Protein AF-0000000082300133 (afdb_homodimer)

Structure (mmCIF, N/CA/C/O backbone):
data_AF-0000000082300133-model_v1
#
loop_
_entity.id
_entity.type
_entity.pdbx_description
1 polymer 'MATE efflux family protein'
#
loop_
_atom_site.group_PDB
_atom_site.id
_atom_site.type_symbol
_atom_site.label_atom_id
_atom_site.label_alt_id
_atom_site.label_comp_id
_atom_site.label_asym_id
_atom_site.label_entity_id
_atom_site.label_seq_id
_atom_site.pdbx_PDB_ins_code
_atom_site.Cartn_x
_atom_site.Cartn_y
_atom_site.Cartn_z
_atom_site.occupancy
_atom_site.B_iso_or_equiv
_atom_site.auth_seq_id
_atom_site.auth_comp_id
_atom_site.auth_asym_id
_atom_site.auth_atom_id
_atom_site.pdbx_PDB_model_num
ATOM 1 N N . MET A 1 1 ? 59.5 -6.113 6.16 1 18.62 1 MET A N 1
ATOM 2 C CA . MET A 1 1 ? 60.656 -5.621 6.902 1 18.62 1 MET A CA 1
ATOM 3 C C . MET A 1 1 ? 60.969 -4.176 6.531 1 18.62 1 MET A C 1
ATOM 5 O O . MET A 1 1 ? 62.125 -3.729 6.668 1 18.62 1 MET A O 1
ATOM 9 N N . ALA A 1 2 ? 60 -3.428 5.875 1 20.7 2 ALA A N 1
ATOM 10 C CA . ALA A 1 2 ? 60.531 -2.197 5.277 1 20.7 2 ALA A CA 1
ATOM 11 C C . ALA A 1 2 ? 61.062 -1.252 6.348 1 20.7 2 ALA A C 1
ATOM 13 O O . ALA A 1 2 ? 60.406 -1.033 7.375 1 20.7 2 ALA A O 1
ATOM 14 N N . SER A 1 3 ? 62.219 -0.581 6.188 1 18.19 3 SER A N 1
ATOM 15 C CA . SER A 1 3 ? 63.375 0.09 6.801 1 18.19 3 SER A CA 1
ATOM 16 C C . SER A 1 3 ? 63 1.499 7.254 1 18.19 3 SER A C 1
ATOM 18 O O . SER A 1 3 ? 62.031 2.07 6.785 1 18.19 3 SER A O 1
ATOM 20 N N . SER A 1 4 ? 64.062 2.564 7.742 1 18.31 4 SER A N 1
ATOM 21 C CA . SER A 1 4 ? 64.688 3.346 8.797 1 18.31 4 SER A CA 1
ATOM 22 C C . SER A 1 4 ? 64.625 4.836 8.484 1 18.31 4 SER A C 1
ATOM 24 O O . SER A 1 4 ? 64.875 5.668 9.352 1 18.31 4 SER A O 1
ATOM 26 N N . ASN A 1 5 ? 64.562 5.438 7.215 1 17.97 5 ASN A N 1
ATOM 27 C CA . ASN A 1 5 ? 65.562 6.48 7.074 1 17.97 5 ASN A CA 1
ATOM 28 C C . ASN A 1 5 ? 65.25 7.684 7.961 1 17.97 5 ASN A C 1
ATOM 30 O O . ASN A 1 5 ? 64.125 8.078 8.102 1 17.97 5 ASN A O 1
ATOM 34 N N . ASP A 1 6 ? 66.312 8.641 8.617 1 17.08 6 ASP A N 1
ATOM 35 C CA . ASP A 1 6 ? 66.938 9.391 9.672 1 17.08 6 ASP A CA 1
ATOM 36 C C . ASP A 1 6 ? 66.812 10.898 9.461 1 17.08 6 ASP A C 1
ATOM 38 O O . ASP A 1 6 ? 66.938 11.672 10.406 1 17.08 6 ASP A O 1
ATOM 42 N N . THR A 1 7 ? 66.812 11.617 8.273 1 18.27 7 THR A N 1
ATOM 43 C CA . THR A 1 7 ? 67.812 12.688 8.25 1 18.27 7 THR A CA 1
ATOM 44 C C . THR A 1 7 ? 67.375 13.82 9.188 1 18.27 7 THR A C 1
ATOM 46 O O . THR A 1 7 ? 66.188 14.094 9.359 1 18.27 7 THR A O 1
ATOM 49 N N . SER A 1 8 ? 68.375 14.875 9.82 1 17.16 8 SER A N 1
ATOM 50 C CA . SER A 1 8 ? 69.062 15.648 10.859 1 17.16 8 SER A CA 1
ATOM 51 C C . SER A 1 8 ? 68.75 17.141 10.711 1 17.16 8 SER A C 1
ATOM 53 O O . SER A 1 8 ? 69.25 17.953 11.523 1 17.16 8 SER A O 1
ATOM 55 N N . ARG A 1 9 ? 68.438 17.875 9.562 1 17.27 9 ARG A N 1
ATOM 56 C CA . ARG A 1 9 ? 69.188 19.109 9.438 1 17.27 9 ARG A CA 1
ATOM 57 C C . ARG A 1 9 ? 68.938 20.047 10.602 1 17.27 9 ARG A C 1
ATOM 59 O O . ARG A 1 9 ? 67.812 20.172 11.062 1 17.27 9 ARG A O 1
ATOM 66 N N . THR A 1 10 ? 69.812 21.094 10.844 1 16.52 10 THR A N 1
ATOM 67 C CA . THR A 1 10 ? 70.688 21.891 11.711 1 16.52 10 THR A CA 1
ATOM 68 C C . THR A 1 10 ? 70 23.156 12.172 1 16.52 10 THR A C 1
ATOM 70 O O . THR A 1 10 ? 68.938 23.531 11.625 1 16.52 10 THR A O 1
ATOM 73 N N . SER A 1 11 ? 70.625 24.531 11.891 1 15.99 11 SER A N 1
ATOM 74 C CA . SER A 1 11 ? 71.312 25.438 12.781 1 15.99 11 SER A CA 1
ATOM 75 C C . SER A 1 11 ? 70.438 26.578 13.266 1 15.99 11 SER A C 1
ATOM 77 O O . SER A 1 11 ? 70.312 26.797 14.469 1 15.99 11 SER A O 1
ATOM 79 N N . TYR A 1 12 ? 70.75 28.047 12.797 1 17.06 12 TYR A N 1
ATOM 80 C CA . TYR A 1 12 ? 71.5 29.047 13.555 1 17.06 12 TYR A CA 1
ATOM 81 C C . TYR A 1 12 ? 70.562 30.016 14.242 1 17.06 12 TYR A C 1
ATOM 83 O O . TYR A 1 12 ? 69.375 30.172 13.812 1 17.06 12 TYR A O 1
ATOM 91 N N . PRO A 1 13 ? 71.125 31.188 14.953 1 17.77 13 PRO A N 1
ATOM 92 C CA . PRO A 1 13 ? 71.125 31.844 16.266 1 17.77 13 PRO A CA 1
ATOM 93 C C . PRO A 1 13 ? 70.25 33.125 16.25 1 17.77 13 PRO A C 1
ATOM 95 O O . PRO A 1 13 ? 69.562 33.406 17.203 1 17.77 13 PRO A O 1
ATOM 98 N N . THR A 1 14 ? 70.375 34.094 15.203 1 17.88 14 THR A N 1
ATOM 99 C CA . THR A 1 14 ? 70.938 35.375 15.609 1 17.88 14 THR A CA 1
ATOM 100 C C . THR A 1 14 ? 69.938 36.219 16.391 1 17.88 14 THR A C 1
ATOM 102 O O . THR A 1 14 ? 68.75 36.25 16.031 1 17.88 14 THR A O 1
ATOM 105 N N . LYS A 1 15 ? 70.375 37.188 17.391 1 17.55 15 LYS A N 1
ATOM 106 C CA . LYS A 1 15 ? 70.188 37.781 18.703 1 17.55 15 LYS A CA 1
ATOM 107 C C . LYS A 1 15 ? 69.438 39.125 18.594 1 17.55 15 LYS A C 1
ATOM 109 O O . LYS A 1 15 ? 68.688 39.5 19.484 1 17.55 15 LYS A O 1
ATOM 114 N N . THR A 1 16 ? 69.75 40.031 17.562 1 18.11 16 THR A N 1
ATOM 115 C CA . THR A 1 16 ? 70.25 41.312 18.062 1 18.11 16 THR A CA 1
ATOM 116 C C . THR A 1 16 ? 69.125 42.062 18.797 1 18.11 16 THR A C 1
ATOM 118 O O . THR A 1 16 ? 67.938 41.906 18.453 1 18.11 16 THR A O 1
ATOM 121 N N . ILE A 1 17 ? 69.5 43.219 19.469 1 17.09 17 ILE A N 1
ATOM 122 C CA . ILE A 1 17 ? 69.5 43.906 20.766 1 17.09 17 ILE A CA 1
ATOM 123 C C . ILE A 1 17 ? 68.375 44.969 20.781 1 17.09 17 ILE A C 1
ATOM 125 O O . ILE A 1 17 ? 67.562 44.969 21.703 1 17.09 17 ILE A O 1
ATOM 129 N N . HIS A 1 18 ? 68.625 46.188 20.109 1 17.25 18 HIS A N 1
ATOM 130 C CA . HIS A 1 18 ? 68.938 47.344 20.953 1 17.25 18 HIS A CA 1
ATOM 131 C C . HIS A 1 18 ? 67.625 47.969 21.469 1 17.25 18 HIS A C 1
ATOM 133 O O . HIS A 1 18 ? 66.562 47.719 20.906 1 17.25 18 HIS A O 1
ATOM 139 N N . GLU A 1 19 ? 67.625 49.469 21.625 1 16.22 19 GLU A N 1
ATOM 140 C CA . GLU A 1 19 ? 67.625 50.375 22.781 1 16.22 19 GLU A CA 1
ATOM 141 C C . GLU A 1 19 ? 66.188 50.969 22.969 1 16.22 19 GLU A C 1
ATOM 143 O O . GLU A 1 19 ? 65.312 50.812 22.125 1 16.22 19 GLU A O 1
ATOM 148 N N . ASP A 1 20 ? 66.125 52.438 22.797 1 17.09 20 ASP A N 1
ATOM 149 C CA . ASP A 1 20 ? 66 53.375 23.906 1 17.09 20 ASP A CA 1
ATOM 150 C C . ASP A 1 20 ? 64.562 53.719 24.203 1 17.09 20 ASP A C 1
ATOM 152 O O . ASP A 1 20 ? 63.656 53.438 23.391 1 17.09 20 ASP A O 1
ATOM 156 N N . HIS A 1 21 ? 64.375 55.188 24.562 1 18.17 21 HIS A N 1
ATOM 157 C CA . HIS A 1 21 ? 63.906 55.938 25.719 1 18.17 21 HIS A CA 1
ATOM 158 C C . HIS A 1 21 ? 62.438 56.312 25.578 1 18.17 21 HIS A C 1
ATOM 160 O O . HIS A 1 21 ? 61.906 56.406 24.453 1 18.17 21 HIS A O 1
ATOM 166 N N . LYS A 1 22 ? 61.781 56.812 26.688 1 18.61 22 LYS A N 1
ATOM 167 C CA . LYS A 1 22 ? 60.531 56.75 27.422 1 18.61 22 LYS A CA 1
ATOM 168 C C . LYS A 1 22 ? 59.594 57.875 27 1 18.61 22 LYS A C 1
ATOM 170 O O . LYS A 1 22 ? 58.375 57.719 27.031 1 18.61 22 LYS A O 1
ATOM 175 N N . THR A 1 23 ? 60.125 59.156 26.547 1 18.62 23 THR A N 1
ATOM 176 C CA . THR A 1 23 ? 59.75 60.219 27.453 1 18.62 23 THR A CA 1
ATOM 177 C C . THR A 1 23 ? 58.25 60.531 27.312 1 18.62 23 THR A C 1
ATOM 179 O O . THR A 1 23 ? 57.656 60.219 26.281 1 18.62 23 THR A O 1
ATOM 182 N N . GLU A 1 24 ? 57.781 61.594 28.141 1 17.86 24 GLU A N 1
ATOM 183 C CA . GLU A 1 24 ? 56.719 61.906 29.109 1 17.86 24 GLU A CA 1
ATOM 184 C C . GLU A 1 24 ? 55.469 62.469 28.406 1 17.86 24 GLU A C 1
ATOM 186 O O . GLU A 1 24 ? 55.531 62.844 27.234 1 17.86 24 GLU A O 1
ATOM 191 N N . SER A 1 25 ? 54.844 63.562 29.141 1 18.59 25 SER A N 1
ATOM 192 C CA . SER A 1 25 ? 53.594 63.812 29.859 1 18.59 25 SER A CA 1
ATOM 193 C C . SER A 1 25 ? 52.688 64.75 29.062 1 18.59 25 SER A C 1
ATOM 195 O O . SER A 1 25 ? 51.469 64.812 29.297 1 18.59 25 SER A O 1
ATOM 197 N N . THR A 1 26 ? 53.281 65.625 28.172 1 20.94 26 THR A N 1
ATOM 198 C CA . THR A 1 26 ? 52.812 67 28.359 1 20.94 26 THR A CA 1
ATOM 199 C C . THR A 1 26 ? 51.344 67.125 27.953 1 20.94 26 THR A C 1
ATOM 201 O O . THR A 1 26 ? 50.906 66.562 26.984 1 20.94 26 THR A O 1
ATOM 204 N N . GLY A 1 27 ? 50.594 68 28.781 1 20.97 27 GLY A N 1
ATOM 205 C CA . GLY A 1 27 ? 49.312 68.438 29.312 1 20.97 27 GLY A CA 1
ATOM 206 C C . GLY A 1 27 ? 48.469 69.125 28.297 1 20.97 27 GLY A C 1
ATOM 207 O O . GLY A 1 27 ? 48.656 70.312 28.031 1 20.97 27 GLY A O 1
ATOM 208 N N . THR A 1 28 ? 48.344 68.688 27.078 1 22.23 28 THR A N 1
ATOM 209 C CA . THR A 1 28 ? 47.719 69.438 26.031 1 22.23 28 THR A CA 1
ATOM 210 C C . THR A 1 28 ? 46.375 70 26.484 1 22.23 28 THR A C 1
ATOM 212 O O . THR A 1 28 ? 45.531 69.25 26.953 1 22.23 28 THR A O 1
ATOM 215 N N . MET A 1 29 ? 46.406 71.312 26.781 1 22.38 29 MET A N 1
ATOM 216 C CA . MET A 1 29 ? 45.469 72.312 27.25 1 22.38 29 MET A CA 1
ATOM 217 C C . MET A 1 29 ? 44.125 72.188 26.531 1 22.38 29 MET A C 1
ATOM 219 O O . MET A 1 29 ? 44.094 72.125 25.297 1 22.38 29 MET A O 1
ATOM 223 N N . THR A 1 30 ? 43 72.125 27.328 1 22.28 30 THR A N 1
ATOM 224 C CA . THR A 1 30 ? 41.594 71.812 27.391 1 22.28 30 THR A CA 1
ATOM 225 C C . THR A 1 30 ? 40.75 72.875 26.656 1 22.28 30 THR A C 1
ATOM 227 O O . THR A 1 30 ? 40.281 73.812 27.25 1 22.28 30 THR A O 1
ATOM 230 N N . THR A 1 31 ? 41.312 73.5 25.578 1 22.86 31 THR A N 1
ATOM 231 C CA . THR A 1 31 ? 40.531 74.688 25.25 1 22.86 31 THR A CA 1
ATOM 232 C C . THR A 1 31 ? 39.062 74.312 25.031 1 22.86 31 THR A C 1
ATOM 234 O O . THR A 1 31 ? 38.75 73.375 24.297 1 22.86 31 THR A O 1
ATOM 237 N N . LEU A 1 32 ? 38.156 74.75 25.969 1 23.09 32 LEU A N 1
ATOM 238 C CA . LEU A 1 32 ? 36.75 74.562 26.266 1 23.09 32 LEU A CA 1
ATOM 239 C C . LEU A 1 32 ? 35.875 75.062 25.141 1 23.09 32 LEU A C 1
ATOM 241 O O . LEU A 1 32 ? 35.906 76.25 24.797 1 23.09 32 LEU A O 1
ATOM 245 N N . PRO A 1 33 ? 35.625 74.375 24.047 1 24.39 33 PRO A N 1
ATOM 246 C CA . PRO A 1 33 ? 34.844 74.938 22.922 1 24.39 33 PRO A CA 1
ATOM 247 C C . PRO A 1 33 ? 33.5 75.5 23.359 1 24.39 33 PRO A C 1
ATOM 249 O O . PRO A 1 33 ? 32.906 75 24.328 1 24.39 33 PRO A O 1
ATOM 252 N N . SER A 1 34 ? 33.312 76.812 23.219 1 25.3 34 SER A N 1
ATOM 253 C CA . SER A 1 34 ? 32.188 77.625 23.562 1 25.3 34 SER A CA 1
ATOM 254 C C . SER A 1 34 ? 30.875 77.062 23.047 1 25.3 34 SER A C 1
ATOM 256 O O . SER A 1 34 ? 30.797 76.625 21.875 1 25.3 34 SER A O 1
ATOM 258 N N . LYS A 1 35 ? 29.969 76.688 23.969 1 27.52 35 LYS A N 1
ATOM 259 C CA . LYS A 1 35 ? 28.703 75.938 23.938 1 27.52 35 LYS A CA 1
ATOM 260 C C . LYS A 1 35 ? 27.641 76.688 23.156 1 27.52 35 LYS A C 1
ATOM 262 O O . LYS A 1 35 ? 27.125 77.688 23.625 1 27.52 35 LYS A O 1
ATOM 267 N N . ASP A 1 36 ? 27.938 77.188 21.922 1 26.12 36 ASP A N 1
ATOM 268 C CA . ASP A 1 36 ? 26.859 77.938 21.297 1 26.12 36 ASP A CA 1
ATOM 269 C C . ASP A 1 36 ? 25.516 77.25 21.422 1 26.12 36 ASP A C 1
ATOM 271 O O . ASP A 1 36 ? 25.375 76.062 21 1 26.12 36 ASP A O 1
ATOM 275 N N . ARG A 1 37 ? 24.734 77.562 22.516 1 26.27 37 ARG A N 1
ATOM 276 C CA . ARG A 1 37 ? 23.453 77 22.953 1 26.27 37 ARG A CA 1
ATOM 277 C C . ARG A 1 37 ? 22.391 77.188 21.875 1 26.27 37 ARG A C 1
ATOM 279 O O . ARG A 1 37 ? 21.859 78.312 21.688 1 26.27 37 ARG A O 1
ATOM 286 N N . HIS A 1 38 ? 22.672 76.75 20.625 1 30 38 HIS A N 1
ATOM 287 C CA . HIS A 1 38 ? 21.625 76.875 19.625 1 30 38 HIS A CA 1
ATOM 288 C C . HIS A 1 38 ? 20.297 76.375 20.141 1 30 38 HIS A C 1
ATOM 290 O O . HIS A 1 38 ? 20.25 75.375 20.844 1 30 38 HIS A O 1
ATOM 296 N N . HIS A 1 39 ? 19.359 77.312 20.406 1 28.69 39 HIS A N 1
ATOM 297 C CA . HIS A 1 39 ? 18.031 77.188 20.969 1 28.69 39 HIS A CA 1
ATOM 298 C C . HIS A 1 39 ? 17.219 76.125 20.219 1 28.69 39 HIS A C 1
ATOM 300 O O . HIS A 1 39 ? 17.062 76.188 19 1 28.69 39 HIS A O 1
ATOM 306 N N . PRO A 1 40 ? 17.188 74.875 20.719 1 33.31 40 PRO A N 1
ATOM 307 C CA . PRO A 1 40 ? 16.547 73.688 20.078 1 33.31 40 PRO A CA 1
ATOM 308 C C . PRO A 1 40 ? 15.039 73.875 19.922 1 33.31 40 PRO A C 1
ATOM 310 O O . PRO A 1 40 ? 14.336 72.938 19.562 1 33.31 40 PRO A O 1
ATOM 313 N N . ILE A 1 41 ? 14.602 75.125 20.297 1 32.81 41 ILE A N 1
ATOM 314 C CA . ILE A 1 41 ? 13.156 75 20.516 1 32.81 41 ILE A CA 1
ATOM 315 C C . ILE A 1 41 ? 12.445 74.75 19.203 1 32.81 41 ILE A C 1
ATOM 317 O O . ILE A 1 41 ? 11.383 74.125 19.188 1 32.81 41 ILE A O 1
ATOM 321 N N . GLU A 1 42 ? 12.992 75.5 18.219 1 32.09 42 GLU A N 1
ATOM 322 C CA . GLU A 1 42 ? 12.125 75.562 17.047 1 32.09 42 GLU A CA 1
ATOM 323 C C . GLU A 1 42 ? 11.93 74.125 16.453 1 32.09 42 GLU A C 1
ATOM 325 O O . GLU A 1 42 ? 10.984 73.938 15.695 1 32.09 42 GLU A O 1
ATOM 330 N N . THR A 1 43 ? 13.016 73.375 16.625 1 34.56 43 THR A N 1
ATOM 331 C CA . THR A 1 43 ? 12.914 72.125 15.891 1 34.56 43 THR A CA 1
ATOM 332 C C . THR A 1 43 ? 11.789 71.25 16.453 1 34.56 43 THR A C 1
ATOM 334 O O . THR A 1 43 ? 11.328 70.312 15.797 1 34.56 43 THR A O 1
ATOM 337 N N . GLN A 1 44 ? 11.5 71.625 17.734 1 35.22 44 GLN A N 1
ATOM 338 C CA . GLN A 1 44 ? 10.562 70.688 18.328 1 35.22 44 GLN A CA 1
ATOM 339 C C . GLN A 1 44 ? 9.164 70.812 17.734 1 35.22 44 GLN A C 1
ATOM 341 O O . GLN A 1 44 ? 8.391 69.875 17.672 1 35.22 44 GLN A O 1
ATOM 346 N N . ARG A 1 45 ? 8.891 72.188 17.453 1 33.66 45 ARG A N 1
ATOM 347 C CA . ARG A 1 45 ? 7.508 72.375 17.047 1 33.66 45 ARG A CA 1
ATOM 348 C C . ARG A 1 45 ? 7.223 71.688 15.703 1 33.66 45 ARG A C 1
ATOM 350 O O . ARG A 1 45 ? 6.082 71.312 15.414 1 33.66 45 ARG A O 1
ATOM 357 N N . LEU A 1 46 ? 8.258 71.938 14.781 1 32.88 46 LEU A N 1
ATOM 358 C CA . LEU A 1 46 ? 7.973 71.312 13.492 1 32.88 46 LEU A CA 1
ATOM 359 C C . LEU A 1 46 ? 7.723 69.812 13.641 1 32.88 46 LEU A C 1
ATOM 361 O O . LEU A 1 46 ? 6.938 69.25 12.891 1 32.88 46 LEU A O 1
ATOM 365 N N . LEU A 1 47 ? 8.445 69.25 14.625 1 34.22 47 LEU A N 1
ATOM 366 C CA . LEU A 1 47 ? 8.234 67.812 14.742 1 34.22 47 LEU A CA 1
ATOM 367 C C . LEU A 1 47 ? 6.805 67.5 15.18 1 34.22 47 LEU A C 1
ATOM 369 O O . LEU A 1 47 ? 6.238 66.5 14.797 1 34.22 47 LEU A O 1
ATOM 373 N N . ALA A 1 48 ? 6.32 68.375 15.984 1 35.09 48 ALA A N 1
ATOM 374 C CA . ALA A 1 48 ? 5.016 68.062 16.547 1 35.09 48 ALA A CA 1
ATOM 375 C C . ALA A 1 48 ? 3.922 68.125 15.484 1 35.09 48 ALA A C 1
ATOM 377 O O . ALA A 1 48 ? 2.965 67.375 15.5 1 35.09 48 ALA A O 1
ATOM 378 N N . SER A 1 49 ? 4.004 69.25 14.758 1 34.47 49 SER A N 1
ATOM 379 C CA . SER A 1 49 ? 2.871 69.438 13.852 1 34.47 49 SER A CA 1
ATOM 380 C C . SER A 1 49 ? 2.832 68.312 12.797 1 34.47 49 SER A C 1
ATOM 382 O O . SER A 1 49 ? 1.772 68.062 12.242 1 34.47 49 SER A O 1
ATOM 384 N N . ASN A 1 50 ? 4.008 68.125 12.297 1 31.45 50 ASN A N 1
ATOM 385 C CA . ASN A 1 50 ? 3.939 67.125 11.219 1 31.45 50 ASN A CA 1
ATOM 386 C C . ASN A 1 50 ? 3.389 65.812 11.719 1 31.45 50 ASN A C 1
ATOM 388 O O . ASN A 1 50 ? 3.625 64.75 11.102 1 31.45 50 ASN A O 1
ATOM 392 N N . LYS A 1 51 ? 3.191 65.812 13.008 1 33.66 51 LYS A N 1
ATOM 393 C CA . LYS A 1 51 ? 2.447 64.625 13.367 1 33.66 51 LYS A CA 1
ATOM 394 C C . LYS A 1 51 ? 1.104 64.562 12.641 1 33.66 51 LYS A C 1
ATOM 396 O O . LYS A 1 51 ? 0.098 65.062 13.156 1 33.66 51 LYS A O 1
ATOM 401 N N . ARG A 1 52 ? 1.021 65.375 11.562 1 29.05 52 ARG A N 1
ATOM 402 C CA . ARG A 1 52 ? -0.197 65.062 10.82 1 29.05 52 ARG A CA 1
ATOM 403 C C . ARG A 1 52 ? -0.561 63.594 10.945 1 29.05 52 ARG A C 1
ATOM 405 O O . ARG A 1 52 ? 0.316 62.719 10.906 1 29.05 52 ARG A O 1
ATOM 412 N N . ALA A 1 53 ? -1.718 63.375 11.508 1 30.09 53 ALA A N 1
ATOM 413 C CA . ALA A 1 53 ? -2.537 62.188 11.562 1 30.09 53 ALA A CA 1
ATOM 414 C C . ALA A 1 53 ? -2.48 61.406 10.234 1 30.09 53 ALA A C 1
ATOM 416 O O . ALA A 1 53 ? -3.053 61.844 9.234 1 30.09 53 ALA A O 1
ATOM 417 N N . ILE A 1 54 ? -1.342 61.188 9.648 1 31.73 54 ILE A N 1
ATOM 418 C CA . ILE A 1 54 ? -1.566 60.156 8.633 1 31.73 54 ILE A CA 1
ATOM 419 C C . ILE A 1 54 ? -2.682 59.219 9.086 1 31.73 54 ILE A C 1
ATOM 421 O O . ILE A 1 54 ? -2.518 58.469 10.047 1 31.73 54 ILE A O 1
ATOM 425 N N . SER A 1 55 ? -3.836 59.719 9.258 1 30.69 55 SER A N 1
ATOM 426 C CA . SER A 1 55 ? -4.934 58.781 9.195 1 30.69 55 SER A CA 1
ATOM 427 C C . SER A 1 55 ? -4.602 57.594 8.273 1 30.69 55 SER A C 1
ATOM 429 O O . SER A 1 55 ? -4.473 57.781 7.059 1 30.69 55 SER A O 1
ATOM 431 N N . VAL A 1 56 ? -3.574 56.906 8.562 1 32.25 56 VAL A N 1
ATOM 432 C CA . VAL A 1 56 ? -3.646 55.625 7.883 1 32.25 56 VAL A CA 1
ATOM 433 C C . VAL A 1 56 ? -5.105 55.25 7.629 1 32.25 56 VAL A C 1
ATOM 435 O O . VAL A 1 56 ? -5.879 55.062 8.57 1 32.25 56 VAL A O 1
ATOM 438 N N . ASP A 1 57 ? -5.824 56 6.852 1 31.91 57 ASP A N 1
ATOM 439 C CA . ASP A 1 57 ? -6.969 55.312 6.258 1 31.91 57 ASP A CA 1
ATOM 440 C C . ASP A 1 57 ? -6.797 53.812 6.324 1 31.91 57 ASP A C 1
ATOM 442 O O . ASP A 1 57 ? -5.852 53.25 5.754 1 31.91 57 ASP A O 1
ATOM 446 N N . GLU A 1 58 ? -6.918 53.281 7.504 1 34.59 58 GLU A N 1
ATOM 447 C CA . GLU A 1 58 ? -7.207 51.844 7.543 1 34.59 58 GLU A CA 1
ATOM 448 C C . GLU A 1 58 ? -7.879 51.375 6.258 1 34.59 58 GLU A C 1
ATOM 450 O O . GLU A 1 58 ? -9.102 51.5 6.109 1 34.59 58 GLU A O 1
ATOM 455 N N . SER A 1 59 ? -7.613 52.062 5.164 1 34.62 59 SER A N 1
ATOM 456 C CA . SER A 1 59 ? -8.086 51.5 3.91 1 34.62 59 SER A CA 1
ATOM 457 C C . SER A 1 59 ? -8.344 50 4.051 1 34.62 59 SER A C 1
ATOM 459 O O . SER A 1 59 ? -7.637 49.312 4.789 1 34.62 59 SER A O 1
ATOM 461 N N . ASP A 1 60 ? -9.594 49.719 3.832 1 33.59 60 ASP A N 1
ATOM 462 C CA . ASP A 1 60 ? -10.18 48.375 3.678 1 33.59 60 ASP A CA 1
ATOM 463 C C . ASP A 1 60 ? -9.172 47.406 3.068 1 33.59 60 ASP A C 1
ATOM 465 O O . ASP A 1 60 ? -9 47.375 1.849 1 33.59 60 ASP A O 1
ATOM 469 N N . GLU A 1 61 ? -7.941 47.594 3.314 1 36.41 61 GLU A N 1
ATOM 470 C CA . GLU A 1 61 ? -7.203 46.438 2.783 1 36.41 61 GLU A CA 1
ATOM 471 C C . GLU A 1 61 ? -8.109 45.219 2.645 1 36.41 61 GLU A C 1
ATOM 473 O O . GLU A 1 61 ? -8.789 44.844 3.596 1 36.41 61 GLU A O 1
ATOM 478 N N . PRO A 1 62 ? -8.633 45.125 1.493 1 35.75 62 PRO A N 1
ATOM 479 C CA . PRO A 1 62 ? -9.523 43.969 1.415 1 35.75 62 PRO A CA 1
ATOM 480 C C . PRO A 1 62 ? -9.125 42.875 2.383 1 35.75 62 PRO A C 1
ATOM 482 O O . PRO A 1 62 ? -7.938 42.562 2.527 1 35.75 62 PRO A O 1
ATOM 485 N N . ALA A 1 63 ? -9.547 42.906 3.625 1 37.53 63 ALA A N 1
ATOM 486 C CA . ALA A 1 63 ? -9.5 41.688 4.395 1 37.53 63 ALA A CA 1
ATOM 487 C C . ALA A 1 63 ? -9.07 40.5 3.521 1 37.53 63 ALA A C 1
ATOM 489 O O . ALA A 1 63 ? -9.664 40.25 2.463 1 37.53 63 ALA A O 1
ATOM 490 N N . GLU A 1 64 ? -7.906 40.344 3.164 1 37.59 64 GLU A N 1
ATOM 491 C CA . GLU A 1 64 ? -7.523 39.094 2.527 1 37.59 64 GLU A CA 1
ATOM 492 C C . GLU A 1 64 ? -8.602 38.031 2.699 1 37.59 64 GLU A C 1
ATOM 494 O O . GLU A 1 64 ? -8.812 37.5 3.803 1 37.59 64 GLU A O 1
ATOM 499 N N . SER A 1 65 ? -9.773 38.312 2.365 1 38.66 65 SER A N 1
ATOM 500 C CA . SER A 1 65 ? -10.977 37.469 2.291 1 38.66 65 SER A CA 1
ATOM 501 C C . SER A 1 65 ? -10.625 36 2.396 1 38.66 65 SER A C 1
ATOM 503 O O . SER A 1 65 ? -9.906 35.469 1.554 1 38.66 65 SER A O 1
ATOM 505 N N . LYS A 1 66 ? -10.117 35.625 3.426 1 45.25 66 LYS A N 1
ATOM 506 C CA . LYS A 1 66 ? -10.18 34.188 3.67 1 45.25 66 LYS A CA 1
ATOM 507 C C . LYS A 1 66 ? -11.203 33.5 2.756 1 45.25 66 LYS A C 1
ATOM 509 O O . LYS A 1 66 ? -12.391 33.469 3.068 1 45.25 66 LYS A O 1
ATOM 514 N N . LYS A 1 67 ? -11.203 33.844 1.596 1 47.38 67 LYS A N 1
ATOM 515 C CA . LYS A 1 67 ? -12.023 33.281 0.519 1 47.38 67 LYS A CA 1
ATOM 516 C C . LYS A 1 67 ? -12.547 31.906 0.885 1 47.38 67 LYS A C 1
ATOM 518 O O . LYS A 1 67 ? -11.773 30.984 1.166 1 47.38 67 LYS A O 1
ATOM 523 N N . GLU A 1 68 ? -13.578 31.797 1.477 1 55.09 68 GLU A N 1
ATOM 524 C CA . GLU A 1 68 ? -14.344 30.594 1.772 1 55.09 68 GLU A CA 1
ATOM 525 C C . GLU A 1 68 ? -14.102 29.516 0.722 1 55.09 68 GLU A C 1
ATOM 527 O O . GLU A 1 68 ? -14.445 29.703 -0.449 1 55.09 68 GLU A O 1
ATOM 532 N N . GLN A 1 69 ? -12.953 29.016 0.757 1 63.31 69 GLN A N 1
ATOM 533 C CA . GLN A 1 69 ? -12.719 27.906 -0.147 1 63.31 69 GLN A CA 1
ATOM 534 C C . GLN A 1 69 ? -14 27.094 -0.36 1 63.31 69 GLN A C 1
ATOM 536 O O . GLN A 1 69 ? -14.664 26.719 0.604 1 63.31 69 GLN A O 1
ATOM 541 N N . SER A 1 70 ? -14.57 27.391 -1.517 1 78 70 SER A N 1
ATOM 542 C CA . SER A 1 70 ? -15.766 26.688 -1.977 1 78 70 SER A CA 1
ATOM 543 C C . SER A 1 70 ? -15.531 25.188 -2.061 1 78 70 SER A C 1
ATOM 545 O O . SER A 1 70 ? -14.391 24.734 -2.084 1 78 70 SER A O 1
ATOM 547 N N . ILE A 1 71 ? -16.594 24.453 -1.868 1 84.69 71 ILE A N 1
ATOM 548 C CA . ILE A 1 71 ? -16.625 23 -2.045 1 84.69 71 ILE A CA 1
ATOM 549 C C . ILE A 1 71 ? -15.969 22.641 -3.379 1 84.69 71 ILE A C 1
ATOM 551 O O . ILE A 1 71 ? -15.234 21.656 -3.469 1 84.69 71 ILE A O 1
ATOM 555 N N . LYS A 1 72 ? -16.125 23.547 -4.344 1 88.19 72 LYS A N 1
ATOM 556 C CA . LYS A 1 72 ? -15.539 23.297 -5.66 1 88.19 72 LYS A CA 1
A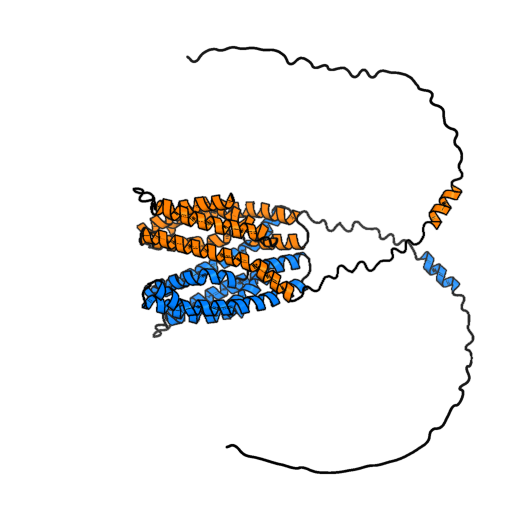TOM 557 C C . LYS A 1 72 ? -14.016 23.359 -5.613 1 88.19 72 LYS A C 1
ATOM 559 O O . LYS A 1 72 ? -13.336 22.547 -6.242 1 88.19 72 LYS A O 1
ATOM 564 N N . ASP A 1 73 ? -13.578 24.266 -4.895 1 88.75 73 ASP A N 1
ATOM 565 C CA . ASP A 1 73 ? -12.125 24.406 -4.766 1 88.75 73 ASP A CA 1
ATOM 566 C C . ASP A 1 73 ? -11.523 23.203 -4.035 1 88.75 73 ASP A C 1
ATOM 568 O O . ASP A 1 73 ? -10.453 22.734 -4.402 1 88.75 73 ASP A O 1
ATOM 572 N N . ASP A 1 74 ? -12.266 22.781 -3.088 1 89.56 74 ASP A N 1
ATOM 573 C CA . ASP A 1 74 ? -11.789 21.625 -2.326 1 89.56 74 ASP A CA 1
ATOM 574 C C . ASP A 1 74 ? -11.773 20.375 -3.186 1 89.56 74 ASP A C 1
ATOM 576 O O . ASP A 1 74 ? -10.852 19.562 -3.1 1 89.56 74 ASP A O 1
ATOM 580 N N . VAL A 1 75 ? -12.766 20.281 -3.998 1 89.25 75 VAL A N 1
ATOM 581 C CA . VAL A 1 75 ? -12.844 19.156 -4.914 1 89.25 75 VAL A CA 1
ATOM 582 C C . VAL A 1 75 ? -11.672 19.203 -5.895 1 89.25 75 VAL A C 1
ATOM 584 O O . VAL A 1 75 ? -11.039 18.188 -6.172 1 89.25 75 VAL A O 1
ATOM 587 N N . VAL A 1 76 ? -11.359 20.297 -6.387 1 87.94 76 VAL A N 1
ATOM 588 C CA . VAL A 1 76 ? -10.273 20.484 -7.344 1 87.94 76 VAL A CA 1
ATOM 589 C C . VAL A 1 76 ? -8.945 20.156 -6.684 1 87.94 76 VAL A C 1
ATOM 591 O O . VAL A 1 76 ? -8.078 19.516 -7.305 1 87.94 76 VAL A O 1
ATOM 594 N N . ASP A 1 77 ? -8.836 20.547 -5.445 1 86.31 77 ASP A N 1
ATOM 595 C CA . ASP A 1 77 ? -7.613 20.234 -4.715 1 86.31 77 ASP A CA 1
ATOM 596 C C . ASP A 1 77 ? -7.41 18.719 -4.602 1 86.31 77 ASP A C 1
ATOM 598 O O . ASP A 1 77 ? -6.312 18.219 -4.855 1 86.31 77 ASP A O 1
ATOM 602 N N . ILE A 1 78 ? -8.453 18.078 -4.301 1 87.81 78 ILE A N 1
ATOM 603 C CA . ILE A 1 78 ? -8.375 16.625 -4.133 1 87.81 78 ILE A CA 1
ATOM 604 C C . ILE A 1 78 ? -8.078 15.969 -5.473 1 87.81 78 ILE A C 1
ATOM 606 O O . ILE A 1 78 ? -7.203 15.102 -5.562 1 87.81 78 ILE A O 1
ATOM 610 N N . LEU A 1 79 ? -8.656 16.406 -6.523 1 88.38 79 LEU A N 1
ATOM 611 C CA . LEU A 1 79 ? -8.484 15.805 -7.84 1 88.38 79 LEU A CA 1
ATOM 612 C C . LEU A 1 79 ? -7.109 16.141 -8.414 1 88.38 79 LEU A C 1
ATOM 614 O O . LEU A 1 79 ? -6.484 15.297 -9.055 1 88.38 79 LEU A O 1
ATOM 618 N N . LYS A 1 80 ? -6.668 17.312 -8.227 1 87.31 80 LYS A N 1
ATOM 619 C CA . LYS A 1 80 ? -5.363 17.75 -8.727 1 87.31 80 LYS A CA 1
ATOM 620 C C . LYS A 1 80 ? -4.234 16.969 -8.047 1 87.31 80 LYS A C 1
ATOM 622 O O . LYS A 1 80 ? -3.227 16.656 -8.688 1 87.31 80 LYS A O 1
ATOM 627 N N . LEU A 1 81 ? -4.434 16.703 -6.852 1 85.19 81 LEU A N 1
ATOM 628 C CA . LEU A 1 81 ? -3.434 15.938 -6.113 1 85.19 81 LEU A CA 1
ATOM 629 C C . LEU A 1 81 ? -3.613 14.445 -6.348 1 85.19 81 LEU A C 1
ATOM 631 O O . LEU A 1 81 ? -2.633 13.695 -6.414 1 85.19 81 LEU A O 1
ATOM 635 N N . GLY A 1 82 ? -4.859 14.062 -6.566 1 86.62 82 GLY A N 1
ATOM 636 C CA . GLY A 1 82 ? -5.18 12.648 -6.715 1 86.62 82 GLY A CA 1
ATOM 637 C C . GLY A 1 82 ? -4.797 12.094 -8.07 1 86.62 82 GLY A C 1
ATOM 638 O O . GLY A 1 82 ? -4.402 10.93 -8.188 1 86.62 82 GLY A O 1
ATOM 639 N N . PHE A 1 83 ? -4.809 12.898 -9.086 1 86.81 83 PHE A N 1
ATOM 640 C CA . PHE A 1 83 ? -4.562 12.43 -10.445 1 86.81 83 PHE A CA 1
ATOM 641 C C . PHE A 1 83 ? -3.121 11.961 -10.609 1 86.81 83 PHE A C 1
ATOM 643 O O . PHE A 1 83 ? -2.873 10.859 -11.109 1 86.81 83 PHE A O 1
ATOM 650 N N . PRO A 1 84 ? -2.232 12.711 -10.164 1 83.88 84 PRO A N 1
ATOM 651 C CA . PRO A 1 84 ? -0.843 12.25 -10.219 1 83.88 84 PRO A CA 1
ATOM 652 C C . PRO A 1 84 ? -0.62 10.953 -9.438 1 83.88 84 PRO A C 1
ATOM 654 O O . PRO A 1 84 ? 0.125 10.078 -9.883 1 83.88 84 PRO A O 1
ATOM 657 N N . ILE A 1 85 ? -1.272 10.852 -8.352 1 78.06 85 ILE A N 1
ATOM 658 C CA . ILE A 1 85 ? -1.141 9.648 -7.531 1 78.06 85 ILE A CA 1
ATOM 659 C C . ILE A 1 85 ? -1.717 8.445 -8.273 1 78.06 85 ILE A C 1
ATOM 661 O O . ILE A 1 85 ? -1.149 7.355 -8.234 1 78.06 85 ILE A O 1
ATOM 665 N N . PHE A 1 86 ? -2.736 8.703 -8.93 1 83.19 86 PHE A N 1
ATOM 666 C CA . PHE A 1 86 ? -3.355 7.637 -9.711 1 83.19 86 PHE A CA 1
ATOM 667 C C . PHE A 1 86 ? -2.424 7.164 -10.82 1 83.19 86 PHE A C 1
ATOM 669 O O . PHE A 1 86 ? -2.275 5.961 -11.039 1 83.19 86 PHE A O 1
ATOM 676 N N . LEU A 1 87 ? -1.811 8.039 -11.445 1 81.44 87 LEU A N 1
ATOM 677 C CA . LEU A 1 87 ? -0.872 7.699 -12.508 1 81.44 87 LEU A CA 1
ATOM 678 C C . LEU A 1 87 ? 0.309 6.906 -11.961 1 81.44 87 LEU A C 1
ATOM 680 O O . LEU A 1 87 ? 0.786 5.965 -12.602 1 81.44 87 LEU A O 1
ATOM 684 N N . SER A 1 88 ? 0.728 7.324 -10.781 1 79.62 88 SER A N 1
ATOM 685 C CA . SER A 1 88 ? 1.804 6.59 -10.125 1 79.62 88 SER A CA 1
ATOM 686 C C . SER A 1 88 ? 1.382 5.16 -9.805 1 79.62 88 SER A C 1
ATOM 688 O O . SER A 1 88 ? 2.176 4.227 -9.938 1 79.62 88 SER A O 1
ATOM 690 N N . SER A 1 89 ? 0.152 5.055 -9.461 1 81.19 89 SER A N 1
ATOM 691 C CA . SER A 1 89 ? -0.35 3.729 -9.109 1 81.19 89 SER A CA 1
ATOM 692 C C . SER A 1 89 ? -0.444 2.83 -10.336 1 81.19 89 SER A C 1
ATOM 694 O O . SER A 1 89 ? -0.168 1.632 -10.258 1 81.19 89 SER A O 1
ATOM 696 N N . LEU A 1 90 ? -0.761 3.359 -11.391 1 81.5 90 LEU A N 1
ATOM 697 C CA . LEU A 1 90 ? -0.805 2.604 -12.641 1 81.5 90 LEU A CA 1
ATOM 698 C C . LEU A 1 90 ? 0.59 2.133 -13.039 1 81.5 90 LEU A C 1
ATOM 700 O O . LEU A 1 90 ? 0.756 1.013 -13.523 1 81.5 90 LEU A O 1
ATOM 704 N N . SER A 1 91 ? 1.492 3.078 -12.773 1 76.88 91 SER A N 1
ATOM 705 C CA . SER A 1 91 ? 2.881 2.719 -13.039 1 76.88 91 SER A CA 1
ATOM 706 C C . SER A 1 91 ? 3.32 1.537 -12.18 1 76.88 91 SER A C 1
ATOM 708 O O . SER A 1 91 ? 4.012 0.636 -12.656 1 76.88 91 SER A O 1
ATOM 710 N N . TRP A 1 92 ? 2.854 1.471 -10.93 1 78.06 92 TRP A N 1
ATOM 711 C CA . TRP A 1 92 ? 3.166 0.386 -10.008 1 78.06 92 TRP A CA 1
ATOM 712 C C . TRP A 1 92 ? 2.547 -0.925 -10.477 1 78.06 92 TRP A C 1
ATOM 714 O O . TRP A 1 92 ? 3.188 -1.978 -10.422 1 78.06 92 TRP A O 1
ATOM 724 N N . VAL A 1 93 ? 1.424 -0.839 -11.016 1 77.81 93 VAL A N 1
ATOM 725 C CA . VAL A 1 93 ? 0.752 -2.025 -11.539 1 77.81 93 VAL A CA 1
ATOM 726 C C . VAL A 1 93 ? 1.504 -2.549 -12.758 1 77.81 93 VAL A C 1
ATOM 728 O O . VAL A 1 93 ? 1.674 -3.762 -12.922 1 77.81 93 VAL A O 1
ATOM 731 N N . GLY A 1 94 ? 1.866 -1.613 -13.57 1 80.44 94 GLY A N 1
ATOM 732 C CA . GLY A 1 94 ? 2.682 -2.002 -14.711 1 80.44 94 GLY A CA 1
ATOM 733 C C . GLY A 1 94 ? 3.959 -2.717 -14.312 1 80.44 94 GLY A C 1
ATOM 734 O O . GLY A 1 94 ? 4.328 -3.723 -14.922 1 80.44 94 GLY A O 1
ATOM 735 N N . LYS A 1 95 ? 4.547 -2.17 -13.336 1 82.56 95 LYS A N 1
ATOM 736 C CA . LYS A 1 95 ? 5.773 -2.789 -12.844 1 82.56 95 LYS A CA 1
ATOM 737 C C . LYS A 1 95 ? 5.504 -4.184 -12.289 1 82.56 95 LYS A C 1
ATOM 739 O O . LYS A 1 95 ? 6.23 -5.129 -12.594 1 82.56 95 LYS A O 1
ATOM 744 N N . LYS A 1 96 ? 4.52 -4.305 -11.523 1 82.44 96 LYS A N 1
ATOM 745 C CA . LYS A 1 96 ? 4.203 -5.598 -10.922 1 82.44 96 LYS A CA 1
ATOM 746 C C . LYS A 1 96 ? 3.82 -6.617 -11.992 1 82.44 96 LYS A C 1
ATOM 748 O O . LYS A 1 96 ? 4.195 -7.789 -11.898 1 82.44 96 LYS A O 1
ATOM 753 N N . THR A 1 97 ? 3.09 -6.195 -13 1 82.44 97 THR A N 1
ATOM 754 C CA . THR A 1 97 ? 2.699 -7.074 -14.094 1 82.44 97 THR A CA 1
ATOM 755 C C . THR A 1 97 ? 3.922 -7.531 -14.883 1 82.44 97 THR A C 1
ATOM 757 O O . THR A 1 97 ? 4.047 -8.711 -15.219 1 82.44 97 THR A O 1
ATOM 760 N N . THR A 1 98 ? 4.762 -6.59 -15.148 1 85.56 98 THR A N 1
ATOM 761 C CA . THR A 1 98 ? 5.984 -6.91 -15.875 1 85.56 98 THR A CA 1
ATOM 762 C C . THR A 1 98 ? 6.852 -7.879 -15.078 1 85.56 98 THR A C 1
ATOM 764 O O . THR A 1 98 ? 7.383 -8.844 -15.633 1 85.56 98 THR A O 1
ATOM 767 N N . ASP A 1 99 ? 6.922 -7.613 -13.836 1 85.81 99 ASP A N 1
ATOM 768 C CA . ASP A 1 99 ? 7.715 -8.469 -12.953 1 85.81 99 ASP A CA 1
ATOM 769 C C . ASP A 1 99 ? 7.176 -9.898 -12.938 1 85.81 99 ASP A C 1
ATOM 771 O O . ASP A 1 99 ? 7.938 -10.852 -13.07 1 85.81 99 ASP A O 1
ATOM 775 N N . THR A 1 100 ? 5.949 -10.016 -12.867 1 82 100 THR A N 1
ATOM 776 C CA . THR A 1 100 ? 5.305 -11.328 -12.852 1 82 100 THR A CA 1
ATOM 777 C C . THR A 1 100 ? 5.477 -12.023 -14.195 1 82 100 THR A C 1
ATOM 779 O O . THR A 1 100 ? 5.738 -13.227 -14.25 1 82 100 THR A O 1
ATOM 782 N N . ALA A 1 101 ? 5.312 -11.312 -15.242 1 83.44 101 ALA A N 1
ATOM 783 C CA . ALA A 1 101 ? 5.469 -11.875 -16.578 1 83.44 101 ALA A CA 1
ATOM 784 C C . ALA A 1 101 ? 6.898 -12.359 -16.812 1 83.44 101 ALA A C 1
ATOM 786 O O . ALA A 1 101 ? 7.117 -13.438 -17.375 1 83.44 101 ALA A O 1
ATOM 787 N N . LEU A 1 102 ? 7.82 -11.578 -16.438 1 87.38 102 LEU A N 1
ATOM 788 C CA . LEU A 1 102 ? 9.227 -11.938 -16.594 1 87.38 102 LEU A CA 1
ATOM 789 C C . LEU A 1 102 ? 9.562 -13.188 -15.797 1 87.38 102 LEU A C 1
ATOM 791 O O . LEU A 1 102 ? 10.18 -14.117 -16.328 1 87.38 102 LEU A O 1
ATOM 795 N N . LEU A 1 103 ? 9.141 -13.234 -14.594 1 86.56 103 LEU A N 1
ATOM 796 C CA . LEU A 1 103 ? 9.406 -14.375 -13.727 1 86.56 103 LEU A CA 1
ATOM 797 C C . LEU A 1 103 ? 8.711 -15.625 -14.258 1 86.56 103 LEU A C 1
ATOM 799 O O . LEU A 1 103 ? 9.273 -16.719 -14.211 1 86.56 103 LEU A O 1
ATOM 803 N N . GLY A 1 104 ? 7.531 -15.43 -14.734 1 82.44 104 GLY A N 1
ATOM 804 C CA . GLY A 1 104 ? 6.816 -16.547 -15.336 1 82.44 104 GLY A CA 1
ATOM 805 C C . GLY A 1 104 ? 7.504 -17.094 -16.578 1 82.44 104 GLY A C 1
ATOM 806 O O . GLY A 1 104 ? 7.418 -18.281 -16.859 1 82.44 104 GLY A O 1
ATOM 807 N N . HIS A 1 105 ? 8.016 -16.266 -17.344 1 85.31 105 HIS A N 1
ATOM 808 C CA . HIS A 1 105 ? 8.742 -16.672 -18.531 1 85.31 105 HIS A CA 1
ATOM 809 C C . HIS A 1 105 ? 10.016 -17.422 -18.172 1 85.31 105 HIS A C 1
ATOM 811 O O . HIS A 1 105 ? 10.453 -18.312 -18.906 1 85.31 105 HIS A O 1
ATOM 817 N N . VAL A 1 106 ? 10.578 -17.047 -17.078 1 87.12 106 VAL A N 1
ATOM 818 C CA . VAL A 1 106 ? 11.789 -17.719 -16.625 1 87.12 106 VAL A CA 1
ATOM 819 C C . VAL A 1 106 ? 11.461 -19.141 -16.172 1 87.12 106 VAL A C 1
ATOM 821 O O . VAL A 1 106 ? 12.047 -20.109 -16.641 1 87.12 106 VAL A O 1
ATOM 824 N N . SER A 1 107 ? 10.555 -19.234 -15.164 1 86.88 107 SER A N 1
ATOM 825 C CA . SER A 1 107 ? 10.117 -20.547 -14.711 1 86.88 107 SER A CA 1
ATOM 826 C C . SER A 1 107 ? 8.961 -20.438 -13.727 1 86.88 107 SER A C 1
ATOM 828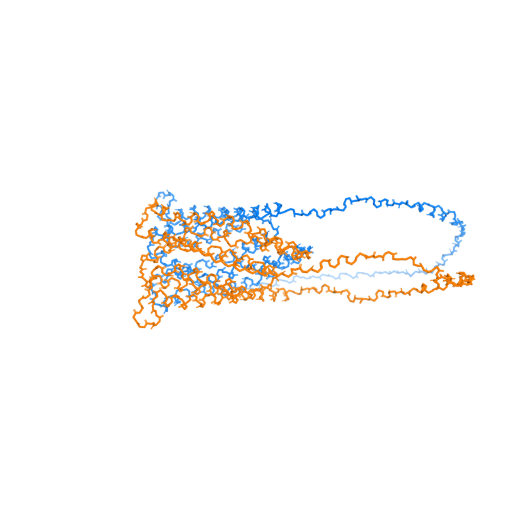 O O . SER A 1 107 ? 8.734 -19.375 -13.148 1 86.88 107 SER A O 1
ATOM 830 N N . GLN A 1 108 ? 8.234 -21.516 -13.523 1 82.69 108 GLN A N 1
ATOM 831 C CA . GLN A 1 108 ? 7.172 -21.562 -12.531 1 82.69 108 GLN A CA 1
ATOM 832 C C . GLN A 1 108 ? 7.73 -21.484 -11.117 1 82.69 108 GLN A C 1
ATOM 834 O O . GLN A 1 108 ? 7.109 -20.906 -10.227 1 82.69 108 GLN A O 1
ATOM 839 N N . GLU A 1 109 ? 8.883 -22.062 -10.953 1 86.44 109 GLU A N 1
ATOM 840 C CA . GLU A 1 109 ? 9.555 -22.031 -9.656 1 86.44 109 GLU A CA 1
ATOM 841 C C . GLU A 1 109 ? 9.938 -20.609 -9.273 1 86.44 109 GLU A C 1
ATOM 843 O O . GLU A 1 109 ? 9.844 -20.219 -8.109 1 86.44 109 GLU A O 1
ATOM 848 N N . ALA A 1 110 ? 10.266 -19.891 -10.312 1 89.12 110 ALA A N 1
ATOM 849 C CA . ALA A 1 110 ? 10.641 -18.5 -10.07 1 89.12 110 ALA A CA 1
ATOM 850 C C . ALA A 1 110 ? 9.438 -17.688 -9.602 1 89.12 110 ALA A C 1
ATOM 852 O O . ALA A 1 110 ? 9.555 -16.875 -8.68 1 89.12 110 ALA A O 1
ATOM 853 N N . LEU A 1 111 ? 8.375 -17.938 -10.195 1 82.25 111 LEU A N 1
ATOM 854 C CA . LEU A 1 111 ? 7.137 -17.25 -9.82 1 82.25 111 LEU A CA 1
ATOM 855 C C . LEU A 1 111 ? 6.707 -17.656 -8.414 1 82.25 111 LEU A C 1
ATOM 857 O O . LEU A 1 111 ? 6.285 -16.797 -7.625 1 82.25 111 LEU A O 1
ATOM 861 N N . ALA A 1 112 ? 6.777 -18.891 -8.039 1 81.69 112 ALA A N 1
ATOM 862 C CA . ALA A 1 112 ? 6.441 -19.391 -6.703 1 81.69 112 ALA A CA 1
ATOM 863 C C . ALA A 1 112 ? 7.359 -18.766 -5.652 1 81.69 112 ALA A C 1
ATOM 865 O O . ALA A 1 112 ? 6.91 -18.391 -4.566 1 81.69 112 ALA A O 1
ATOM 866 N N . ALA A 1 113 ? 8.602 -18.688 -6.039 1 88.75 113 ALA A N 1
ATOM 867 C CA . ALA A 1 113 ? 9.57 -18.078 -5.125 1 88.75 113 ALA A CA 1
ATOM 868 C C . ALA A 1 113 ? 9.227 -16.609 -4.852 1 88.75 113 ALA A C 1
ATOM 870 O O . ALA A 1 113 ? 9.312 -16.156 -3.713 1 88.75 113 ALA A O 1
ATOM 871 N N . ALA A 1 114 ? 8.852 -15.945 -5.898 1 87.25 114 ALA A N 1
ATOM 872 C CA . ALA A 1 114 ? 8.477 -14.539 -5.758 1 87.25 114 ALA A CA 1
ATOM 873 C C . ALA A 1 114 ? 7.258 -14.383 -4.859 1 87.25 114 ALA A C 1
ATOM 875 O O . ALA A 1 114 ? 7.168 -13.43 -4.086 1 87.25 114 ALA A O 1
ATOM 876 N N . ALA A 1 115 ? 6.363 -15.211 -4.961 1 80.88 115 ALA A N 1
ATOM 877 C CA . ALA A 1 115 ? 5.164 -15.164 -4.129 1 80.88 115 ALA A CA 1
ATOM 878 C C . ALA A 1 115 ? 5.512 -15.352 -2.654 1 80.88 115 ALA A C 1
ATOM 880 O O . ALA A 1 115 ? 4.973 -14.656 -1.791 1 80.88 115 ALA A O 1
ATOM 881 N N . LEU A 1 116 ? 6.387 -16.312 -2.354 1 83.56 116 LEU A N 1
ATOM 882 C CA . LEU A 1 116 ? 6.816 -16.531 -0.978 1 83.56 116 LEU A CA 1
ATOM 883 C C . LEU A 1 116 ? 7.566 -15.32 -0.438 1 83.56 116 LEU A C 1
ATOM 885 O O . LEU A 1 116 ? 7.398 -14.945 0.724 1 83.56 116 LEU A O 1
ATOM 889 N N . LEU A 1 117 ? 8.328 -14.742 -1.331 1 90.19 117 LEU A N 1
ATOM 890 C CA . LEU A 1 117 ? 9.055 -13.531 -0.96 1 90.19 117 LEU A CA 1
ATOM 891 C C . LEU A 1 117 ? 8.094 -12.398 -0.612 1 90.19 117 LEU A C 1
ATOM 893 O O . LEU A 1 117 ? 8.273 -11.719 0.4 1 90.19 117 LEU A O 1
ATOM 897 N N . ASP A 1 118 ? 7.129 -12.211 -1.438 1 86.06 118 ASP A N 1
ATOM 898 C CA . ASP A 1 118 ? 6.156 -11.141 -1.223 1 86.06 118 ASP A CA 1
ATOM 899 C C . ASP A 1 118 ? 5.449 -11.305 0.121 1 86.06 118 ASP A C 1
ATOM 901 O O . ASP A 1 118 ? 5.246 -10.328 0.842 1 86.06 118 ASP A O 1
ATOM 905 N N . LEU A 1 119 ? 5.141 -12.492 0.414 1 82 119 LEU A N 1
ATOM 906 C CA . LEU A 1 119 ? 4.449 -12.758 1.671 1 82 119 LEU A CA 1
ATOM 907 C C . LEU A 1 119 ? 5.336 -12.414 2.863 1 82 119 LEU A C 1
ATOM 909 O O . LEU A 1 119 ? 4.879 -11.781 3.82 1 82 119 LEU A O 1
ATOM 913 N N . TRP A 1 120 ? 6.559 -12.75 2.756 1 87.75 120 TRP A N 1
ATOM 914 C CA . TRP A 1 120 ? 7.488 -12.531 3.861 1 87.75 120 TRP A CA 1
ATOM 915 C C . TRP A 1 120 ? 7.844 -11.055 3.988 1 87.75 120 TRP A C 1
ATOM 917 O O . TRP A 1 120 ? 7.949 -10.531 5.098 1 87.75 120 TRP A O 1
ATOM 927 N N . THR A 1 121 ? 7.895 -10.375 2.904 1 90 121 THR A N 1
ATOM 928 C CA . THR A 1 121 ? 8.414 -9.008 2.932 1 90 121 THR A CA 1
ATOM 929 C C . THR A 1 121 ? 7.277 -8 3.07 1 90 121 THR A C 1
ATOM 931 O O . THR A 1 121 ? 7.52 -6.824 3.359 1 90 121 THR A O 1
ATOM 934 N N . MET A 1 122 ? 6.125 -8.344 3 1 87.44 122 MET A N 1
ATOM 935 C CA . MET A 1 122 ? 4.984 -7.441 2.955 1 87.44 122 MET A CA 1
ATOM 936 C C . MET A 1 122 ? 4.926 -6.574 4.211 1 87.44 122 MET A C 1
ATOM 938 O O . MET A 1 122 ? 4.727 -5.363 4.125 1 87.44 122 MET A O 1
ATOM 942 N N . ALA A 1 123 ? 5.066 -7.172 5.332 1 82.94 123 ALA A N 1
ATOM 943 C CA . ALA A 1 123 ? 4.992 -6.418 6.582 1 82.94 123 ALA A CA 1
ATOM 944 C C . ALA A 1 123 ? 6.133 -5.41 6.684 1 82.94 123 ALA A C 1
ATOM 946 O O . ALA A 1 123 ? 5.926 -4.262 7.082 1 82.94 123 ALA A O 1
ATOM 947 N N . SER A 1 124 ? 7.289 -5.875 6.309 1 88.56 124 SER A N 1
ATOM 948 C CA . SER A 1 124 ? 8.461 -5.012 6.438 1 88.56 124 SER A CA 1
ATOM 949 C C . SER A 1 124 ? 8.422 -3.867 5.434 1 88.56 124 SER A C 1
ATOM 951 O O . SER A 1 124 ? 8.953 -2.787 5.695 1 88.56 124 SER A O 1
ATOM 953 N N . GLN A 1 125 ? 7.738 -4.062 4.371 1 87.69 125 GLN A N 1
ATOM 954 C CA . GLN A 1 125 ? 7.629 -3.008 3.369 1 87.69 125 GLN A CA 1
ATOM 955 C C . GLN A 1 125 ? 6.863 -1.808 3.916 1 87.69 125 GLN A C 1
ATOM 957 O O . GLN A 1 125 ? 7.168 -0.663 3.578 1 87.69 125 GLN A O 1
ATOM 962 N N . VAL A 1 126 ? 5.949 -1.998 4.734 1 83 126 VAL A N 1
ATOM 963 C CA . VAL A 1 126 ? 5.176 -0.917 5.336 1 83 126 VAL A CA 1
ATOM 964 C C . VAL A 1 126 ? 6.082 -0.058 6.215 1 83 126 VAL A C 1
ATOM 966 O O . VAL A 1 126 ? 5.953 1.169 6.234 1 83 126 VAL A O 1
ATOM 969 N N . LEU A 1 127 ? 6.98 -0.741 6.879 1 85.12 127 LEU A N 1
ATOM 970 C CA . LEU A 1 127 ? 7.941 -0.02 7.707 1 85.12 127 LEU A CA 1
ATOM 971 C C . LEU A 1 127 ? 8.867 0.833 6.852 1 85.12 127 LEU A C 1
ATOM 973 O O . LEU A 1 127 ? 9.164 1.978 7.203 1 85.12 127 LEU A O 1
ATOM 977 N N . LEU A 1 128 ? 9.211 0.283 5.754 1 90.25 128 LEU A N 1
ATOM 978 C CA . LEU A 1 128 ? 10.156 0.972 4.883 1 90.25 128 LEU A CA 1
ATOM 979 C C . LEU A 1 128 ? 9.492 2.143 4.168 1 90.25 128 LEU A C 1
ATOM 981 O O . LEU A 1 128 ? 10.164 3.088 3.754 1 90.25 128 LEU A O 1
ATOM 985 N N . ASN A 1 129 ? 8.219 2.086 4.035 1 87.44 129 ASN A N 1
ATOM 986 C CA . ASN A 1 129 ? 7.488 3.186 3.412 1 87.44 129 ASN A CA 1
ATOM 987 C C . ASN A 1 129 ? 7.52 4.441 4.277 1 87.44 129 ASN A C 1
ATOM 989 O O . ASN A 1 129 ? 7.539 5.559 3.76 1 87.44 129 ASN A O 1
ATOM 993 N N . GLY A 1 130 ? 7.652 4.324 5.543 1 87.31 130 GLY A N 1
ATOM 994 C CA . GLY A 1 130 ? 7.836 5.457 6.441 1 87.31 130 GLY A CA 1
ATOM 995 C C . GLY A 1 130 ? 6.773 6.523 6.281 1 87.31 130 GLY A C 1
ATOM 996 O O . GLY A 1 130 ? 7.09 7.707 6.121 1 87.31 130 GLY A O 1
ATOM 997 N N . ARG A 1 131 ? 5.586 6.219 6.402 1 84.19 131 ARG A N 1
ATOM 998 C CA . ARG A 1 131 ? 4.492 7.145 6.117 1 84.19 131 ARG A CA 1
ATOM 999 C C . ARG A 1 131 ? 4.348 8.18 7.227 1 84.19 131 ARG A C 1
ATOM 1001 O O . ARG A 1 131 ? 3.723 9.227 7.031 1 84.19 131 ARG A O 1
ATOM 1008 N N . ILE A 1 132 ? 4.977 7.949 8.352 1 89.88 132 ILE A N 1
ATOM 1009 C CA . ILE A 1 132 ? 4.852 8.828 9.516 1 89.88 132 ILE A CA 1
ATOM 1010 C C . ILE A 1 132 ? 5.422 10.203 9.18 1 89.88 132 ILE A C 1
ATOM 1012 O O . ILE A 1 132 ? 4.938 11.227 9.68 1 89.88 132 ILE A O 1
ATOM 1016 N N . LEU A 1 133 ? 6.438 10.188 8.383 1 93.81 133 LEU A N 1
ATOM 1017 C CA . LEU A 1 133 ? 7.055 11.461 8.023 1 93.81 133 LEU A CA 1
ATOM 1018 C C . LEU A 1 133 ? 6.035 12.406 7.391 1 93.81 133 LEU A C 1
ATOM 1020 O O . LEU A 1 133 ? 6.004 13.594 7.703 1 93.81 133 LEU A O 1
ATOM 1024 N N . GLY A 1 134 ? 5.215 11.883 6.551 1 93.69 134 GLY A N 1
ATOM 1025 C CA . GLY A 1 134 ? 4.207 12.711 5.902 1 93.69 134 GLY A CA 1
ATOM 1026 C C . GLY A 1 134 ? 3.291 13.414 6.883 1 93.69 134 GLY A C 1
ATOM 1027 O O . GLY A 1 134 ? 2.928 14.57 6.676 1 93.69 134 GLY A O 1
ATOM 1028 N N . VAL A 1 135 ? 2.975 12.758 7.879 1 90.44 135 VAL A N 1
ATOM 1029 C CA . VAL A 1 135 ? 2.082 13.305 8.898 1 90.44 135 VAL A CA 1
ATOM 1030 C C . VAL A 1 135 ? 2.775 14.453 9.633 1 90.44 135 VAL A C 1
ATOM 1032 O O . VAL A 1 135 ? 2.213 15.539 9.766 1 90.44 135 VAL A O 1
ATOM 1035 N N . LEU A 1 136 ? 3.969 14.211 10.047 1 93.25 136 LEU A N 1
ATOM 1036 C CA . LEU A 1 136 ? 4.703 15.188 10.836 1 93.25 136 LEU A CA 1
ATOM 1037 C C . LEU A 1 136 ? 5.043 16.422 10 1 93.25 136 LEU A C 1
ATOM 1039 O O . LEU A 1 136 ? 4.887 17.547 10.461 1 93.25 136 LEU A O 1
ATOM 1043 N N . VAL A 1 137 ? 5.441 16.156 8.797 1 95.25 137 VAL A N 1
ATOM 1044 C CA . VAL A 1 137 ? 5.82 17.25 7.914 1 95.25 137 VAL A CA 1
ATOM 1045 C C . VAL A 1 137 ? 4.582 18.062 7.535 1 95.25 137 VAL A C 1
ATOM 1047 O O . VAL A 1 137 ? 4.633 19.297 7.48 1 95.25 137 VAL A O 1
ATOM 1050 N N . GLY A 1 138 ? 3.508 17.422 7.273 1 93.62 138 GLY A N 1
ATOM 1051 C CA . GLY A 1 138 ? 2.273 18.141 6.969 1 93.62 138 GLY A CA 1
ATOM 1052 C C . GLY A 1 138 ? 1.855 19.109 8.055 1 93.62 138 GLY A C 1
ATOM 1053 O O . GLY A 1 138 ? 1.48 20.25 7.77 1 93.62 138 GLY A O 1
ATOM 1054 N N . GLY A 1 139 ? 1.938 18.672 9.242 1 92.25 139 GLY A N 1
ATOM 1055 C CA . GLY A 1 139 ? 1.619 19.531 10.367 1 92.25 139 GLY A CA 1
ATOM 1056 C C . GLY A 1 139 ? 2.57 20.719 10.5 1 92.25 139 GLY A C 1
ATOM 1057 O O . GLY A 1 139 ? 2.141 21.844 10.758 1 92.25 139 GLY A O 1
ATOM 1058 N N . ALA A 1 140 ? 3.828 20.359 10.367 1 93.94 140 ALA A N 1
ATOM 1059 C CA . ALA A 1 140 ? 4.84 21.406 10.5 1 93.94 140 ALA A CA 1
ATOM 1060 C C . ALA A 1 140 ? 4.664 22.484 9.43 1 93.94 140 ALA A C 1
ATOM 1062 O O . ALA A 1 140 ? 4.719 23.672 9.727 1 93.94 140 ALA A O 1
ATOM 1063 N N . ILE A 1 141 ? 4.477 22.047 8.234 1 94.25 141 ILE A N 1
ATOM 1064 C CA . ILE A 1 141 ? 4.301 22.969 7.121 1 94.25 141 ILE A CA 1
ATOM 1065 C C . ILE A 1 141 ? 3.004 23.766 7.301 1 94.25 141 ILE A C 1
ATOM 1067 O O . ILE A 1 141 ? 2.959 24.969 7.043 1 94.25 141 ILE A O 1
ATOM 1071 N N . GLY A 1 142 ? 1.978 23.141 7.703 1 91 142 GLY A N 1
ATOM 1072 C CA . GLY A 1 142 ? 0.727 23.812 7.996 1 91 142 GLY A CA 1
ATOM 1073 C C . GLY A 1 142 ? 0.872 24.906 9.047 1 91 142 GLY A C 1
ATOM 1074 O O . GLY A 1 142 ? 0.229 25.953 8.961 1 91 142 GLY A O 1
ATOM 1075 N N . ALA A 1 143 ? 1.693 24.672 9.953 1 92.31 143 ALA A N 1
ATOM 1076 C CA . ALA A 1 143 ? 1.942 25.625 11.031 1 92.31 143 ALA A CA 1
ATOM 1077 C C . ALA A 1 143 ? 2.91 26.719 10.594 1 92.31 143 ALA A C 1
ATOM 1079 O O . ALA A 1 143 ? 3.232 27.625 11.367 1 92.31 143 ALA A O 1
ATOM 1080 N N . GLY A 1 144 ? 3.441 26.547 9.438 1 93.75 144 GLY A N 1
ATOM 1081 C CA . GLY A 1 144 ? 4.371 27.531 8.906 1 93.75 144 GLY A CA 1
ATOM 1082 C C . GLY A 1 144 ? 5.797 27.328 9.391 1 93.75 144 GLY A C 1
ATOM 1083 O O . GLY A 1 144 ? 6.625 28.234 9.289 1 93.75 144 GLY A O 1
ATOM 1084 N N . ASN A 1 145 ? 6.113 26.203 9.992 1 93.12 145 ASN A N 1
ATOM 1085 C CA . ASN A 1 145 ? 7.449 25.906 10.492 1 93.12 145 ASN A CA 1
ATOM 1086 C C . ASN A 1 145 ? 8.219 25.016 9.516 1 93.12 145 ASN A C 1
ATOM 1088 O O . ASN A 1 145 ? 8.383 23.828 9.742 1 93.12 145 ASN A O 1
ATOM 1092 N N . ASN A 1 146 ? 8.844 25.547 8.586 1 93.81 146 ASN A N 1
ATOM 1093 C CA . ASN A 1 146 ? 9.539 24.812 7.535 1 93.81 146 ASN A CA 1
ATOM 1094 C C . ASN A 1 146 ? 10.828 24.172 8.055 1 93.81 146 ASN A C 1
ATOM 1096 O O . ASN A 1 146 ? 11.242 23.125 7.566 1 93.81 146 ASN A O 1
ATOM 1100 N N . MET A 1 147 ? 11.43 24.812 9.008 1 93.69 147 MET A N 1
ATOM 1101 C CA . MET A 1 147 ? 12.664 24.266 9.57 1 93.69 147 MET A CA 1
ATOM 1102 C C . MET A 1 147 ? 12.398 22.938 10.266 1 93.69 147 MET A C 1
ATOM 1104 O O . MET A 1 147 ? 13.172 21.984 10.117 1 93.69 147 MET A O 1
ATOM 1108 N N . LEU A 1 148 ? 11.297 22.938 10.977 1 92.94 148 LEU A N 1
ATOM 1109 C CA . LEU A 1 148 ? 10.93 21.703 11.664 1 92.94 148 LEU A CA 1
ATOM 1110 C C . LEU A 1 148 ? 10.648 20.594 10.664 1 92.94 148 LEU A C 1
ATOM 1112 O O . LEU A 1 148 ? 10.961 19.422 10.922 1 92.94 148 LEU A O 1
ATOM 1116 N N . ALA A 1 149 ? 10.07 20.906 9.562 1 95 149 ALA A N 1
ATOM 1117 C CA . ALA A 1 149 ? 9.828 19.922 8.508 1 95 149 ALA A CA 1
ATOM 1118 C C . ALA A 1 149 ? 11.133 19.297 8.031 1 95 149 ALA A C 1
ATOM 1120 O O . ALA A 1 149 ? 11.211 18.078 7.828 1 95 149 ALA A O 1
ATOM 1121 N N . GLY A 1 150 ? 12.141 20.109 7.832 1 95.25 150 GLY A N 1
ATOM 1122 C CA . GLY A 1 150 ? 13.445 19.594 7.441 1 95.25 150 GLY A CA 1
ATOM 1123 C C . GLY A 1 150 ? 14.078 18.703 8.492 1 95.25 150 GLY A C 1
ATOM 1124 O O . GLY A 1 150 ? 14.711 17.703 8.164 1 95.25 150 GLY A O 1
ATOM 1125 N N . ILE A 1 151 ? 13.906 19.078 9.766 1 95.06 151 ILE A N 1
ATOM 1126 C CA . ILE A 1 151 ? 14.445 18.297 10.875 1 95.06 151 ILE A CA 1
ATOM 1127 C C . ILE A 1 151 ? 13.766 16.922 10.914 1 95.06 151 ILE A C 1
ATOM 1129 O O . ILE A 1 151 ? 14.43 15.906 11.07 1 95.06 151 ILE A O 1
ATOM 1133 N N . TYR A 1 152 ? 12.445 16.922 10.703 1 94.88 152 TYR A N 1
ATOM 1134 C CA . TYR A 1 152 ? 11.719 15.648 10.672 1 94.88 152 TYR A CA 1
ATOM 1135 C C . TYR A 1 152 ? 12.25 14.742 9.57 1 94.88 152 TYR A C 1
ATOM 1137 O O . TYR A 1 152 ? 12.344 13.523 9.75 1 94.88 152 TYR A O 1
ATOM 1145 N N . LEU A 1 153 ? 12.562 15.352 8.453 1 96.56 153 LEU A N 1
ATOM 1146 C CA . LEU A 1 153 ? 13.102 14.555 7.352 1 96.56 153 LEU A CA 1
ATOM 1147 C C . LEU A 1 153 ? 14.422 13.898 7.75 1 96.56 153 LEU A C 1
ATOM 1149 O O . LEU A 1 153 ? 14.609 12.703 7.543 1 96.56 153 LEU A O 1
ATOM 1153 N N . GLN A 1 154 ? 15.266 14.633 8.344 1 96.56 154 GLN A N 1
ATOM 1154 C CA . GLN A 1 154 ? 16.578 14.117 8.734 1 96.56 154 GLN A CA 1
ATOM 1155 C C . GLN A 1 154 ? 16.438 13.047 9.812 1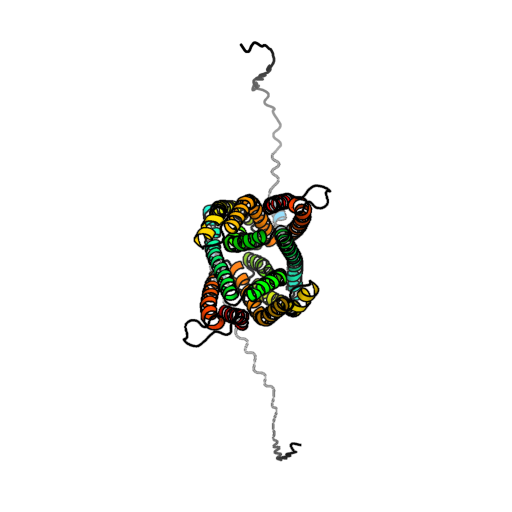 96.56 154 GLN A C 1
ATOM 1157 O O . GLN A 1 154 ? 17.109 12.008 9.742 1 96.56 154 GLN A O 1
ATOM 1162 N N . VAL A 1 155 ? 15.656 13.32 10.781 1 95.31 155 VAL A N 1
ATOM 1163 C CA . VAL A 1 155 ? 15.461 12.367 11.867 1 95.31 155 VAL A CA 1
ATOM 1164 C C . VAL A 1 155 ? 14.812 11.094 11.32 1 95.31 155 VAL A C 1
ATOM 1166 O O . VAL A 1 155 ? 15.172 9.984 11.734 1 95.31 155 VAL A O 1
ATOM 1169 N N . SER A 1 156 ? 13.836 11.273 10.445 1 95.88 156 SER A N 1
ATOM 1170 C CA . SER A 1 156 ? 13.188 10.117 9.836 1 95.88 156 SER A CA 1
ATOM 1171 C C . SER A 1 156 ? 14.203 9.242 9.102 1 95.88 156 SER A C 1
ATOM 1173 O O . SER A 1 156 ? 14.133 8.016 9.164 1 95.88 156 SER A O 1
ATOM 1175 N N . TYR A 1 157 ? 15.125 9.883 8.398 1 96.75 157 TYR A N 1
ATOM 1176 C CA . TYR A 1 157 ? 16.156 9.117 7.715 1 96.75 157 TYR A CA 1
ATOM 1177 C C . TYR A 1 157 ? 16.984 8.305 8.711 1 96.75 157 TYR A C 1
ATOM 1179 O O . TYR A 1 157 ? 17.234 7.117 8.484 1 96.75 157 TYR A O 1
ATOM 1187 N N . VAL A 1 158 ? 17.344 8.875 9.789 1 96.12 158 VAL A N 1
ATOM 1188 C CA . VAL A 1 158 ? 18.156 8.195 10.789 1 96.12 158 VAL A CA 1
ATOM 1189 C C . VAL A 1 158 ? 17.391 7.016 11.375 1 96.12 158 VAL A C 1
ATOM 1191 O O . VAL A 1 158 ? 17.906 5.902 11.461 1 96.12 158 VAL A O 1
ATOM 1194 N N . VAL A 1 159 ? 16.188 7.238 11.734 1 94.69 159 VAL A N 1
ATOM 1195 C CA . VAL A 1 159 ? 15.352 6.211 12.352 1 94.69 159 VAL A CA 1
ATOM 1196 C C . VAL A 1 159 ? 15.102 5.086 11.344 1 94.69 159 VAL A C 1
ATOM 1198 O O . VAL A 1 159 ? 15.258 3.908 11.672 1 94.69 159 VAL A O 1
ATOM 1201 N N . LEU A 1 160 ? 14.781 5.449 10.117 1 95.94 160 LEU A N 1
ATOM 1202 C CA . LEU A 1 160 ? 14.398 4.441 9.133 1 95.94 160 LEU A CA 1
ATOM 1203 C C . LEU A 1 160 ? 15.625 3.678 8.641 1 95.94 160 LEU A C 1
ATOM 1205 O O . LEU A 1 160 ? 15.531 2.49 8.312 1 95.94 160 LEU A O 1
ATOM 1209 N N . PHE A 1 161 ? 16.734 4.309 8.586 1 96.5 161 PHE A N 1
ATOM 1210 C CA . PHE A 1 161 ? 17.938 3.58 8.227 1 96.5 161 PHE A CA 1
ATOM 1211 C C . PHE A 1 161 ? 18.328 2.594 9.328 1 96.5 161 PHE A C 1
ATOM 1213 O O . PHE A 1 161 ? 18.828 1.506 9.039 1 96.5 161 PHE A O 1
ATOM 1220 N N . ALA A 1 162 ? 18.109 2.932 10.547 1 95.31 162 ALA A N 1
ATOM 1221 C CA . ALA A 1 162 ? 18.328 1.987 11.641 1 95.31 162 ALA A CA 1
ATOM 1222 C C . ALA A 1 162 ? 17.359 0.81 11.547 1 95.31 162 ALA A C 1
ATOM 1224 O O . ALA A 1 162 ? 17.766 -0.347 11.68 1 95.31 162 ALA A O 1
ATOM 1225 N N . VAL A 1 163 ? 16.141 1.088 11.289 1 92.88 163 VAL A N 1
ATOM 1226 C CA . VAL A 1 163 ? 15.125 0.056 11.148 1 92.88 163 VAL A CA 1
ATOM 1227 C C . VAL A 1 163 ? 15.438 -0.818 9.938 1 92.88 163 VAL A C 1
ATOM 1229 O O . VAL A 1 163 ? 15.188 -2.027 9.953 1 92.88 163 VAL A O 1
ATOM 1232 N N . SER A 1 164 ? 15.953 -0.186 8.906 1 96.12 164 SER A N 1
ATOM 1233 C CA . SER A 1 164 ? 16.266 -0.908 7.676 1 96.12 164 SER A CA 1
ATOM 1234 C C . SER A 1 164 ? 17.312 -1.99 7.922 1 96.12 164 SER A C 1
ATOM 1236 O O . SER A 1 164 ? 17.312 -3.027 7.254 1 96.12 164 SER A O 1
ATOM 1238 N N . ILE A 1 165 ? 18.172 -1.822 8.844 1 96.06 165 ILE A N 1
ATOM 1239 C CA . ILE A 1 165 ? 19.156 -2.84 9.195 1 96.06 165 ILE A CA 1
ATOM 1240 C C . ILE A 1 165 ? 18.438 -4.094 9.703 1 96.06 165 ILE A C 1
ATOM 1242 O O . ILE A 1 165 ? 18.781 -5.211 9.312 1 96.06 165 ILE A O 1
ATOM 1246 N N . VAL A 1 166 ? 17.484 -3.893 10.484 1 94.44 166 VAL A N 1
ATOM 1247 C CA . VAL A 1 166 ? 16.703 -5.008 11 1 94.44 166 VAL A CA 1
ATOM 1248 C C . VAL A 1 166 ? 15.977 -5.703 9.852 1 94.44 166 VAL A C 1
ATOM 1250 O O . VAL A 1 166 ? 15.898 -6.934 9.805 1 94.44 166 VAL A O 1
ATOM 1253 N N . VAL A 1 167 ? 15.469 -4.918 8.953 1 94.94 167 VAL A N 1
ATOM 1254 C CA . VAL A 1 167 ? 14.734 -5.453 7.816 1 94.94 167 VAL A CA 1
ATOM 1255 C C . VAL A 1 167 ? 15.672 -6.262 6.926 1 94.94 167 VAL A C 1
ATOM 1257 O O . VAL A 1 167 ? 15.305 -7.328 6.43 1 94.94 167 VAL A O 1
ATOM 1260 N N . VAL A 1 168 ? 16.891 -5.789 6.742 1 96.75 168 VAL A N 1
ATOM 1261 C CA . VAL A 1 168 ? 17.875 -6.504 5.938 1 96.75 168 VAL A CA 1
ATOM 1262 C C . VAL A 1 168 ? 18.172 -7.863 6.566 1 96.75 168 VAL A C 1
ATOM 1264 O O . VAL A 1 168 ? 18.25 -8.875 5.863 1 96.75 168 VAL A O 1
ATOM 1267 N N . VAL A 1 169 ? 18.297 -7.887 7.824 1 96 169 VAL A N 1
ATOM 1268 C CA . VAL A 1 169 ? 18.547 -9.141 8.531 1 96 169 VAL A CA 1
ATOM 1269 C C . VAL A 1 169 ? 17.344 -10.062 8.398 1 96 169 VAL A C 1
ATOM 1271 O O . VAL A 1 169 ? 17.5 -11.266 8.156 1 96 169 VAL A O 1
ATOM 1274 N N . ALA A 1 170 ? 16.188 -9.516 8.555 1 94.75 170 ALA A N 1
ATOM 1275 C CA . ALA A 1 170 ? 14.977 -10.312 8.422 1 94.75 170 ALA A CA 1
ATOM 1276 C C . ALA A 1 170 ? 14.859 -10.906 7.016 1 94.75 170 ALA A C 1
ATOM 1278 O O . ALA A 1 170 ? 14.469 -12.062 6.852 1 94.75 170 ALA A O 1
ATOM 1279 N N . TRP A 1 171 ? 15.172 -10.094 6.031 1 96.19 171 TRP A N 1
ATOM 1280 C CA . TRP A 1 171 ? 15.078 -10.555 4.648 1 96.19 171 TRP A CA 1
ATOM 1281 C C . TRP A 1 171 ? 16.109 -11.641 4.363 1 96.19 171 TRP A C 1
ATOM 1283 O O . TRP A 1 171 ? 15.875 -12.523 3.537 1 96.19 171 TRP A O 1
ATOM 1293 N N . SER A 1 172 ? 17.281 -11.609 5.066 1 95.31 172 SER A N 1
ATOM 1294 C CA . SER A 1 172 ? 18.312 -12.617 4.879 1 95.31 172 SER A CA 1
ATOM 1295 C C . SER A 1 172 ? 17.875 -13.969 5.434 1 95.31 172 SER A C 1
ATOM 1297 O O . SER A 1 172 ? 18.453 -15 5.094 1 95.31 172 SER A O 1
ATOM 1299 N N . LEU A 1 173 ? 16.828 -13.969 6.203 1 96.12 173 LEU A N 1
ATOM 1300 C CA . LEU A 1 173 ? 16.359 -15.203 6.816 1 96.12 173 LEU A CA 1
ATOM 1301 C C . LEU A 1 173 ? 15.195 -15.797 6.023 1 96.12 173 LEU A C 1
ATOM 1303 O O . LEU A 1 173 ? 14.562 -16.75 6.469 1 96.12 173 LEU A O 1
ATOM 1307 N N . THR A 1 174 ? 14.914 -15.312 4.918 1 95.38 174 THR A N 1
ATOM 1308 C CA . THR A 1 174 ? 13.766 -15.734 4.121 1 95.38 174 THR A CA 1
ATOM 1309 C C . THR A 1 174 ? 13.836 -17.219 3.812 1 95.38 174 THR A C 1
ATOM 1311 O O . THR A 1 174 ? 12.859 -17.953 4.004 1 95.38 174 THR A O 1
ATOM 1314 N N . GLU A 1 175 ? 15.008 -17.672 3.35 1 96.12 175 GLU A N 1
ATOM 1315 C CA . GLU A 1 175 ? 15.172 -19.078 3.006 1 96.12 175 GLU A CA 1
ATOM 1316 C C . GLU A 1 175 ? 14.93 -19.969 4.219 1 96.12 175 GLU A C 1
ATOM 1318 O O . GLU A 1 175 ? 14.188 -20.953 4.133 1 96.12 175 GLU A O 1
ATOM 1323 N N . GLN A 1 176 ? 15.523 -19.656 5.355 1 96.06 176 GLN A N 1
ATOM 1324 C CA . GLN A 1 176 ? 15.422 -20.453 6.57 1 96.06 176 GLN A CA 1
ATOM 1325 C C . GLN A 1 176 ? 13.984 -20.516 7.07 1 96.06 176 GLN A C 1
ATOM 1327 O O . GLN A 1 176 ? 13.531 -21.562 7.543 1 96.06 176 GLN A O 1
ATOM 1332 N N . VAL A 1 177 ? 13.281 -19.453 6.977 1 94.25 177 VAL A N 1
ATOM 1333 C CA . VAL A 1 177 ? 11.914 -19.391 7.473 1 94.25 177 VAL A CA 1
ATOM 1334 C C . VAL A 1 177 ? 11.016 -20.297 6.637 1 94.25 177 VAL A C 1
ATOM 1336 O O . VAL A 1 177 ? 10.234 -21.078 7.18 1 94.25 177 VAL A O 1
ATOM 1339 N N . TRP A 1 178 ? 11.141 -20.25 5.344 1 93.44 178 TRP A N 1
ATOM 1340 C CA . TRP A 1 178 ? 10.258 -21.031 4.48 1 93.44 178 TRP A CA 1
ATOM 1341 C C . TRP A 1 178 ? 10.648 -22.5 4.492 1 93.44 178 TRP A C 1
ATOM 1343 O O . TRP A 1 178 ? 9.781 -23.375 4.371 1 93.44 178 TRP A O 1
ATOM 1353 N N . LEU A 1 179 ? 11.961 -22.797 4.68 1 94.62 179 LEU A N 1
ATOM 1354 C CA . LEU A 1 179 ? 12.359 -24.188 4.875 1 94.62 179 LEU A CA 1
ATOM 1355 C C . LEU A 1 179 ? 11.734 -24.766 6.141 1 94.62 179 LEU A C 1
ATOM 1357 O O . LEU A 1 179 ? 11.273 -25.906 6.148 1 94.62 179 LEU A O 1
ATOM 1361 N N . TRP A 1 180 ? 11.734 -23.953 7.156 1 93.44 180 TRP A N 1
ATOM 1362 C CA . TRP A 1 180 ? 11.156 -24.375 8.422 1 93.44 180 TRP A CA 1
ATOM 1363 C C . TRP A 1 180 ? 9.648 -24.578 8.289 1 93.44 180 TRP A C 1
ATOM 1365 O O . TRP A 1 180 ? 9.078 -25.453 8.953 1 93.44 180 TRP A O 1
ATOM 1375 N N . TYR A 1 181 ? 8.969 -23.781 7.461 1 88.38 181 TYR A N 1
ATOM 1376 C CA . TYR A 1 181 ? 7.535 -23.906 7.238 1 88.38 181 TYR A CA 1
ATOM 1377 C C . TYR A 1 181 ? 7.223 -25.094 6.344 1 88.38 181 TYR A C 1
ATOM 1379 O O . TYR A 1 181 ? 6.055 -25.453 6.16 1 88.38 181 TYR A O 1
ATOM 1387 N N . GLY A 1 182 ? 8.297 -25.734 5.711 1 89.25 182 GLY A N 1
ATOM 1388 C CA . GLY A 1 182 ? 8.109 -26.953 4.945 1 89.25 182 GLY A CA 1
ATOM 1389 C C . GLY A 1 182 ? 7.941 -26.703 3.457 1 89.25 182 GLY A C 1
ATOM 1390 O O . GLY A 1 182 ? 7.41 -27.562 2.734 1 89.25 182 GLY A O 1
ATOM 1391 N N . SER A 1 183 ? 8.391 -25.609 3.018 1 87 183 SER A N 1
ATOM 1392 C CA . SER A 1 183 ? 8.32 -25.312 1.591 1 87 183 SER A CA 1
ATOM 1393 C C . SER A 1 183 ? 9.414 -26.047 0.818 1 87 183 SER A C 1
ATOM 1395 O O . SER A 1 183 ? 10.367 -26.547 1.411 1 87 183 SER A O 1
ATOM 1397 N N . ASP A 1 184 ? 9.164 -26.172 -0.462 1 92.62 184 ASP A N 1
ATOM 1398 C CA . ASP A 1 184 ? 10.148 -26.812 -1.326 1 92.62 184 ASP A CA 1
ATOM 1399 C C . ASP A 1 184 ? 11.516 -26.156 -1.182 1 92.62 184 ASP A C 1
ATOM 1401 O O . ASP A 1 184 ? 11.625 -24.938 -1.142 1 92.62 184 ASP A O 1
ATOM 1405 N N . ALA A 1 185 ? 12.531 -26.953 -1.151 1 94.81 185 ALA A N 1
ATOM 1406 C CA . ALA A 1 185 ? 13.891 -26.469 -0.886 1 94.81 185 ALA A CA 1
ATOM 1407 C C . ALA A 1 185 ? 14.375 -25.562 -2.01 1 94.81 185 ALA A C 1
ATOM 1409 O O . ALA A 1 185 ? 15 -24.531 -1.752 1 94.81 185 ALA A O 1
ATOM 1410 N N . GLU A 1 186 ? 14.109 -25.984 -3.23 1 95.19 186 GLU A N 1
ATOM 1411 C CA . GLU A 1 186 ? 14.555 -25.172 -4.371 1 95.19 186 GLU A CA 1
ATOM 1412 C C . GLU A 1 186 ? 13.852 -23.828 -4.402 1 95.19 186 GLU A C 1
ATOM 1414 O O . GLU A 1 186 ? 14.5 -22.797 -4.598 1 95.19 186 GLU A O 1
ATOM 1419 N N . ILE A 1 187 ? 12.609 -23.812 -4.16 1 92.69 187 ILE A N 1
ATOM 1420 C CA . ILE A 1 187 ? 11.812 -22.578 -4.164 1 92.69 187 ILE A CA 1
ATOM 1421 C C . ILE A 1 187 ? 12.242 -21.688 -3.004 1 92.69 187 ILE A C 1
ATOM 1423 O O . ILE A 1 187 ? 12.367 -20.469 -3.166 1 92.69 187 ILE A O 1
ATOM 1427 N N . SER A 1 188 ? 12.477 -22.344 -1.917 1 95.81 188 SER A N 1
ATOM 1428 C CA . SER A 1 188 ? 12.93 -21.594 -0.753 1 95.81 188 SER A CA 1
ATOM 1429 C C . SER A 1 188 ? 14.297 -20.953 -1.004 1 95.81 188 SER A C 1
ATOM 1431 O O . SER A 1 188 ? 14.547 -19.812 -0.591 1 95.81 188 SER A O 1
ATOM 1433 N N . HIS A 1 189 ? 15.148 -21.672 -1.63 1 96.06 189 HIS A N 1
ATOM 1434 C CA . HIS A 1 189 ? 16.469 -21.156 -1.96 1 96.06 189 HIS A CA 1
ATOM 1435 C C . HIS A 1 189 ? 16.375 -19.969 -2.922 1 96.06 189 HIS A C 1
ATOM 1437 O O . HIS A 1 189 ? 17.062 -18.969 -2.748 1 96.06 189 HIS A O 1
ATOM 1443 N N . MET A 1 190 ? 15.547 -20.094 -3.879 1 95.62 190 MET A N 1
ATOM 1444 C CA . MET A 1 190 ? 15.344 -19.016 -4.84 1 95.62 190 MET A CA 1
ATOM 1445 C C . MET A 1 190 ? 14.781 -17.781 -4.156 1 95.62 190 MET A C 1
ATOM 1447 O O . MET A 1 190 ? 15.234 -16.656 -4.414 1 95.62 190 MET A O 1
ATOM 1451 N N . ALA A 1 191 ? 13.805 -17.953 -3.301 1 95.19 191 ALA A N 1
ATOM 1452 C CA . ALA A 1 191 ? 13.227 -16.844 -2.555 1 95.19 191 ALA A CA 1
ATOM 1453 C C . ALA A 1 191 ? 14.273 -16.156 -1.684 1 95.19 191 ALA A C 1
ATOM 1455 O O . ALA A 1 191 ? 14.305 -14.93 -1.59 1 95.19 191 ALA A O 1
ATOM 1456 N N . GLY A 1 192 ? 15.055 -17 -1.086 1 96.88 192 GLY A N 1
ATOM 1457 C CA . GLY A 1 192 ? 16.125 -16.453 -0.255 1 96.88 192 GLY A CA 1
ATOM 1458 C C . GLY A 1 192 ? 17.125 -15.633 -1.035 1 96.88 192 GLY A C 1
ATOM 1459 O O . GLY A 1 192 ? 17.531 -14.555 -0.597 1 96.88 192 GLY A O 1
ATOM 1460 N N . PHE A 1 193 ? 17.547 -16.172 -2.137 1 96.31 193 PHE A N 1
ATOM 1461 C CA . PHE A 1 193 ? 18.484 -15.43 -2.988 1 96.31 193 PHE A CA 1
ATOM 1462 C C . PHE A 1 193 ? 17.875 -14.102 -3.416 1 96.31 193 PHE A C 1
ATOM 1464 O O . PHE A 1 193 ? 18.531 -13.062 -3.371 1 96.31 193 PHE A O 1
ATOM 1471 N N . TYR A 1 194 ? 16.672 -14.164 -3.818 1 96.12 194 TYR A N 1
ATOM 1472 C CA . TYR A 1 194 ? 15.969 -12.961 -4.25 1 96.12 194 TYR A CA 1
ATOM 1473 C C . TYR A 1 194 ? 15.93 -11.922 -3.137 1 96.12 194 TYR A C 1
ATOM 1475 O O . TYR A 1 194 ? 16.203 -10.75 -3.367 1 96.12 194 TYR A O 1
ATOM 1483 N N . ALA A 1 195 ? 15.594 -12.367 -2.014 1 96.56 195 ALA A N 1
ATOM 1484 C CA . ALA A 1 195 ? 15.484 -11.469 -0.867 1 96.56 195 ALA A CA 1
ATOM 1485 C C . ALA A 1 195 ? 16.828 -10.805 -0.563 1 96.56 195 ALA A C 1
ATOM 1487 O O . ALA A 1 195 ? 16.891 -9.594 -0.317 1 96.56 195 ALA A O 1
ATOM 1488 N N . LYS A 1 196 ? 17.859 -11.555 -0.555 1 96.81 196 LYS A N 1
ATOM 1489 C CA . LYS A 1 196 ? 19.188 -11.039 -0.248 1 96.81 196 LYS A CA 1
ATOM 1490 C C . LYS A 1 196 ? 19.641 -10.023 -1.297 1 96.81 196 LYS A C 1
ATOM 1492 O O . LYS A 1 196 ? 20.172 -8.961 -0.956 1 96.81 196 LYS A O 1
ATOM 1497 N N . ALA A 1 197 ? 19.438 -10.375 -2.545 1 96.5 197 ALA A N 1
ATOM 1498 C CA . ALA A 1 197 ? 19.812 -9.461 -3.623 1 96.5 197 ALA A CA 1
ATOM 1499 C C . ALA A 1 197 ? 18.969 -8.18 -3.568 1 96.5 197 ALA A C 1
ATOM 1501 O O . ALA A 1 197 ? 19.484 -7.082 -3.754 1 96.5 197 ALA A O 1
ATOM 1502 N N . LEU A 1 198 ? 17.75 -8.336 -3.236 1 95.88 198 LEU A N 1
ATOM 1503 C CA . LEU A 1 198 ? 16.828 -7.203 -3.18 1 95.88 198 LEU A CA 1
ATOM 1504 C C . LEU A 1 198 ? 17.156 -6.301 -1.99 1 95.88 198 LEU A C 1
ATOM 1506 O O . LEU A 1 198 ? 16.844 -5.109 -2.008 1 95.88 198 LEU A O 1
ATOM 1510 N N . SER A 1 199 ? 17.703 -6.883 -0.984 1 96.88 199 SER A N 1
ATOM 1511 C CA . SER A 1 199 ? 18.016 -6.129 0.227 1 96.88 199 SER A CA 1
ATOM 1512 C C . SER A 1 199 ? 18.969 -4.973 -0.065 1 96.88 199 SER A C 1
ATOM 1514 O O . SER A 1 199 ? 18.953 -3.959 0.636 1 96.88 199 SER A O 1
ATOM 1516 N N . ILE A 1 200 ? 19.734 -5.043 -1.132 1 96.81 200 ILE A N 1
ATOM 1517 C CA . ILE A 1 200 ? 20.656 -3.984 -1.541 1 96.81 200 ILE A CA 1
ATOM 1518 C C . ILE A 1 200 ? 19.859 -2.746 -1.953 1 96.81 200 ILE A C 1
ATOM 1520 O O . ILE A 1 200 ? 20.375 -1.625 -1.893 1 96.81 200 ILE A O 1
ATOM 1524 N N . ALA A 1 201 ? 18.609 -2.93 -2.285 1 96.44 201 ALA A N 1
ATOM 1525 C CA . ALA A 1 201 ? 17.766 -1.83 -2.744 1 96.44 201 ALA A CA 1
ATOM 1526 C C . ALA A 1 201 ? 17.172 -1.072 -1.565 1 96.44 201 ALA A C 1
ATOM 1528 O O . ALA A 1 201 ? 16.641 0.032 -1.731 1 96.44 201 ALA A O 1
ATOM 1529 N N . ILE A 1 202 ? 17.219 -1.582 -0.389 1 96.88 202 ILE A N 1
ATOM 1530 C CA . ILE A 1 202 ? 16.484 -1.082 0.765 1 96.88 202 ILE A CA 1
ATOM 1531 C C . ILE A 1 202 ? 16.906 0.358 1.059 1 96.88 202 ILE A C 1
ATOM 1533 O O . ILE A 1 202 ? 16.047 1.235 1.214 1 96.88 202 ILE A O 1
ATOM 1537 N N . PRO A 1 203 ? 18.25 0.669 1.072 1 96.69 203 PRO A N 1
ATOM 1538 C CA . PRO A 1 203 ? 18.594 2.07 1.31 1 96.69 203 PRO A CA 1
ATOM 1539 C C . PRO A 1 203 ? 18.031 3.01 0.247 1 96.69 203 PRO A C 1
ATOM 1541 O O . PRO A 1 203 ? 17.625 4.129 0.564 1 96.69 203 PRO A O 1
ATOM 1544 N N . GLY A 1 204 ? 18.047 2.59 -0.96 1 96 204 GLY A N 1
ATOM 1545 C CA . GLY A 1 204 ? 17.453 3.383 -2.023 1 96 204 GLY A CA 1
ATOM 1546 C C . GLY A 1 204 ? 15.945 3.543 -1.883 1 96 204 GLY A C 1
ATOM 1547 O O . GLY A 1 204 ? 15.406 4.633 -2.094 1 96 204 GLY A O 1
ATOM 1548 N N . ILE A 1 205 ? 15.312 2.516 -1.485 1 94.88 205 ILE A N 1
ATOM 1549 C CA . ILE A 1 205 ? 13.867 2.529 -1.294 1 94.88 205 ILE A CA 1
ATOM 1550 C C . ILE A 1 205 ? 13.5 3.502 -0.174 1 94.88 205 ILE A C 1
ATOM 1552 O O . ILE A 1 205 ? 12.609 4.336 -0.334 1 94.88 205 ILE A O 1
ATOM 1556 N N . VAL A 1 206 ? 14.195 3.385 0.887 1 96.31 206 VAL A N 1
ATOM 1557 C CA . VAL A 1 206 ? 13.938 4.254 2.031 1 96.31 206 VAL A CA 1
ATOM 1558 C C . VAL A 1 206 ? 14.164 5.711 1.635 1 96.31 206 VAL A C 1
ATOM 1560 O O . VAL A 1 206 ? 13.336 6.574 1.925 1 96.31 206 VAL A O 1
ATOM 1563 N N . SER A 1 207 ? 15.258 5.918 0.973 1 96.81 207 SER A N 1
ATOM 1564 C CA . SER A 1 207 ? 15.586 7.281 0.561 1 96.81 207 SER A CA 1
ATOM 1565 C C . SER A 1 207 ? 14.523 7.84 -0.381 1 96.81 207 SER A C 1
ATOM 1567 O O . SER A 1 207 ? 14.07 8.977 -0.211 1 96.81 207 SER A O 1
ATOM 1569 N N . PHE A 1 208 ? 14.133 7.121 -1.254 1 94.38 208 PHE A N 1
ATOM 1570 C CA . PHE A 1 208 ? 13.141 7.559 -2.225 1 94.38 208 PHE A CA 1
ATOM 1571 C C . PHE A 1 208 ? 11.797 7.809 -1.546 1 94.38 208 PHE A C 1
ATOM 1573 O O . PHE A 1 208 ? 11.156 8.836 -1.777 1 94.38 208 PHE A O 1
ATOM 1580 N N . ASN A 1 209 ? 11.406 6.938 -0.733 1 93.75 209 ASN A N 1
ATOM 1581 C CA . ASN A 1 209 ? 10.109 7.047 -0.08 1 93.75 209 ASN A CA 1
ATOM 1582 C C . ASN A 1 209 ? 10.039 8.266 0.837 1 93.75 209 ASN A C 1
ATOM 1584 O O . ASN A 1 209 ? 9.016 8.945 0.895 1 93.75 209 ASN A O 1
ATOM 1588 N N . GLN A 1 210 ? 11.086 8.461 1.557 1 96.06 210 GLN A N 1
ATOM 1589 C CA . GLN A 1 210 ? 11.086 9.609 2.465 1 96.06 210 GLN A CA 1
ATOM 1590 C C . GLN A 1 210 ? 11.039 10.922 1.695 1 96.06 210 GLN A C 1
ATOM 1592 O O . GLN A 1 210 ? 10.352 11.859 2.098 1 96.06 210 GLN A O 1
ATOM 1597 N N . LEU A 1 211 ? 11.773 10.953 0.608 1 95.38 211 LEU A N 1
ATOM 1598 C CA . LEU A 1 211 ? 11.719 12.156 -0.219 1 95.38 211 LEU A CA 1
ATOM 1599 C C . LEU A 1 211 ? 10.32 12.344 -0.813 1 95.38 211 LEU A C 1
ATOM 1601 O O . LEU A 1 211 ? 9.797 13.453 -0.844 1 95.38 211 LEU A O 1
ATOM 1605 N N . ALA A 1 212 ? 9.773 11.273 -1.22 1 92.25 212 ALA A N 1
ATOM 1606 C CA . ALA A 1 212 ? 8.43 11.32 -1.783 1 92.25 212 ALA A CA 1
ATOM 1607 C C . ALA A 1 212 ? 7.418 11.812 -0.751 1 92.25 212 ALA A C 1
ATOM 1609 O O . ALA A 1 212 ? 6.574 12.656 -1.056 1 92.25 212 ALA A O 1
ATOM 1610 N N . GLN A 1 213 ? 7.551 11.32 0.435 1 92.81 213 GLN A N 1
ATOM 1611 C CA . GLN A 1 213 ? 6.656 11.734 1.51 1 92.81 213 GLN A CA 1
ATOM 1612 C C . GLN A 1 213 ? 6.848 13.211 1.844 1 92.81 213 GLN A C 1
ATOM 1614 O O . GLN A 1 213 ? 5.879 13.922 2.119 1 92.81 213 GLN A O 1
ATOM 1619 N N . PHE A 1 214 ? 8.094 13.641 1.835 1 95.62 214 PHE A N 1
ATOM 1620 C CA . PHE A 1 214 ? 8.43 15.023 2.141 1 95.62 214 PHE A CA 1
ATOM 1621 C C . PHE A 1 214 ? 7.805 15.969 1.121 1 95.62 214 PHE A C 1
ATOM 1623 O O . PHE A 1 214 ? 7.188 16.969 1.491 1 95.62 214 PHE A O 1
ATOM 1630 N N . PHE A 1 215 ? 7.852 15.609 -0.099 1 93.69 215 PHE A N 1
ATOM 1631 C CA . PHE A 1 215 ? 7.281 16.438 -1.152 1 93.69 215 PHE A CA 1
ATOM 1632 C C . PHE A 1 215 ? 5.762 16.344 -1.148 1 93.69 215 PHE A C 1
ATOM 1634 O O . PHE A 1 215 ? 5.074 17.359 -1.282 1 93.69 215 PHE A O 1
ATOM 1641 N N . SER A 1 216 ? 5.281 15.18 -0.948 1 90.5 216 SER A N 1
ATOM 1642 C CA . SER A 1 216 ? 3.838 14.969 -0.961 1 90.5 216 SER A CA 1
ATOM 1643 C C . SER A 1 216 ? 3.152 15.75 0.156 1 90.5 216 SER A C 1
ATOM 1645 O O . SER A 1 216 ? 2.074 16.312 -0.044 1 90.5 216 SER A O 1
ATOM 1647 N N . ALA A 1 217 ? 3.775 15.766 1.288 1 92.06 217 ALA A N 1
ATOM 1648 C CA . ALA A 1 217 ? 3.215 16.484 2.434 1 92.06 217 ALA A CA 1
ATOM 1649 C C . ALA A 1 217 ? 3.102 17.969 2.145 1 92.06 217 ALA A C 1
ATOM 1651 O O . ALA A 1 217 ? 2.344 18.688 2.811 1 92.06 217 ALA A O 1
ATOM 1652 N N . GLN A 1 218 ? 3.857 18.375 1.159 1 92.06 218 GLN A N 1
ATOM 1653 C CA . GLN A 1 218 ? 3.836 19.781 0.753 1 92.06 218 GLN A CA 1
ATOM 1654 C C . GLN A 1 218 ? 3 19.969 -0.509 1 92.06 218 GLN A C 1
ATOM 1656 O O . GLN A 1 218 ? 3.094 21.016 -1.169 1 92.06 218 GLN A O 1
ATOM 1661 N N . LYS A 1 219 ? 2.27 18.969 -0.864 1 90.19 219 LYS A N 1
ATOM 1662 C CA . LYS A 1 219 ? 1.356 18.969 -2.004 1 90.19 219 LYS A CA 1
ATOM 1663 C C . LYS A 1 219 ? 2.121 19.047 -3.32 1 90.19 219 LYS A C 1
ATOM 1665 O O . LYS A 1 219 ? 1.637 19.625 -4.297 1 90.19 219 LYS A O 1
ATOM 1670 N N . ILE A 1 220 ? 3.342 18.672 -3.305 1 91.5 220 ILE A N 1
ATOM 1671 C CA . ILE A 1 220 ? 4.16 18.562 -4.508 1 91.5 220 ILE A CA 1
ATOM 1672 C C . ILE A 1 220 ? 4.301 17.094 -4.91 1 91.5 220 ILE A C 1
ATOM 1674 O O . ILE A 1 220 ? 5.168 16.391 -4.391 1 91.5 220 ILE A O 1
ATOM 1678 N N . MET A 1 221 ? 3.508 16.688 -5.879 1 88.38 221 MET A N 1
ATOM 1679 C CA . MET A 1 221 ? 3.449 15.258 -6.199 1 88.38 221 MET A CA 1
ATOM 1680 C C . MET A 1 221 ? 4.246 14.953 -7.461 1 88.38 221 MET A C 1
ATOM 1682 O O . MET A 1 221 ? 4.57 13.797 -7.73 1 88.38 221 MET A O 1
ATOM 1686 N N . HIS A 1 222 ? 4.672 15.883 -8.242 1 88.5 222 HIS A N 1
ATOM 1687 C CA . HIS A 1 222 ? 5.215 15.656 -9.578 1 88.5 222 HIS A CA 1
ATOM 1688 C C . HIS A 1 222 ? 6.551 14.93 -9.516 1 88.5 222 HIS A C 1
ATOM 1690 O O . HIS A 1 222 ? 6.824 14.047 -10.336 1 88.5 222 HIS A O 1
ATOM 1696 N N . PRO A 1 223 ? 7.336 15.25 -8.531 1 88.81 223 PRO A N 1
ATOM 1697 C CA . PRO A 1 223 ? 8.602 14.523 -8.516 1 88.81 223 PRO A CA 1
ATOM 1698 C C . PRO A 1 223 ? 8.422 13.023 -8.336 1 88.81 223 PRO A C 1
ATOM 1700 O O . PRO A 1 223 ? 9.078 12.227 -9.016 1 88.81 223 PRO A O 1
ATOM 1703 N N . GLU A 1 224 ? 7.582 12.609 -7.406 1 87.56 224 GLU A N 1
ATOM 1704 C CA . GLU A 1 224 ? 7.344 11.188 -7.18 1 87.56 224 GLU A CA 1
ATOM 1705 C C . GLU A 1 224 ? 6.715 10.531 -8.398 1 87.56 224 GLU A C 1
ATOM 1707 O O . GLU A 1 224 ? 7.137 9.453 -8.812 1 87.56 224 GLU A O 1
ATOM 1712 N N . VAL A 1 225 ? 5.777 11.211 -8.992 1 87.75 225 VAL A N 1
ATOM 1713 C CA . VAL A 1 225 ? 5.031 10.648 -10.109 1 87.75 225 VAL A CA 1
ATOM 1714 C C . VAL A 1 225 ? 5.949 10.492 -11.32 1 87.75 225 VAL A C 1
ATOM 1716 O O . VAL A 1 225 ? 5.996 9.43 -11.938 1 87.75 225 VAL A O 1
ATOM 1719 N N . ASN A 1 226 ? 6.668 11.469 -11.656 1 89.75 226 ASN A N 1
ATOM 1720 C CA . ASN A 1 226 ? 7.566 11.438 -12.805 1 89.75 226 ASN A CA 1
ATOM 1721 C C . ASN A 1 226 ? 8.695 10.43 -12.609 1 89.75 226 ASN A C 1
ATOM 1723 O O . ASN A 1 226 ? 9.031 9.688 -13.531 1 89.75 226 ASN A O 1
ATOM 1727 N N . THR A 1 227 ? 9.234 10.438 -11.414 1 90.38 227 THR A N 1
ATOM 1728 C CA . THR A 1 227 ? 10.336 9.523 -11.141 1 90.38 227 THR A CA 1
ATOM 1729 C C . THR A 1 227 ? 9.859 8.078 -11.141 1 90.38 227 THR A C 1
ATOM 1731 O O . THR A 1 227 ? 10.57 7.18 -11.594 1 90.38 227 THR A O 1
ATOM 1734 N N . SER A 1 228 ? 8.703 7.863 -10.57 1 88.12 228 SER A N 1
ATOM 1735 C CA . SER A 1 228 ? 8.164 6.508 -10.555 1 88.12 228 SER A CA 1
ATOM 1736 C C . SER A 1 228 ? 7.84 6.023 -11.961 1 88.12 228 SER A C 1
ATOM 1738 O O . SER A 1 228 ? 8.109 4.875 -12.305 1 88.12 228 SER A O 1
ATOM 1740 N N . ALA A 1 229 ? 7.195 6.859 -12.75 1 87 229 ALA A N 1
ATOM 1741 C CA . ALA A 1 229 ? 6.898 6.5 -14.133 1 87 229 ALA A CA 1
ATOM 1742 C C . ALA A 1 229 ? 8.18 6.18 -14.906 1 87 229 ALA A C 1
ATOM 1744 O O . ALA A 1 229 ? 8.234 5.188 -15.633 1 87 229 ALA A O 1
ATOM 1745 N N . PHE A 1 230 ? 9.094 6.977 -14.75 1 90.25 230 PHE A N 1
ATOM 1746 C CA . PHE A 1 230 ? 10.391 6.77 -15.391 1 90.25 230 PHE A CA 1
ATOM 1747 C C . PHE A 1 230 ? 11.039 5.484 -14.906 1 90.25 230 PHE A C 1
ATOM 1749 O O . PHE A 1 230 ? 11.594 4.723 -15.695 1 90.25 230 PHE A O 1
ATOM 1756 N N . GLY A 1 231 ? 11.039 5.316 -13.617 1 89.81 231 GLY A N 1
ATOM 1757 C CA . GLY A 1 231 ? 11.602 4.098 -13.055 1 89.81 231 GLY A CA 1
ATOM 1758 C C . GLY A 1 231 ? 10.953 2.836 -13.586 1 89.81 231 GLY A C 1
ATOM 1759 O O . GLY A 1 231 ? 11.641 1.863 -13.898 1 89.81 231 GLY A O 1
ATOM 1760 N N . HIS A 1 232 ? 9.688 2.848 -13.734 1 87.56 232 HIS A N 1
ATOM 1761 C CA . HIS A 1 232 ? 8.984 1.675 -14.242 1 87.56 232 HIS A CA 1
ATOM 1762 C C . HIS A 1 232 ? 9.312 1.442 -15.719 1 87.56 232 HIS A C 1
ATOM 1764 O O . HIS A 1 232 ? 9.375 0.297 -16.172 1 87.56 232 HIS A O 1
ATOM 1770 N N . PHE A 1 233 ? 9.398 2.473 -16.438 1 90.31 233 PHE A N 1
ATOM 1771 C CA . PHE A 1 233 ? 9.82 2.359 -17.828 1 90.31 233 PHE A CA 1
ATOM 1772 C C . PHE A 1 233 ? 11.203 1.727 -17.922 1 90.31 233 PHE A C 1
ATOM 1774 O O . PHE A 1 233 ? 11.43 0.829 -18.734 1 90.31 233 PHE A O 1
ATOM 1781 N N . VAL A 1 234 ? 12.078 2.182 -17.109 1 92.75 234 VAL A N 1
ATOM 1782 C CA . VAL A 1 234 ? 13.438 1.638 -17.094 1 92.75 234 VAL A CA 1
ATOM 1783 C C . VAL A 1 234 ? 13.391 0.169 -16.672 1 92.75 234 VAL A C 1
ATOM 1785 O O . VAL A 1 234 ? 14.141 -0.654 -17.203 1 92.75 234 VAL A O 1
ATOM 1788 N N . TYR A 1 235 ? 12.555 -0.118 -15.727 1 92.94 235 TYR A N 1
ATOM 1789 C CA . TYR A 1 235 ? 12.406 -1.503 -15.297 1 92.94 235 TYR A CA 1
ATOM 1790 C C . TYR A 1 235 ? 12.008 -2.4 -16.469 1 92.94 235 TYR A C 1
ATOM 1792 O O . TYR A 1 235 ? 12.547 -3.502 -16.609 1 92.94 235 TYR A O 1
ATOM 1800 N N . LEU A 1 236 ? 11.062 -1.943 -17.203 1 90.75 236 LEU A N 1
ATOM 1801 C CA . LEU A 1 236 ? 10.594 -2.715 -18.344 1 90.75 236 LEU A CA 1
ATOM 1802 C C . LEU A 1 236 ? 11.727 -2.963 -19.344 1 90.75 236 LEU A C 1
ATOM 1804 O O . LEU A 1 236 ? 11.922 -4.09 -19.797 1 90.75 236 LEU A O 1
ATOM 1808 N N . VAL A 1 237 ? 12.453 -1.989 -19.625 1 92.81 237 VAL A N 1
ATOM 1809 C CA . VAL A 1 237 ? 13.547 -2.082 -20.594 1 92.81 237 VAL A CA 1
ATOM 1810 C C . VAL A 1 237 ? 14.641 -2.992 -20.047 1 92.81 237 VAL A C 1
ATOM 1812 O O . VAL A 1 237 ? 15.086 -3.918 -20.719 1 92.81 237 VAL A O 1
ATOM 1815 N N . PHE A 1 238 ? 15.055 -2.787 -18.781 1 93.94 238 PHE A N 1
ATOM 1816 C CA . PHE A 1 238 ? 16.109 -3.588 -18.156 1 93.94 238 PHE A CA 1
ATOM 1817 C C . PHE A 1 238 ? 15.664 -5.039 -18.016 1 93.94 238 PHE A C 1
ATOM 1819 O O . PHE A 1 238 ? 16.469 -5.957 -18.188 1 93.94 238 PHE A O 1
ATOM 1826 N N . GLY A 1 239 ? 14.422 -5.207 -17.703 1 92.75 239 GLY A N 1
ATOM 1827 C CA . GLY A 1 239 ? 13.906 -6.559 -17.578 1 92.75 239 GLY A CA 1
ATOM 1828 C C . GLY A 1 239 ? 13.953 -7.328 -18.891 1 92.75 239 GLY A C 1
ATOM 1829 O O . GLY A 1 239 ? 14.383 -8.484 -18.922 1 92.75 239 GLY A O 1
ATOM 1830 N N . LEU A 1 240 ? 13.5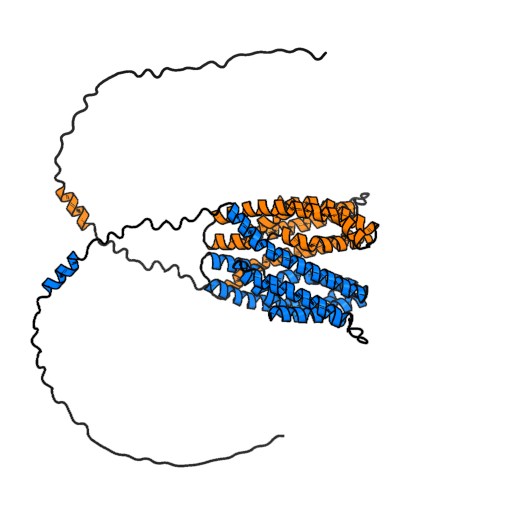31 -6.719 -19.953 1 91 240 LEU A N 1
ATOM 1831 C CA . LEU A 1 240 ? 13.523 -7.367 -21.25 1 91 240 LEU A CA 1
ATOM 1832 C C . LEU A 1 240 ? 14.945 -7.66 -21.719 1 91 240 LEU A C 1
ATOM 1834 O O . LEU A 1 240 ? 15.203 -8.719 -22.297 1 91 240 LEU A O 1
ATOM 1838 N N . VAL A 1 241 ? 15.82 -6.773 -21.375 1 92.38 241 VAL A N 1
ATOM 1839 C CA . VAL A 1 241 ? 17.188 -6.914 -21.875 1 92.38 241 VAL A CA 1
ATOM 1840 C C . VAL A 1 241 ? 17.969 -7.863 -20.984 1 92.38 241 VAL A C 1
ATOM 1842 O O . VAL A 1 241 ? 18.562 -8.828 -21.469 1 92.38 241 VAL A O 1
ATOM 1845 N N . PHE A 1 242 ? 17.922 -7.68 -19.672 1 92.81 242 PHE A N 1
ATOM 1846 C CA . PHE A 1 242 ? 18.828 -8.406 -18.781 1 92.81 242 PHE A CA 1
ATOM 1847 C C . PHE A 1 242 ? 18.203 -9.727 -18.344 1 92.81 242 PHE A C 1
ATOM 1849 O O . PHE A 1 242 ? 18.906 -10.695 -18.062 1 92.81 242 PHE A O 1
ATOM 1856 N N . VAL A 1 243 ? 16.938 -9.789 -18.297 1 90.62 243 VAL A N 1
ATOM 1857 C CA . VAL A 1 243 ? 16.312 -11.016 -17.844 1 90.62 243 VAL A CA 1
ATOM 1858 C C . VAL A 1 243 ? 16.016 -11.9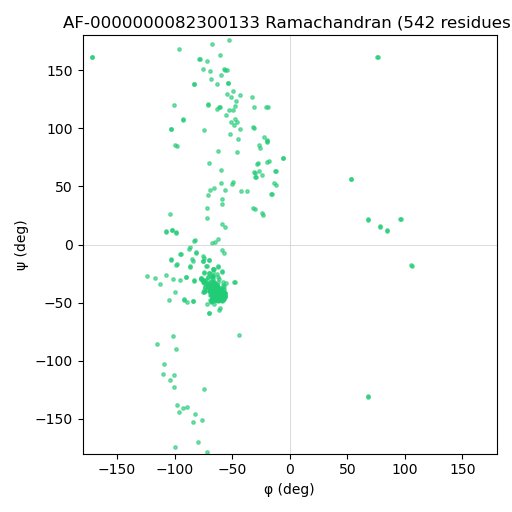3 -19.031 1 90.62 243 VAL A C 1
ATOM 1860 O O . VAL A 1 243 ? 16.328 -13.117 -19 1 90.62 243 VAL A O 1
ATOM 1863 N N . LEU A 1 244 ? 15.453 -11.43 -20.094 1 89.75 244 LEU A N 1
ATOM 1864 C CA . LEU A 1 244 ? 15.039 -12.25 -21.234 1 89.75 244 LEU A CA 1
ATOM 1865 C C . LEU A 1 244 ? 16.078 -12.203 -22.344 1 89.75 244 LEU A C 1
ATOM 1867 O O . LEU A 1 244 ? 16.078 -13.047 -23.25 1 89.75 244 LEU A O 1
ATOM 1871 N N . GLY A 1 245 ? 16.922 -11.266 -22.312 1 86.31 245 GLY A N 1
ATOM 1872 C CA . GLY A 1 245 ? 17.953 -11.141 -23.328 1 86.31 245 GLY A CA 1
ATOM 1873 C C . GLY A 1 245 ? 17.438 -10.539 -24.625 1 86.31 245 GLY A C 1
ATOM 1874 O O . GLY A 1 245 ? 18.078 -10.664 -25.672 1 86.31 245 GLY A O 1
ATOM 1875 N N . TRP A 1 246 ? 16.328 -9.969 -24.531 1 79.44 246 TRP A N 1
ATOM 1876 C CA . TRP A 1 246 ? 15.766 -9.359 -25.734 1 79.44 246 TRP A CA 1
ATOM 1877 C C . TRP A 1 246 ? 16.359 -7.969 -25.953 1 79.44 246 TRP A C 1
ATOM 1879 O O . TRP A 1 246 ? 16.547 -7.203 -25.016 1 79.44 246 TRP A O 1
ATOM 1889 N N . PRO A 1 247 ? 16.703 -7.523 -27.047 1 72.5 247 PRO A N 1
ATOM 1890 C CA . PRO A 1 247 ? 16.578 -8.109 -28.391 1 72.5 247 PRO A CA 1
ATOM 1891 C C . PRO A 1 247 ? 17.922 -8.578 -28.953 1 72.5 247 PRO A C 1
ATOM 1893 O O . PRO A 1 247 ? 18.031 -8.852 -30.156 1 72.5 247 PRO A O 1
ATOM 1896 N N . PHE A 1 248 ? 18.859 -8.609 -28.156 1 73.19 248 PHE A N 1
ATOM 1897 C CA . PHE A 1 248 ? 20.203 -8.891 -28.656 1 73.19 248 PHE A CA 1
ATOM 1898 C C . PHE A 1 248 ? 20.328 -10.352 -29.078 1 73.19 248 PHE A C 1
ATOM 1900 O O . PHE A 1 248 ? 20.062 -11.25 -28.266 1 73.19 248 PHE A O 1
ATOM 1907 N N . PRO A 1 249 ? 20.672 -10.508 -30.406 1 77.94 249 PRO A N 1
ATOM 1908 C CA . PRO A 1 249 ? 20.891 -11.883 -30.875 1 77.94 249 PRO A CA 1
ATOM 1909 C C . PRO A 1 249 ? 22.031 -12.578 -30.156 1 77.94 249 PRO A C 1
ATOM 1911 O O . PRO A 1 249 ? 23.094 -11.977 -29.922 1 77.94 249 PRO A O 1
ATOM 1914 N N . GLY A 1 250 ? 21.734 -13.703 -29.438 1 77.12 250 GLY A N 1
ATOM 1915 C CA . GLY A 1 250 ? 22.75 -14.492 -28.781 1 77.12 250 GLY A CA 1
ATOM 1916 C C . GLY A 1 250 ? 22.766 -14.32 -27.281 1 77.12 250 GLY A C 1
ATOM 1917 O O . GLY A 1 250 ? 23.438 -15.07 -26.562 1 77.12 250 GLY A O 1
ATOM 1918 N N . PHE A 1 251 ? 22.188 -13.305 -26.797 1 79.06 251 PHE A N 1
ATOM 1919 C CA . PHE A 1 251 ? 22.156 -13.062 -25.359 1 79.06 251 PHE A CA 1
ATOM 1920 C C . PHE A 1 251 ? 20.906 -13.656 -24.734 1 79.06 251 PHE A C 1
ATOM 1922 O O . PHE A 1 251 ? 19.781 -13.242 -25.062 1 79.06 251 PHE A O 1
ATOM 1929 N N . GLU A 1 252 ? 21.016 -14.727 -23.984 1 80.81 252 GLU A N 1
ATOM 1930 C CA . GLU A 1 252 ? 19.875 -15.438 -23.406 1 80.81 252 GLU A CA 1
ATOM 1931 C C . GLU A 1 252 ? 19.422 -14.766 -22.109 1 80.81 252 GLU A C 1
ATOM 1933 O O . GLU A 1 252 ? 18.375 -15.117 -21.562 1 80.81 252 GLU A O 1
ATOM 1938 N N . GLY A 1 253 ? 20.078 -13.641 -21.766 1 82.62 253 GLY A N 1
ATOM 1939 C CA . GLY A 1 253 ? 19.703 -13.008 -20.516 1 82.62 253 GLY A CA 1
ATOM 1940 C C . GLY A 1 253 ? 20.25 -13.719 -19.297 1 82.62 253 GLY A C 1
ATOM 1941 O O . GLY A 1 253 ? 20.75 -14.836 -19.406 1 82.62 253 GLY A O 1
ATOM 1942 N N . TYR A 1 254 ? 20.312 -13.133 -18.203 1 91 254 TYR A N 1
ATOM 1943 C CA . TYR A 1 254 ? 20.828 -13.703 -16.969 1 91 254 TYR A CA 1
ATOM 1944 C C . TYR A 1 254 ? 19.734 -14.453 -16.203 1 91 254 TYR A C 1
ATOM 1946 O O . TYR A 1 254 ? 20 -15.102 -15.195 1 91 254 TYR A O 1
ATOM 1954 N N . GLY A 1 255 ? 18.484 -14.406 -16.734 1 90.81 255 GLY A N 1
ATOM 1955 C CA . GLY A 1 255 ? 17.375 -15.18 -16.203 1 90.81 255 GLY A CA 1
ATOM 1956 C C . GLY A 1 255 ? 16.938 -14.711 -14.836 1 90.81 255 GLY A C 1
ATOM 1957 O O . GLY A 1 255 ? 16.812 -13.508 -14.586 1 90.81 255 GLY A O 1
ATOM 1958 N N . PHE A 1 256 ? 16.797 -15.656 -13.891 1 92 256 PHE A N 1
ATOM 1959 C CA . PHE A 1 256 ? 16.219 -15.398 -12.57 1 92 256 PHE A CA 1
ATOM 1960 C C . PHE A 1 256 ? 17.156 -14.523 -11.742 1 92 256 PHE A C 1
ATOM 1962 O O . PHE A 1 256 ? 16.703 -13.648 -11.008 1 92 256 PHE A O 1
ATOM 1969 N N . THR A 1 257 ? 18.406 -14.648 -11.938 1 92 257 THR A N 1
ATOM 1970 C CA . THR A 1 257 ? 19.375 -13.953 -11.094 1 92 257 THR A CA 1
ATOM 1971 C C . THR A 1 257 ? 19.391 -12.453 -11.398 1 92 257 THR A C 1
ATOM 1973 O O . THR A 1 257 ? 19.797 -11.648 -10.562 1 92 257 THR A O 1
ATOM 1976 N N . ALA A 1 258 ? 18.875 -12.07 -12.547 1 93.12 258 ALA A N 1
ATOM 1977 C CA . ALA A 1 258 ? 18.875 -10.664 -12.945 1 93.12 258 ALA A CA 1
ATOM 1978 C C . ALA A 1 258 ? 17.656 -9.938 -12.406 1 93.12 258 ALA A C 1
ATOM 1980 O O . ALA A 1 258 ? 17.641 -8.711 -12.32 1 93.12 258 ALA A O 1
ATOM 1981 N N . CYS A 1 259 ? 16.672 -10.641 -12.047 1 91.19 259 CYS A N 1
ATOM 1982 C CA . CYS A 1 259 ? 15.398 -10.031 -11.68 1 91.19 259 CYS A CA 1
ATOM 1983 C C . CYS A 1 259 ? 15.562 -9.102 -10.484 1 91.19 259 CYS A C 1
ATOM 1985 O O . CYS A 1 259 ? 15.25 -7.91 -10.57 1 91.19 259 CYS A O 1
ATOM 1987 N N . PRO A 1 260 ? 16.109 -9.594 -9.367 1 93.06 260 PRO A N 1
ATOM 1988 C CA . PRO A 1 260 ? 16.266 -8.68 -8.234 1 93.06 260 PRO A CA 1
ATOM 1989 C C . PRO A 1 260 ? 17.281 -7.578 -8.5 1 93.06 260 PRO A C 1
ATOM 1991 O O . PRO A 1 260 ? 17.141 -6.461 -7.992 1 93.06 260 PRO A O 1
ATOM 1994 N N . LEU A 1 261 ? 18.219 -7.812 -9.328 1 94.94 261 LEU A N 1
ATOM 1995 C CA . LEU A 1 261 ? 19.25 -6.82 -9.609 1 94.94 261 LEU A CA 1
ATOM 1996 C C . LEU A 1 261 ? 18.688 -5.688 -10.469 1 94.94 261 LEU A C 1
ATOM 1998 O O . LEU A 1 261 ? 19.109 -4.539 -10.328 1 94.94 261 LEU A O 1
ATOM 2002 N N . VAL A 1 262 ? 17.828 -6.082 -11.344 1 94.75 262 VAL A N 1
ATOM 2003 C CA . VAL A 1 262 ? 17.156 -5.059 -12.141 1 94.75 262 VAL A CA 1
ATOM 2004 C C . VAL A 1 262 ? 16.359 -4.125 -11.227 1 94.75 262 VAL A C 1
ATOM 2006 O O . VAL A 1 262 ? 16.406 -2.904 -11.398 1 94.75 262 VAL A O 1
ATOM 2009 N N . THR A 1 263 ? 15.719 -4.688 -10.266 1 92.62 263 THR A N 1
ATOM 2010 C CA . THR A 1 263 ? 14.969 -3.885 -9.305 1 92.62 263 THR A CA 1
ATOM 2011 C C . THR A 1 263 ? 15.906 -2.963 -8.531 1 92.62 263 THR A C 1
ATOM 2013 O O . THR A 1 263 ? 15.586 -1.795 -8.297 1 92.62 263 THR A O 1
ATOM 2016 N N . VAL A 1 264 ? 17.016 -3.48 -8.133 1 95.94 264 VAL A N 1
ATOM 2017 C CA . VAL A 1 264 ? 18 -2.693 -7.402 1 95.94 264 VAL A CA 1
ATOM 2018 C C . VAL A 1 264 ? 18.469 -1.518 -8.258 1 95.94 264 VAL A C 1
ATOM 2020 O O . VAL A 1 264 ? 18.469 -0.371 -7.805 1 95.94 264 VAL A O 1
ATOM 2023 N N . ASP A 1 265 ? 18.781 -1.793 -9.445 1 96.25 265 ASP A N 1
ATOM 2024 C CA . ASP A 1 265 ? 19.266 -0.759 -10.352 1 96.25 265 ASP A CA 1
ATOM 2025 C C . ASP A 1 265 ? 18.203 0.318 -10.578 1 96.25 265 ASP A C 1
ATOM 2027 O O . ASP A 1 265 ? 18.5 1.513 -10.508 1 96.25 265 ASP A O 1
ATOM 2031 N N . VAL A 1 266 ? 17.062 -0.107 -10.805 1 93.94 266 VAL A N 1
ATOM 2032 C CA . VAL A 1 266 ? 15.977 0.821 -11.086 1 93.94 266 VAL A CA 1
ATOM 2033 C C . VAL A 1 266 ? 15.727 1.711 -9.867 1 93.94 266 VAL A C 1
ATOM 2035 O O . VAL A 1 266 ? 15.469 2.908 -10.008 1 93.94 266 VAL A O 1
ATOM 2038 N N . THR A 1 267 ? 15.836 1.147 -8.703 1 94.44 267 THR A N 1
ATOM 2039 C CA . THR A 1 267 ? 15.617 1.9 -7.473 1 94.44 267 THR A CA 1
ATOM 2040 C C . THR A 1 267 ? 16.625 3.031 -7.344 1 94.44 267 THR A C 1
ATOM 2042 O O . THR A 1 267 ? 16.266 4.168 -7.035 1 94.44 267 THR A O 1
ATOM 2045 N N . TYR A 1 268 ? 17.828 2.758 -7.613 1 95.81 268 TYR A N 1
ATOM 2046 C CA . TYR A 1 268 ? 18.859 3.779 -7.484 1 95.81 268 TYR A CA 1
ATOM 2047 C C . TYR A 1 268 ? 18.812 4.758 -8.656 1 95.81 268 TYR A C 1
ATOM 2049 O O . TYR A 1 268 ? 19.141 5.934 -8.5 1 95.81 268 TYR A O 1
ATOM 2057 N N . PHE A 1 269 ? 18.344 4.285 -9.828 1 94 269 PHE A N 1
ATOM 2058 C CA . PHE A 1 269 ? 18.109 5.195 -10.938 1 94 269 PHE A CA 1
ATOM 2059 C C . PHE A 1 269 ? 17 6.195 -10.594 1 94 269 PHE A C 1
ATOM 2061 O O . PHE A 1 269 ? 17.109 7.379 -10.938 1 94 269 PHE A O 1
ATOM 2068 N N . GLN A 1 270 ? 15.992 5.684 -9.961 1 90.88 270 GLN A N 1
ATOM 2069 C CA . GLN A 1 270 ? 14.891 6.547 -9.539 1 90.88 270 GLN A CA 1
ATOM 2070 C C . GLN A 1 270 ? 15.367 7.59 -8.531 1 90.88 270 GLN A C 1
ATOM 2072 O O . GLN A 1 270 ? 14.969 8.758 -8.602 1 90.88 270 GLN A O 1
ATOM 2077 N N . LEU A 1 271 ? 16.203 7.184 -7.609 1 91.94 271 LEU A N 1
ATOM 2078 C CA . LEU A 1 271 ? 16.75 8.094 -6.609 1 91.94 271 LEU A CA 1
ATOM 2079 C C . LEU A 1 271 ? 17.625 9.156 -7.262 1 91.94 271 LEU A C 1
ATOM 2081 O O . LEU A 1 271 ? 17.594 10.328 -6.875 1 91.94 271 LEU A O 1
ATOM 2085 N N . GLY A 1 272 ? 18.328 8.727 -8.25 1 90.19 272 GLY A N 1
ATOM 2086 C CA . GLY A 1 272 ? 19.188 9.656 -8.961 1 90.19 272 GLY A CA 1
ATOM 2087 C C . GLY A 1 272 ? 18.438 10.664 -9.805 1 90.19 272 GLY A C 1
ATOM 2088 O O . GLY A 1 272 ? 18.844 11.82 -9.906 1 90.19 272 GLY A O 1
ATOM 2089 N N . PHE A 1 273 ? 17.375 10.227 -10.32 1 84.75 273 PHE A N 1
ATOM 2090 C CA . PHE A 1 273 ? 16.578 11.086 -11.188 1 84.75 273 PHE A CA 1
ATOM 2091 C C . PHE A 1 273 ? 15.875 12.172 -10.367 1 84.75 273 PHE A C 1
ATOM 2093 O O . PHE A 1 273 ? 15.773 13.32 -10.812 1 84.75 273 PHE A O 1
ATOM 2100 N N . MET B 1 1 ? -65.375 -6.875 -1.131 1 18.52 1 MET B N 1
ATOM 2101 C CA . MET B 1 1 ? -66.375 -6.398 -0.141 1 18.52 1 MET B CA 1
ATOM 2102 C C . MET B 1 1 ? -65.688 -5.391 0.804 1 18.52 1 MET B C 1
ATOM 2104 O O . MET B 1 1 ? -66.312 -5.016 1.818 1 18.52 1 MET B O 1
ATOM 2108 N N . ALA B 1 2 ? -64.312 -5.344 1.009 1 17.98 2 ALA B N 1
ATOM 2109 C CA . ALA B 1 2 ? -64.125 -4.949 2.402 1 17.98 2 ALA B CA 1
ATOM 2110 C C . ALA B 1 2 ? -64.875 -3.652 2.709 1 17.98 2 ALA B C 1
ATOM 2112 O O . ALA B 1 2 ? -64.875 -2.742 1.879 1 17.98 2 ALA B O 1
ATOM 2113 N N . SER B 1 3 ? -65.312 -3.49 3.971 1 17.73 3 SER B N 1
ATOM 2114 C CA . SER B 1 3 ? -66.188 -3.047 5.055 1 17.73 3 SER B CA 1
ATOM 2115 C C . SER B 1 3 ? -66 -1.56 5.336 1 17.73 3 SER B C 1
ATOM 2117 O O . SER B 1 3 ? -65 -0.966 4.941 1 17.73 3 SER B O 1
ATOM 2119 N N . SER B 1 4 ? -66.25 -1.215 6.594 1 17.23 4 SER B N 1
ATOM 2120 C CA . SER B 1 4 ? -67.062 -0.465 7.543 1 17.23 4 SER B CA 1
ATOM 2121 C C . SER B 1 4 ? -66.375 0.846 7.938 1 17.23 4 SER B C 1
ATOM 2123 O O . SER B 1 4 ? -67 1.907 7.898 1 17.23 4 SER B O 1
ATOM 2125 N N . ASN B 1 5 ? -65.5 0.813 9.055 1 17.34 5 ASN B N 1
ATOM 2126 C CA . ASN B 1 5 ? -66 1.298 10.336 1 17.34 5 ASN B CA 1
ATOM 2127 C C . ASN B 1 5 ? -65.875 2.809 10.461 1 17.34 5 ASN B C 1
ATOM 2129 O O . ASN B 1 5 ? -65.062 3.418 9.75 1 17.34 5 ASN B O 1
ATOM 2133 N N . ASP B 1 6 ? -65.75 3.32 11.719 1 16.7 6 ASP B N 1
ATOM 2134 C CA . ASP B 1 6 ? -66.438 4.055 12.789 1 16.7 6 ASP B CA 1
ATOM 2135 C C . ASP B 1 6 ? -65.875 5.461 12.93 1 16.7 6 ASP B C 1
ATOM 2137 O O . ASP B 1 6 ? -66.562 6.445 12.906 1 16.7 6 ASP B O 1
ATOM 2141 N N . THR B 1 7 ? -65 5.719 13.992 1 18.41 7 THR B N 1
ATOM 2142 C CA . THR B 1 7 ? -65.438 6.391 15.211 1 18.41 7 THR B CA 1
ATOM 2143 C C . THR B 1 7 ? -65.125 7.891 15.125 1 18.41 7 THR B C 1
ATOM 2145 O O . THR B 1 7 ? -64.375 8.344 14.281 1 18.41 7 THR B O 1
ATOM 2148 N N . SER B 1 8 ? -64.75 8.547 16.188 1 17.23 8 SER B N 1
ATOM 2149 C CA . SER B 1 8 ? -65.25 9.414 17.234 1 17.23 8 SER B CA 1
ATOM 2150 C C . SER B 1 8 ? -64.75 10.836 17.109 1 17.23 8 SER B C 1
ATOM 2152 O O . SER B 1 8 ? -65.5 11.797 17.078 1 17.23 8 SER B O 1
ATOM 2154 N N . ARG B 1 9 ? -63.844 11.352 18.062 1 18.91 9 ARG B N 1
ATOM 2155 C CA . ARG B 1 9 ? -64.188 12.258 19.141 1 18.91 9 ARG B CA 1
ATOM 2156 C C . ARG B 1 9 ? -63.875 13.703 18.781 1 18.91 9 ARG B C 1
ATOM 2158 O O . ARG B 1 9 ? -63.094 13.961 17.875 1 18.91 9 ARG B O 1
ATOM 2165 N N . THR B 1 10 ? -63.344 14.43 19.672 1 17.14 10 THR B N 1
ATOM 2166 C CA . THR B 1 10 ? -63.75 15.43 20.656 1 17.14 10 THR B CA 1
ATOM 2167 C C . THR B 1 10 ? -63.125 16.781 20.328 1 17.14 10 THR B C 1
ATOM 2169 O O . THR B 1 10 ? -63.844 17.797 20.25 1 17.14 10 THR B O 1
ATOM 2172 N N . SER B 1 11 ? -61.812 17.125 20.766 1 16.09 11 SER B N 1
ATOM 2173 C CA . SER B 1 11 ? -61.719 18.078 21.859 1 16.09 11 SER B CA 1
ATOM 2174 C C . SER B 1 11 ? -61.375 19.469 21.359 1 16.09 11 SER B C 1
ATOM 2176 O O . SER B 1 11 ? -61.656 20.469 22.031 1 16.09 11 SER B O 1
ATOM 2178 N N . TYR B 1 12 ? -60.531 19.688 20.078 1 19.11 12 TYR B N 1
ATOM 2179 C CA . TYR B 1 12 ? -59.469 20.562 20.562 1 19.11 12 TYR B CA 1
ATOM 2180 C C . TYR B 1 12 ? -60 21.984 20.766 1 19.11 12 TYR B C 1
ATOM 2182 O O . TYR B 1 12 ? -60.562 22.594 19.859 1 19.11 12 TYR B O 1
ATOM 2190 N N . PRO B 1 13 ? -60.312 22.25 22.031 1 20.14 13 PRO B N 1
ATOM 2191 C CA . PRO B 1 13 ? -60.969 23.359 22.703 1 20.14 13 PRO B CA 1
ATOM 2192 C C . PRO B 1 13 ? -60.5 24.719 22.219 1 20.14 13 PRO B C 1
ATOM 2194 O O . PRO B 1 13 ? -61.281 25.578 21.844 1 20.14 13 PRO B O 1
ATOM 2197 N N . THR B 1 14 ? -59.375 25.094 22.688 1 19.52 14 THR B N 1
ATOM 2198 C CA . THR B 1 14 ? -59.344 26.109 23.734 1 19.52 14 THR B CA 1
ATOM 2199 C C . THR B 1 14 ? -58.906 27.453 23.141 1 19.52 14 THR B C 1
ATOM 2201 O O . THR B 1 14 ? -57.719 27.672 22.875 1 19.52 14 THR B O 1
ATOM 2204 N N . LYS B 1 15 ? -59.094 27.828 21.734 1 21.39 15 LYS B N 1
ATOM 2205 C CA . LYS B 1 15 ? -58.25 28.922 21.281 1 21.39 15 LYS B CA 1
ATOM 2206 C C . LYS B 1 15 ? -58.5 30.188 22.094 1 21.39 15 LYS B C 1
ATOM 2208 O O . LYS B 1 15 ? -59.562 30.812 21.984 1 21.39 15 LYS B O 1
ATOM 2213 N N . THR B 1 16 ? -58.156 30 23.391 1 20.31 16 THR B N 1
ATOM 2214 C CA . THR B 1 16 ? -58.344 31.047 24.391 1 20.31 16 THR B CA 1
ATOM 2215 C C . THR B 1 16 ? -57.781 32.375 23.906 1 20.31 16 THR B C 1
ATOM 2217 O O . THR B 1 16 ? -56.562 32.531 23.828 1 20.31 16 THR B O 1
ATOM 2220 N N . ILE B 1 17 ? -58.188 32.875 22.688 1 21.69 17 ILE B N 1
ATOM 2221 C CA . ILE B 1 17 ? -57.531 34.031 22.094 1 21.69 17 ILE B CA 1
ATOM 2222 C C . ILE B 1 17 ? -57.562 35.219 23.062 1 21.69 17 ILE B C 1
ATOM 2224 O O . ILE B 1 17 ? -58.594 35.812 23.297 1 21.69 17 ILE B O 1
ATOM 2228 N N . HIS B 1 18 ? -57.156 34.75 24.359 1 20.67 18 HIS B N 1
ATOM 2229 C CA . HIS B 1 18 ? -57.281 35.75 25.406 1 20.67 18 HIS B CA 1
ATOM 2230 C C . HIS B 1 18 ? -56.719 37.094 24.953 1 20.67 18 HIS B C 1
ATOM 2232 O O . HIS B 1 18 ? -55.562 37.188 24.562 1 20.67 18 HIS B O 1
ATOM 2238 N N . GLU B 1 19 ? -57.531 37.812 24.172 1 20.55 19 GLU B N 1
ATOM 2239 C CA . GLU B 1 19 ? -57.344 39.156 23.641 1 20.55 19 GLU B CA 1
ATOM 2240 C C . GLU B 1 19 ? -56.781 40.094 24.688 1 20.55 19 GLU B C 1
ATOM 2242 O O . GLU B 1 19 ? -57.281 40.156 25.812 1 20.55 19 GLU B O 1
ATOM 2247 N N . ASP B 1 20 ? -55.562 40.281 24.609 1 21.47 20 ASP B N 1
ATOM 2248 C CA . ASP B 1 20 ? -54.5 40.969 25.328 1 21.47 20 ASP B CA 1
ATOM 2249 C C . ASP B 1 20 ? -54.875 42.406 25.609 1 21.47 20 ASP B C 1
ATOM 2251 O O . ASP B 1 20 ? -54.906 43.25 24.703 1 21.47 20 ASP B O 1
ATOM 2255 N N . HIS B 1 21 ? -56.188 42.469 26.266 1 20 21 HIS B N 1
ATOM 2256 C CA . HIS B 1 21 ? -56.688 43.812 26.438 1 20 21 HIS B CA 1
ATOM 2257 C C . HIS B 1 21 ? -55.594 44.719 27 1 20 21 HIS B C 1
ATOM 2259 O O . HIS B 1 21 ? -54.906 44.375 27.938 1 20 21 HIS B O 1
ATOM 2265 N N . LYS B 1 22 ? -55.312 45.688 26.391 1 22.94 22 LYS B N 1
ATOM 2266 C CA . LYS B 1 22 ? -54.312 46.75 26.266 1 22.94 22 LYS B CA 1
ATOM 2267 C C . LYS B 1 22 ? -54.406 47.719 27.438 1 22.94 22 LYS B C 1
ATOM 2269 O O . LYS B 1 22 ? -53.719 48.75 27.453 1 22.94 22 LYS B O 1
ATOM 2274 N N . THR B 1 23 ? -55.062 47.094 28.641 1 19.58 23 THR B N 1
ATOM 2275 C CA . THR B 1 23 ? -55.625 48.219 29.375 1 19.58 23 THR B CA 1
ATOM 2276 C C . THR B 1 23 ? -54.562 49.281 29.625 1 19.58 23 THR B C 1
ATOM 2278 O O . THR B 1 23 ? -53.375 49 29.609 1 19.58 23 THR B O 1
ATOM 2281 N N . GLU B 1 24 ? -55.062 50.375 30.234 1 19.25 24 GLU B N 1
ATOM 2282 C CA . GLU B 1 24 ? -55.031 51.812 30.203 1 19.25 24 GLU B CA 1
ATOM 2283 C C . GLU B 1 24 ? -53.906 52.375 31.078 1 19.25 24 GLU B C 1
ATOM 2285 O O . GLU B 1 24 ? -53.219 53.312 30.672 1 19.25 24 GLU B O 1
ATOM 2290 N N . SER B 1 25 ? -53.875 51.844 32.375 1 19.25 25 SER B N 1
ATOM 2291 C CA . SER B 1 25 ? -54.094 52.875 33.344 1 19.25 25 SER B CA 1
ATOM 2292 C C . SER B 1 25 ? -52.875 53.781 33.531 1 19.25 25 SER B C 1
ATOM 2294 O O . SER B 1 25 ? -52 53.781 32.656 1 19.25 25 SER B O 1
ATOM 2296 N N . THR B 1 26 ? -52.406 53.875 34.906 1 22.03 26 THR B N 1
ATOM 2297 C CA . THR B 1 26 ? -52.344 54.938 35.906 1 22.03 26 THR B CA 1
ATOM 2298 C C . THR B 1 26 ? -50.938 55.5 35.969 1 22.03 26 THR B C 1
ATOM 2300 O O . THR B 1 26 ? -49.938 54.75 35.938 1 22.03 26 THR B O 1
ATOM 2303 N N . GLY B 1 27 ? -50.781 56.812 35.688 1 23.09 27 GLY B N 1
ATOM 2304 C CA . GLY B 1 27 ? -49.812 57.875 35.438 1 23.09 27 GLY B CA 1
ATOM 2305 C C . GLY B 1 27 ? -48.844 58.094 36.562 1 23.09 27 GLY B C 1
ATOM 2306 O O . GLY B 1 27 ? -48.844 59.125 37.219 1 23.09 27 GLY B O 1
ATOM 2307 N N . THR B 1 28 ? -48.375 56.906 37.219 1 22.73 28 THR B N 1
ATOM 2308 C CA . THR B 1 28 ? -47.719 57.094 38.5 1 22.73 28 THR B CA 1
ATOM 2309 C C . THR B 1 28 ? -46.625 58.156 38.406 1 22.73 28 THR B C 1
ATOM 2311 O O . THR B 1 28 ? -45.844 58.156 37.469 1 22.73 28 THR B O 1
ATOM 2314 N N . MET B 1 29 ? -46.719 59.094 39.281 1 24.44 29 MET B N 1
ATOM 2315 C CA . MET B 1 29 ? -46.281 60.469 39.594 1 24.44 29 MET B CA 1
ATOM 2316 C C . MET B 1 29 ? -44.781 60.5 39.875 1 24.44 29 MET B C 1
ATOM 2318 O O . MET B 1 29 ? -44.25 61.531 40.281 1 24.44 29 MET B O 1
ATOM 2322 N N . THR B 1 30 ? -44.062 59.312 39.781 1 22.64 30 THR B N 1
ATOM 2323 C CA . THR B 1 30 ? -43 59.25 40.75 1 22.64 30 THR B CA 1
ATOM 2324 C C . THR B 1 30 ? -42 60.406 40.562 1 22.64 30 THR B C 1
ATOM 2326 O O . THR B 1 30 ? -41.75 60.812 39.438 1 22.64 30 THR B O 1
ATOM 2329 N N . THR B 1 31 ? -41.438 60.875 41.812 1 24.05 31 THR B N 1
ATOM 2330 C CA . THR B 1 31 ? -40.75 61.969 42.438 1 24.05 31 THR B CA 1
ATOM 2331 C C . THR B 1 31 ? -39.375 62.156 41.812 1 24.05 31 THR B C 1
ATOM 2333 O O . THR B 1 31 ? -38.625 61.188 41.625 1 24.05 31 THR B O 1
ATOM 2336 N N . LEU B 1 32 ? -39.156 63.281 41.188 1 24.5 32 LEU B N 1
ATOM 2337 C CA . LEU B 1 32 ? -38.094 63.75 40.312 1 24.5 32 LEU B CA 1
ATOM 2338 C C . LEU B 1 32 ? -36.781 63.969 41.094 1 24.5 32 LEU B C 1
ATOM 2340 O O . LEU B 1 32 ? -36.719 64.812 41.969 1 24.5 32 LEU B O 1
ATOM 2344 N N . PRO B 1 33 ? -36.125 62.844 41.562 1 24.78 33 PRO B N 1
ATOM 2345 C CA . PRO B 1 33 ? -35.031 63.094 42.5 1 24.78 33 PRO B CA 1
ATOM 2346 C C . PRO B 1 33 ? -34.062 64.188 41.969 1 24.78 33 PRO B C 1
ATOM 2348 O O . PRO B 1 33 ? -33.969 64.375 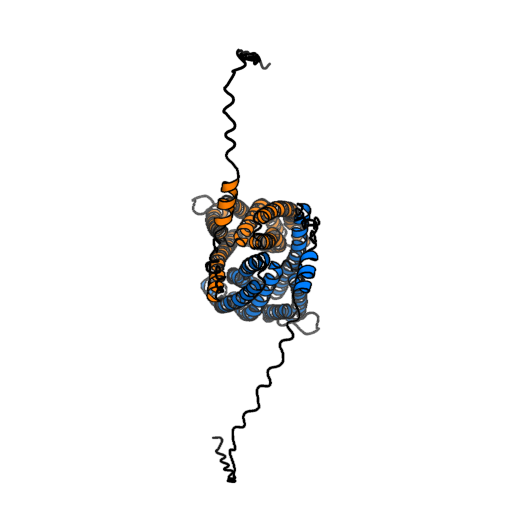40.75 1 24.78 33 PRO B O 1
ATOM 2351 N N . SER B 1 34 ? -33.781 65.125 42.875 1 24.73 34 SER B N 1
ATOM 2352 C CA . SER B 1 34 ? -33.031 66.375 42.812 1 24.73 34 SER B CA 1
ATOM 2353 C C . SER B 1 34 ? -31.625 66.125 42.281 1 24.73 34 SER B C 1
ATOM 2355 O O . SER B 1 34 ? -30.969 65.125 42.656 1 24.73 34 SER B O 1
ATOM 2357 N N . LYS B 1 35 ? -31.25 66.875 41.312 1 28.14 35 LYS B N 1
ATOM 2358 C CA . LYS B 1 35 ? -30.141 66.875 40.344 1 28.14 35 LYS B CA 1
ATOM 2359 C C . LYS B 1 35 ? -28.812 67.188 41.062 1 28.14 35 LYS B C 1
ATOM 2361 O O . LYS B 1 35 ? -28.547 68.312 41.406 1 28.14 35 LYS B O 1
ATOM 2366 N N . ASP B 1 36 ? -28.531 66.5 42.25 1 26.28 36 ASP B N 1
ATOM 2367 C CA . ASP B 1 36 ? -27.297 66.938 42.906 1 26.28 36 ASP B CA 1
ATOM 2368 C C . ASP B 1 36 ? -26.156 67.062 41.906 1 26.28 36 ASP B C 1
ATOM 2370 O O . ASP B 1 36 ? -25.875 66.062 41.156 1 26.28 36 ASP B O 1
ATOM 2374 N N . ARG B 1 37 ? -25.812 68.25 41.562 1 26.45 37 ARG B N 1
ATOM 2375 C CA . ARG B 1 37 ? -24.828 68.75 40.594 1 26.45 37 ARG B CA 1
ATOM 2376 C C . ARG B 1 37 ? -23.438 68.25 40.938 1 26.45 37 ARG B C 1
ATOM 2378 O O . ARG B 1 37 ? -22.734 68.812 41.75 1 26.45 37 ARG B O 1
ATOM 2385 N N . HIS B 1 38 ? -23.312 67 41.469 1 29.77 38 HIS B N 1
ATOM 2386 C CA . HIS B 1 38 ? -21.984 66.625 41.906 1 29.77 38 HIS B CA 1
ATOM 2387 C C . HIS B 1 38 ? -20.953 66.875 40.812 1 29.77 38 HIS B C 1
ATOM 2389 O O . HIS B 1 38 ? -21.188 66.562 39.656 1 29.77 38 HIS B O 1
ATOM 2395 N N . HIS B 1 39 ? -20.203 67.938 41.062 1 29.19 39 HIS B N 1
ATOM 2396 C CA . HIS B 1 39 ? -19.141 68.5 40.219 1 29.19 39 HIS B CA 1
ATOM 2397 C C . HIS B 1 39 ? -18.188 67.375 39.75 1 29.19 39 HIS B C 1
ATOM 2399 O O . HIS B 1 39 ? -17.797 66.5 40.531 1 29.19 39 HIS B O 1
ATOM 2405 N N . PRO B 1 40 ? -18.094 67.188 38.375 1 33.31 40 PRO B N 1
ATOM 2406 C CA . PRO B 1 40 ? -17.391 66.062 37.688 1 33.31 40 PRO B CA 1
ATOM 2407 C C . PRO B 1 40 ? -15.891 66.125 37.969 1 33.31 40 PRO B C 1
ATOM 2409 O O . PRO B 1 40 ? -15.148 65.375 37.312 1 33.31 40 PRO B O 1
ATOM 2412 N N . ILE B 1 41 ? -15.57 67.125 38.781 1 33 41 ILE B N 1
ATOM 2413 C CA . ILE B 1 41 ? -14.156 67.438 38.594 1 33 41 ILE B CA 1
ATOM 2414 C C . ILE B 1 41 ? -13.328 66.25 39.062 1 33 41 ILE B C 1
ATOM 2416 O O . ILE B 1 41 ? -12.273 65.938 38.5 1 33 41 ILE B O 1
ATOM 2420 N N . GLU B 1 42 ? -13.773 65.938 40.344 1 30.81 42 GLU B N 1
ATOM 2421 C CA . GLU B 1 42 ? -12.797 65.125 41.031 1 30.81 42 GLU B CA 1
ATOM 2422 C C . GLU B 1 42 ? -12.633 63.75 40.281 1 30.81 42 GLU B C 1
ATOM 2424 O O . GLU B 1 42 ? -11.742 62.969 40.625 1 30.81 42 GLU B O 1
ATOM 2429 N N . THR B 1 43 ? -13.734 63.438 39.594 1 33.59 43 THR B N 1
ATOM 2430 C CA . THR B 1 43 ? -13.664 62.062 39.062 1 33.59 43 THR B CA 1
ATOM 2431 C C . THR B 1 43 ? -12.562 61.969 38 1 33.59 43 THR B C 1
ATOM 2433 O O . THR B 1 43 ? -12.102 60.875 37.688 1 33.59 43 THR B O 1
ATOM 2436 N N . GLN B 1 44 ? -12.367 63.219 37.5 1 34.97 44 GLN B N 1
ATOM 2437 C CA . GLN B 1 44 ? -11.438 63.094 36.375 1 34.97 44 GLN B CA 1
ATOM 2438 C C . GLN B 1 44 ? -10.023 62.781 36.875 1 34.97 44 GLN B C 1
ATOM 2440 O O . GLN B 1 44 ? -9.25 62.125 36.156 1 34.97 44 GLN B O 1
ATOM 2445 N N . ARG B 1 45 ? -9.75 63.469 38 1 32.94 45 ARG B N 1
ATOM 2446 C CA . ARG B 1 45 ? -8.359 63.344 38.438 1 32.94 45 ARG B CA 1
ATOM 2447 C C . ARG B 1 45 ? -8.055 61.906 38.844 1 32.94 45 ARG B C 1
ATOM 2449 O O . ARG B 1 45 ? -6.91 61.469 38.781 1 32.94 45 ARG B O 1
ATOM 2456 N N . LEU B 1 46 ? -9.078 61.375 39.656 1 31.86 46 LEU B N 1
ATOM 2457 C CA . LEU B 1 46 ? -8.781 60.031 40.094 1 31.86 46 LEU B CA 1
ATOM 2458 C C . LEU B 1 46 ? -8.57 59.094 38.875 1 31.86 46 LEU B C 1
ATOM 2460 O O . LEU B 1 46 ? -7.848 58.094 38.969 1 31.86 46 LEU B O 1
ATOM 2464 N N . LEU B 1 47 ? -9.305 59.406 37.781 1 33.97 47 LEU B N 1
ATOM 2465 C CA . LEU B 1 47 ? -9.086 58.562 36.625 1 33.97 47 LEU B CA 1
ATOM 2466 C C . LEU B 1 47 ? -7.645 58.688 36.125 1 33.97 47 LEU B C 1
ATOM 2468 O O . LEU B 1 47 ? -7.086 57.719 35.625 1 33.97 47 LEU B O 1
ATOM 2472 N N . ALA B 1 48 ? -7.195 59.875 36.281 1 34.5 48 ALA B N 1
ATOM 2473 C CA . ALA B 1 48 ? -5.875 60.094 35.688 1 34.5 48 ALA B CA 1
ATOM 2474 C C . ALA B 1 48 ? -4.793 59.375 36.5 1 34.5 48 ALA B C 1
ATOM 2476 O O . ALA B 1 48 ? -3.822 58.875 35.938 1 34.5 48 ALA B O 1
ATOM 2477 N N . SER B 1 49 ? -4.867 59.656 37.781 1 34.31 49 SER B N 1
ATOM 2478 C CA . SER B 1 49 ? -3.73 59.125 38.531 1 34.31 49 SER B CA 1
ATOM 2479 C C . SER B 1 49 ? -3.705 57.594 38.531 1 34.31 49 SER B C 1
ATOM 2481 O O . SER B 1 49 ? -2.654 57 38.719 1 34.31 49 SER B O 1
ATOM 2483 N N . ASN B 1 50 ? -4.883 57.094 38.781 1 31.73 50 ASN B N 1
ATOM 2484 C CA . ASN B 1 50 ? -4.844 55.625 38.812 1 31.73 50 ASN B CA 1
ATOM 2485 C C . ASN B 1 50 ? -4.312 55.031 37.531 1 31.73 50 ASN B C 1
ATOM 2487 O O . ASN B 1 50 ? -4.621 53.875 37.188 1 31.73 50 ASN B O 1
ATOM 2491 N N . LYS B 1 51 ? -4.145 55.938 36.625 1 33.75 51 LYS B N 1
ATOM 2492 C CA . LYS B 1 51 ? -3.369 55.375 35.531 1 33.75 51 LYS B CA 1
ATOM 2493 C C . LYS B 1 51 ? -2.037 54.812 36.031 1 33.75 51 LYS B C 1
ATOM 2495 O O . LYS B 1 51 ? -1.026 55.531 36.031 1 33.75 51 LYS B O 1
ATOM 2500 N N . ARG B 1 52 ? -1.975 54.656 37.375 1 29.53 52 ARG B N 1
ATOM 2501 C CA . ARG B 1 52 ? -0.745 53.969 37.688 1 29.53 52 ARG B CA 1
ATOM 2502 C C . ARG B 1 52 ? -0.364 53 36.594 1 29.53 52 ARG B C 1
ATOM 2504 O O . ARG B 1 52 ? -1.233 52.375 35.969 1 29.53 52 ARG B O 1
ATOM 2511 N N . ALA B 1 53 ? 0.861 53.188 36.156 1 29.89 53 ALA B N 1
ATOM 2512 C CA . ALA B 1 53 ? 1.688 52.344 35.281 1 29.89 53 ALA B CA 1
ATOM 2513 C C . ALA B 1 53 ? 1.553 50.875 35.656 1 29.89 53 ALA B C 1
ATOM 2515 O O . ALA B 1 53 ? 2.064 50.438 36.688 1 29.89 53 ALA B O 1
ATOM 2516 N N . ILE B 1 54 ? 0.369 50.344 35.875 1 32.12 54 ILE B N 1
ATOM 2517 C CA . ILE B 1 54 ? 0.542 48.875 35.812 1 32.12 54 ILE B CA 1
ATOM 2518 C C . ILE B 1 54 ? 1.674 48.531 34.844 1 32.12 54 ILE B C 1
ATOM 2520 O O . ILE B 1 54 ? 1.548 48.719 33.625 1 32.12 54 ILE B O 1
ATOM 2524 N N . SER B 1 55 ? 2.807 49.031 35.094 1 30.52 55 SER B N 1
ATOM 2525 C CA . SER B 1 55 ? 3.902 48.281 34.469 1 30.52 55 SER B CA 1
ATOM 2526 C C . SER B 1 55 ? 3.564 46.812 34.344 1 30.52 55 SER B C 1
ATOM 2528 O O . SER B 1 55 ? 3.422 46.094 35.344 1 30.52 55 SER B O 1
ATOM 2530 N N . VAL B 1 56 ? 2.559 46.5 33.625 1 32.5 56 VAL B N 1
ATOM 2531 C CA . VAL B 1 56 ? 2.635 45.125 33.188 1 32.5 56 VAL B CA 1
ATOM 2532 C C . VAL B 1 56 ? 4.09 44.656 33.188 1 32.5 56 VAL B C 1
ATOM 2534 O O . VAL B 1 56 ? 4.91 45.156 32.438 1 32.5 56 VAL B O 1
ATOM 2537 N N . ASP B 1 57 ? 4.762 44.688 34.344 1 31.83 57 ASP B N 1
ATOM 2538 C CA . ASP B 1 57 ? 5.895 43.781 34.312 1 31.83 57 ASP B CA 1
ATOM 2539 C C . ASP B 1 57 ? 5.719 42.719 33.219 1 31.83 57 ASP B C 1
ATOM 2541 O O . ASP B 1 57 ? 4.762 41.938 33.25 1 31.83 57 ASP B O 1
ATOM 2545 N N . GLU B 1 58 ? 5.832 43.156 32.031 1 34.53 58 GLU B N 1
ATOM 2546 C CA . GLU B 1 58 ? 6.145 42.125 31.016 1 34.53 58 GLU B CA 1
ATOM 2547 C C . GLU B 1 58 ? 6.816 40.906 31.641 1 34.53 58 GLU B C 1
ATOM 2549 O O . GLU B 1 58 ? 8.031 40.906 31.844 1 34.53 58 GLU B O 1
ATOM 2554 N N . SER B 1 59 ? 6.543 40.719 32.938 1 34.97 59 SER B N 1
ATOM 2555 C CA . SER B 1 59 ? 7.008 39.438 33.469 1 34.97 59 SER B CA 1
ATOM 2556 C C . SER B 1 59 ? 7.277 38.438 32.344 1 34.97 59 SER B C 1
ATOM 2558 O O . SER B 1 59 ? 6.578 38.438 31.344 1 34.97 59 SER B O 1
ATOM 2560 N N . ASP B 1 60 ? 8.531 38.094 32.344 1 33.41 60 ASP B N 1
ATOM 2561 C CA . ASP B 1 60 ? 9.117 37.031 31.531 1 33.41 60 ASP B CA 1
ATOM 2562 C C . ASP B 1 60 ? 8.117 35.906 31.297 1 33.41 60 ASP B C 1
ATOM 2564 O O . ASP B 1 60 ? 7.945 35.031 32.156 1 33.41 60 ASP B O 1
ATOM 2568 N N . GLU B 1 61 ? 6.875 36.188 31.234 1 36.28 61 GLU B N 1
ATOM 2569 C CA . GLU B 1 61 ? 6.164 35 30.812 1 36.28 61 GLU B CA 1
ATOM 2570 C C . GLU B 1 61 ? 7.102 34 30.125 1 36.28 61 GLU B C 1
ATOM 2572 O O . GLU B 1 61 ? 7.832 34.375 29.203 1 36.28 61 GLU B O 1
ATOM 2577 N N . PRO B 1 62 ? 7.609 33.188 30.953 1 35.56 62 PRO B N 1
ATOM 2578 C CA . PRO B 1 62 ? 8.531 32.312 30.234 1 35.56 62 PRO B CA 1
ATOM 2579 C C . PRO B 1 62 ? 8.195 32.156 28.75 1 35.56 62 PRO B C 1
ATOM 2581 O O . PRO B 1 62 ? 7.027 32.031 28.391 1 35.56 62 PRO B O 1
ATOM 2584 N N . ALA B 1 63 ? 8.625 33.094 27.938 1 37.38 63 ALA B N 1
ATOM 2585 C CA . ALA B 1 63 ? 8.633 32.75 26.516 1 37.38 63 ALA B CA 1
ATOM 2586 C C . ALA B 1 63 ? 8.258 31.266 26.328 1 37.38 63 ALA B C 1
ATOM 2588 O O . ALA B 1 63 ? 8.859 30.375 26.938 1 37.38 63 ALA B O 1
ATOM 2589 N N . GLU B 1 64 ? 7.086 30.891 26.469 1 37.5 64 GLU B N 1
ATOM 2590 C CA . GLU B 1 64 ? 6.758 29.531 26.031 1 37.5 64 GLU B CA 1
ATOM 2591 C C . GLU B 1 64 ? 7.887 28.938 25.203 1 37.5 64 GLU B C 1
ATOM 2593 O O . GLU B 1 64 ? 8.109 29.344 24.047 1 37.5 64 GLU B O 1
ATOM 2598 N N . SER B 1 65 ? 9.047 28.969 25.672 1 38.59 65 SER B N 1
ATOM 2599 C CA . SER B 1 65 ? 10.273 28.344 25.172 1 38.59 65 SER B CA 1
ATOM 2600 C C . SER B 1 65 ? 9.977 27.344 24.078 1 38.59 65 SER B C 1
ATOM 2602 O O . SER B 1 65 ? 9.273 26.344 24.297 1 38.59 65 SER B O 1
ATOM 2604 N N . LYS B 1 66 ? 9.484 27.75 23.047 1 44.66 66 LYS B N 1
ATOM 2605 C CA . LYS B 1 66 ? 9.586 26.875 21.875 1 44.66 66 LYS B CA 1
ATOM 2606 C C . LYS B 1 66 ? 10.641 25.797 22.078 1 44.66 66 LYS B C 1
ATOM 2608 O O . LYS B 1 66 ? 11.828 26.031 21.859 1 44.66 66 LYS B O 1
ATOM 2613 N N . LYS B 1 67 ? 10.68 25.219 23.156 1 47.22 67 LYS B N 1
ATOM 2614 C CA . LYS B 1 67 ? 11.531 24.094 23.562 1 47.22 67 LYS B CA 1
ATOM 2615 C C . LYS B 1 67 ? 12.086 23.359 22.344 1 47.22 67 LYS B C 1
ATOM 2617 O O . LYS B 1 67 ? 11.32 22.875 21.5 1 47.22 67 LYS B O 1
ATOM 2622 N N . GLU B 1 68 ? 13.109 23.75 21.906 1 54.69 68 GLU B N 1
ATOM 2623 C CA . GLU B 1 68 ? 13.906 23.125 20.844 1 54.69 68 GLU B CA 1
ATOM 2624 C C . GLU B 1 68 ? 13.703 21.625 20.812 1 54.69 68 GLU B C 1
ATOM 2626 O O . GLU B 1 68 ? 14.055 20.922 21.75 1 54.69 68 GLU B O 1
ATOM 2631 N N . GLN B 1 69 ? 12.562 21.25 20.422 1 63.38 69 GLN B N 1
ATOM 2632 C CA . GLN B 1 69 ? 12.375 19.812 20.25 1 63.38 69 GLN B CA 1
ATOM 2633 C C . GLN B 1 69 ? 13.68 19.141 19.844 1 63.38 69 GLN B C 1
ATOM 2635 O O . GLN B 1 69 ? 14.344 19.578 18.891 1 63.38 69 GLN B O 1
ATOM 2640 N N . SER B 1 70 ? 14.273 18.562 20.875 1 78.12 70 SER B N 1
ATOM 2641 C CA . SER B 1 70 ? 15.5 17.781 20.719 1 78.12 70 SER B CA 1
ATOM 2642 C C . SER B 1 70 ? 15.32 16.656 19.703 1 78.12 70 SER B C 1
ATOM 2644 O O . SER B 1 70 ? 14.188 16.281 19.375 1 78.12 70 SER B O 1
ATOM 2646 N N . ILE B 1 71 ? 16.391 16.312 19.062 1 84.94 71 ILE B N 1
ATOM 2647 C CA . ILE B 1 71 ? 16.469 15.172 18.141 1 84.94 71 ILE B CA 1
ATOM 2648 C C . ILE B 1 71 ? 15.852 13.945 18.812 1 84.94 71 ILE B C 1
ATOM 2650 O O . ILE B 1 71 ? 15.148 13.164 18.156 1 84.94 71 ILE B O 1
ATOM 2654 N N . LYS B 1 72 ? 16 13.906 20.141 1 88.12 72 LYS B N 1
ATOM 2655 C CA . LYS B 1 72 ? 15.445 12.773 20.875 1 88.12 72 LYS B CA 1
ATOM 2656 C C . LYS B 1 72 ? 13.922 12.805 20.859 1 88.12 72 LYS B C 1
ATOM 2658 O O . LYS B 1 72 ? 13.273 11.766 20.719 1 88.12 72 LYS B O 1
ATOM 2663 N N . ASP B 1 73 ? 13.438 13.953 21 1 88.56 73 ASP B N 1
ATOM 2664 C CA . ASP B 1 73 ? 11.984 14.094 20.984 1 88.56 73 ASP B CA 1
ATOM 2665 C C . ASP B 1 73 ? 11.414 13.75 19.609 1 88.56 73 ASP B C 1
ATOM 2667 O O . ASP B 1 73 ? 10.359 13.117 19.516 1 88.56 73 ASP B O 1
ATOM 2671 N N . ASP B 1 74 ? 12.141 14.148 18.641 1 89.5 74 ASP B N 1
ATOM 2672 C CA . ASP B 1 74 ? 11.688 13.867 17.281 1 89.5 74 ASP B CA 1
ATOM 2673 C C . ASP B 1 74 ? 11.727 12.375 16.984 1 89.5 74 ASP B C 1
ATOM 2675 O O . ASP B 1 74 ? 10.828 11.836 16.344 1 89.5 74 ASP B O 1
ATOM 2679 N N . VAL B 1 75 ? 12.742 11.766 17.516 1 89.31 75 VAL B N 1
ATOM 2680 C CA . VAL B 1 75 ? 12.859 10.32 17.359 1 89.31 75 VAL B CA 1
ATOM 2681 C C . VAL B 1 75 ? 11.703 9.625 18.062 1 89.31 75 VAL B C 1
ATOM 2683 O O . VAL B 1 75 ? 11.109 8.688 17.531 1 89.31 75 VAL B O 1
ATOM 2686 N N . VAL B 1 76 ? 11.367 10.031 19.188 1 87.88 76 VAL B N 1
ATOM 2687 C CA . VAL B 1 76 ? 10.289 9.445 19.984 1 87.88 76 VAL B CA 1
ATOM 2688 C C . VAL B 1 76 ? 8.961 9.641 19.266 1 87.88 76 VAL B C 1
ATOM 2690 O O . VAL B 1 76 ? 8.125 8.727 19.234 1 87.88 76 VAL B O 1
ATOM 2693 N N . ASP B 1 77 ? 8.828 10.797 18.672 1 86.38 77 ASP B N 1
ATOM 2694 C CA . ASP B 1 77 ? 7.605 11.055 17.922 1 86.38 77 ASP B CA 1
ATOM 2695 C C . ASP B 1 77 ? 7.445 10.078 16.766 1 86.38 77 ASP B C 1
ATOM 2697 O O . ASP B 1 77 ? 6.371 9.508 16.562 1 86.38 77 ASP B O 1
ATOM 2701 N N . ILE B 1 78 ? 8.508 9.875 16.094 1 87.88 78 ILE B N 1
ATOM 2702 C CA . ILE B 1 78 ? 8.477 8.977 14.945 1 87.88 78 ILE B CA 1
ATOM 2703 C C . ILE B 1 78 ? 8.211 7.547 15.414 1 87.88 78 ILE B C 1
ATOM 2705 O O . ILE B 1 78 ? 7.367 6.848 14.844 1 87.88 78 ILE B O 1
ATOM 2709 N N . LEU B 1 79 ? 8.797 7.133 16.484 1 88.38 79 LEU B N 1
ATOM 2710 C CA . LEU B 1 79 ? 8.656 5.766 16.969 1 88.38 79 LEU B CA 1
ATOM 2711 C C . LEU B 1 79 ? 7.281 5.547 17.594 1 88.38 79 LEU B C 1
ATOM 2713 O O . LEU B 1 79 ? 6.691 4.473 17.438 1 88.38 79 LEU B O 1
ATOM 2717 N N . LYS B 1 80 ? 6.797 6.48 18.281 1 87.44 80 LYS B N 1
ATOM 2718 C CA . LYS B 1 80 ? 5.484 6.391 18.922 1 87.44 80 LYS B CA 1
ATOM 2719 C C . LYS B 1 80 ? 4.375 6.285 17.875 1 87.44 80 LYS B C 1
ATOM 2721 O O . LYS B 1 80 ? 3.389 5.574 18.078 1 87.44 80 LYS B O 1
ATOM 2726 N N . LEU B 1 81 ? 4.566 6.965 16.859 1 85.38 81 LEU B N 1
ATOM 2727 C CA . LEU B 1 81 ? 3.582 6.914 15.781 1 85.38 81 LEU B CA 1
ATOM 2728 C C . LEU B 1 81 ? 3.816 5.703 14.883 1 85.38 81 LEU B C 1
ATOM 2730 O O . LEU B 1 81 ? 2.861 5.102 14.383 1 85.38 81 LEU B O 1
ATOM 2734 N N . GLY B 1 82 ? 5.07 5.312 14.789 1 86.56 82 GLY B N 1
ATOM 2735 C CA . GLY B 1 82 ? 5.438 4.227 13.891 1 86.56 82 GLY B CA 1
ATOM 2736 C C . GLY B 1 82 ? 5.094 2.855 14.438 1 86.56 82 GLY B C 1
ATOM 2737 O O . GLY B 1 82 ? 4.734 1.951 13.688 1 86.56 82 GLY B O 1
ATOM 2738 N N . PHE B 1 83 ? 5.102 2.701 15.719 1 86.88 83 PHE B N 1
ATOM 2739 C CA . PHE B 1 83 ? 4.895 1.394 16.328 1 86.88 83 PHE B CA 1
ATOM 2740 C C . PHE B 1 83 ? 3.471 0.905 16.094 1 86.88 83 PHE B C 1
ATOM 2742 O O . PHE B 1 83 ? 3.264 -0.229 15.656 1 86.88 83 PHE B O 1
ATOM 2749 N N . PRO B 1 84 ? 2.549 1.722 16.312 1 83.94 84 PRO B N 1
ATOM 2750 C CA . PRO B 1 84 ? 1.175 1.319 16 1 83.94 84 PRO B CA 1
ATOM 2751 C C . PRO B 1 84 ? 0.982 0.959 14.531 1 83.94 84 PRO B C 1
ATOM 2753 O O . PRO B 1 84 ? 0.278 -0.003 14.219 1 83.94 84 PRO B O 1
ATOM 2756 N N . ILE B 1 85 ? 1.618 1.687 13.703 1 78.12 85 ILE B N 1
ATOM 2757 C CA . ILE B 1 85 ? 1.51 1.429 12.273 1 78.12 85 ILE B CA 1
ATOM 2758 C C . ILE B 1 85 ? 2.141 0.077 11.945 1 78.12 85 ILE B C 1
ATOM 2760 O O . ILE B 1 85 ? 1.609 -0.679 11.125 1 78.12 85 ILE B O 1
ATOM 2764 N N . PHE B 1 86 ? 3.143 -0.177 12.594 1 83.12 86 PHE B N 1
ATOM 2765 C CA . PHE B 1 86 ? 3.811 -1.456 12.391 1 83.12 86 PHE B CA 1
ATOM 2766 C C . PHE B 1 86 ? 2.914 -2.611 12.82 1 83.12 86 PHE B C 1
ATOM 2768 O O . PHE B 1 86 ? 2.811 -3.617 12.117 1 83.12 86 PHE B O 1
ATOM 2775 N N . LEU B 1 87 ? 2.291 -2.467 13.875 1 81.5 87 LEU B N 1
ATOM 2776 C CA . LEU B 1 87 ? 1.381 -3.496 14.367 1 81.5 87 LEU B CA 1
ATOM 2777 C C . LEU B 1 87 ? 0.222 -3.703 13.391 1 81.5 87 LEU B C 1
ATOM 2779 O O . LEU B 1 87 ? -0.21 -4.836 13.164 1 81.5 87 LEU B O 1
ATOM 2783 N N . SER B 1 88 ? -0.224 -2.582 12.867 1 80 88 SER B N 1
ATOM 2784 C CA . SER B 1 88 ? -1.284 -2.67 11.867 1 80 88 SER B CA 1
ATOM 2785 C C . SER B 1 88 ? -0.816 -3.428 10.625 1 80 88 SER B C 1
ATOM 2787 O O . SER B 1 88 ? -1.575 -4.207 10.047 1 80 88 SER B O 1
ATOM 2789 N N . SER B 1 89 ? 0.411 -3.225 10.336 1 81.38 89 SER B N 1
ATOM 2790 C CA . SER B 1 89 ? 0.955 -3.887 9.156 1 81.38 89 SER B CA 1
ATOM 2791 C C . SER B 1 89 ? 1.097 -5.391 9.375 1 81.38 89 SER B C 1
ATOM 2793 O O . SER B 1 89 ? 0.865 -6.184 8.461 1 81.38 89 SER B O 1
ATOM 2795 N N . LEU B 1 90 ? 1.409 -5.762 10.5 1 81.62 90 LEU B N 1
ATOM 2796 C CA . LEU B 1 90 ? 1.494 -7.18 10.836 1 81.62 90 LEU B CA 1
ATOM 2797 C C . LEU B 1 90 ? 0.121 -7.836 10.766 1 81.62 90 LEU B C 1
ATOM 2799 O O . LEU B 1 90 ? -0.002 -8.977 10.305 1 81.62 90 LEU B O 1
ATOM 2803 N N . SER B 1 91 ? -0.814 -7 11.227 1 76.81 91 SER B N 1
ATOM 2804 C CA . SER B 1 91 ? -2.186 -7.488 11.133 1 76.81 91 SER B CA 1
ATOM 2805 C C . SER B 1 91 ? -2.594 -7.719 9.688 1 76.81 91 SER B C 1
ATOM 2807 O O . SER B 1 91 ? -3.254 -8.711 9.367 1 76.81 91 SER B O 1
ATOM 2809 N N . TRP B 1 92 ? -2.146 -6.871 8.773 1 78.06 92 TRP B N 1
ATOM 2810 C CA . TRP B 1 92 ? -2.432 -6.984 7.344 1 78.06 92 TRP B CA 1
ATOM 2811 C C . TRP B 1 92 ? -1.768 -8.219 6.75 1 78.06 92 TRP B C 1
ATOM 2813 O O . TRP B 1 92 ? -2.377 -8.938 5.953 1 78.06 92 TRP B O 1
ATOM 2823 N N . VAL B 1 93 ? -0.645 -8.516 7.211 1 78.06 93 VAL B N 1
ATOM 2824 C CA . VAL B 1 93 ? 0.072 -9.695 6.742 1 78.06 93 VAL B CA 1
ATOM 2825 C C . VAL B 1 93 ? -0.648 -10.961 7.215 1 78.06 93 VAL B C 1
ATOM 2827 O O . VAL B 1 93 ? -0.773 -11.922 6.461 1 78.06 93 VAL B O 1
ATOM 2830 N N . GLY B 1 94 ? -1.024 -10.883 8.453 1 80.5 94 GLY B N 1
ATOM 2831 C CA . GLY B 1 94 ? -1.813 -11.992 8.961 1 80.5 94 GLY B CA 1
ATOM 2832 C C . GLY B 1 94 ? -3.07 -12.25 8.148 1 80.5 94 GLY B C 1
ATOM 2833 O O . GLY B 1 94 ? -3.396 -13.406 7.852 1 80.5 94 GLY B O 1
ATOM 2834 N N . LYS B 1 95 ? -3.689 -11.203 7.848 1 82.75 95 LYS B N 1
ATOM 2835 C CA . LYS B 1 95 ? -4.902 -11.328 7.047 1 82.75 95 LYS B CA 1
ATOM 2836 C C . LYS B 1 95 ? -4.59 -11.891 5.664 1 82.75 95 LYS B C 1
ATOM 2838 O O . LYS B 1 95 ? -5.281 -12.797 5.188 1 82.75 95 LYS B O 1
ATOM 2843 N N . LYS B 1 96 ? -3.615 -11.406 5.055 1 82.88 96 LYS B N 1
ATOM 2844 C CA . LYS B 1 96 ? -3.262 -11.875 3.717 1 82.88 96 LYS B CA 1
ATOM 2845 C C . LYS B 1 96 ? -2.834 -13.336 3.74 1 82.88 96 LYS B C 1
ATOM 2847 O O . LYS B 1 96 ? -3.17 -14.102 2.836 1 82.88 96 LYS B O 1
ATOM 2852 N N . THR B 1 97 ? -2.1 -13.734 4.754 1 82.38 97 THR B N 1
ATOM 2853 C CA . THR B 1 97 ? -1.666 -15.117 4.902 1 82.38 97 THR B CA 1
ATOM 2854 C C . THR B 1 97 ? -2.863 -16.047 5.109 1 82.38 97 THR B C 1
ATOM 2856 O O . THR B 1 97 ? -2.941 -17.109 4.504 1 82.38 97 THR B O 1
ATOM 2859 N N . THR B 1 98 ? -3.725 -15.586 5.957 1 85.31 98 THR B N 1
ATOM 2860 C CA . THR B 1 98 ? -4.922 -16.375 6.223 1 85.31 98 THR B CA 1
ATOM 2861 C C . THR B 1 98 ? -5.77 -16.516 4.961 1 85.31 98 THR B C 1
ATOM 2863 O O . THR B 1 98 ? -6.262 -17.594 4.652 1 85.31 98 THR B O 1
ATOM 2866 N N . ASP B 1 99 ? -5.875 -15.445 4.277 1 86 99 ASP B N 1
ATOM 2867 C CA . ASP B 1 99 ? -6.652 -15.438 3.043 1 86 99 ASP B CA 1
ATOM 2868 C C . ASP B 1 99 ? -6.062 -16.406 2.021 1 86 99 ASP B C 1
ATOM 2870 O O . ASP B 1 99 ? -6.793 -17.203 1.414 1 86 99 ASP B O 1
ATOM 2874 N N . THR B 1 100 ? -4.84 -16.406 1.898 1 82.06 100 THR B N 1
ATOM 2875 C CA . THR B 1 100 ? -4.148 -17.281 0.966 1 82.06 100 THR B CA 1
ATOM 2876 C C . THR B 1 100 ? -4.277 -18.734 1.403 1 82.06 100 THR B C 1
ATOM 2878 O O . THR B 1 100 ? -4.508 -19.625 0.576 1 82.06 100 THR B O 1
ATOM 2881 N N . ALA B 1 101 ? -4.129 -18.984 2.648 1 83.38 101 ALA B N 1
ATOM 2882 C CA . ALA B 1 101 ? -4.25 -20.328 3.182 1 83.38 101 ALA B CA 1
ATOM 2883 C C . ALA B 1 101 ? -5.66 -20.875 2.979 1 83.38 101 ALA B C 1
ATOM 2885 O O . ALA B 1 101 ? -5.832 -22.047 2.6 1 83.38 101 ALA B O 1
ATOM 2886 N N . LEU B 1 102 ? -6.609 -20.094 3.264 1 87.31 102 LEU B N 1
ATOM 2887 C CA . LEU B 1 102 ? -8 -20.516 3.105 1 87.31 102 LEU B CA 1
ATOM 2888 C C . LEU B 1 102 ? -8.305 -20.828 1.646 1 87.31 102 LEU B C 1
ATOM 2890 O O . LEU B 1 102 ? -8.891 -21.875 1.347 1 87.31 102 LEU B O 1
ATOM 2894 N N . LEU B 1 103 ? -7.906 -19.984 0.779 1 86.56 103 LEU B N 1
ATOM 2895 C CA . LEU B 1 103 ? -8.148 -20.188 -0.646 1 86.56 103 LEU B CA 1
ATOM 2896 C C . LEU B 1 103 ? -7.402 -21.422 -1.16 1 86.56 103 LEU B C 1
ATOM 2898 O O . LEU B 1 103 ? -7.934 -22.172 -1.982 1 86.56 103 LEU B O 1
ATOM 2902 N N . GLY B 1 104 ? -6.23 -21.578 -0.667 1 82.44 104 GLY B N 1
ATOM 2903 C CA . GLY B 1 104 ? -5.469 -22.75 -1.03 1 82.44 104 GLY B CA 1
ATOM 2904 C C . GLY B 1 104 ? -6.121 -24.047 -0.566 1 82.44 104 GLY B C 1
ATOM 2905 O O . GLY B 1 104 ? -5.988 -25.078 -1.219 1 82.44 104 GLY B O 1
ATOM 2906 N N . HIS B 1 105 ? -6.641 -24.031 0.55 1 85.25 105 HIS B N 1
ATOM 2907 C CA . HIS B 1 105 ? -7.332 -25.203 1.08 1 85.25 105 HIS B CA 1
ATOM 2908 C C . HIS B 1 105 ? -8.594 -25.516 0.274 1 85.25 105 HIS B C 1
ATOM 2910 O O . HIS B 1 105 ? -8.984 -26.672 0.147 1 85.25 105 HIS B O 1
ATOM 2916 N N . VAL B 1 106 ? -9.18 -24.5 -0.224 1 87 106 VAL B N 1
ATOM 2917 C CA . VAL B 1 106 ? -10.375 -24.688 -1.038 1 87 106 VAL B CA 1
ATOM 2918 C C . VAL B 1 106 ? -10 -25.344 -2.367 1 87 106 VAL B C 1
ATOM 2920 O O . VAL B 1 106 ? -10.547 -26.375 -2.738 1 87 106 VAL B O 1
ATOM 2923 N N . SER B 1 107 ? -9.109 -24.672 -3.125 1 86.75 107 SER B N 1
ATOM 2924 C CA . SER B 1 107 ? -8.633 -25.25 -4.375 1 86.75 107 SER B CA 1
ATOM 2925 C C . SER B 1 107 ? -7.496 -24.422 -4.969 1 86.75 107 SER B C 1
ATOM 2927 O O . SER B 1 107 ? -7.316 -23.25 -4.613 1 86.75 107 SER B O 1
ATOM 2929 N N . GLN B 1 108 ? -6.738 -25.016 -5.863 1 82.62 108 GLN B N 1
ATOM 2930 C CA . GLN B 1 108 ? -5.68 -24.297 -6.578 1 82.62 108 GLN B CA 1
ATOM 2931 C C . GLN B 1 108 ? -6.266 -23.25 -7.52 1 82.62 108 GLN B C 1
ATOM 2933 O O . GLN B 1 108 ? -5.672 -22.188 -7.715 1 82.62 108 GLN B O 1
ATOM 2938 N N . GLU B 1 109 ? -7.395 -23.594 -8.07 1 86.38 109 GLU B N 1
ATOM 2939 C CA . GLU B 1 109 ? -8.078 -22.656 -8.969 1 86.38 109 GLU B CA 1
ATOM 2940 C C . GLU B 1 109 ? -8.516 -21.406 -8.219 1 86.38 109 GLU B C 1
ATOM 2942 O O . GLU B 1 109 ? -8.453 -20.297 -8.766 1 86.38 109 GLU B O 1
ATOM 2947 N N . ALA B 1 110 ? -8.859 -21.656 -6.992 1 89.12 110 ALA B N 1
ATOM 2948 C CA . ALA B 1 110 ? -9.273 -20.531 -6.176 1 89.12 110 ALA B CA 1
ATOM 2949 C C . ALA B 1 110 ? -8.109 -19.578 -5.906 1 89.12 110 ALA B C 1
ATOM 2951 O O . ALA B 1 110 ? -8.266 -18.359 -5.965 1 89.12 110 ALA B O 1
ATOM 2952 N N . LEU B 1 111 ? -7.035 -20.141 -5.645 1 82.12 111 LEU B N 1
ATOM 2953 C CA . LEU B 1 111 ? -5.832 -19.344 -5.402 1 82.12 111 LEU B CA 1
ATOM 2954 C C . LEU B 1 111 ? -5.402 -18.609 -6.668 1 82.12 111 LEU B C 1
ATOM 2956 O O . LEU B 1 111 ? -5.02 -17.438 -6.609 1 82.12 111 LEU B O 1
ATOM 2960 N N . ALA B 1 112 ? -5.438 -19.219 -7.816 1 81.75 112 ALA B N 1
ATOM 2961 C CA . ALA B 1 112 ? -5.098 -18.594 -9.094 1 81.75 112 ALA B CA 1
ATOM 2962 C C . ALA B 1 112 ? -6.051 -17.453 -9.414 1 81.75 112 ALA B C 1
ATOM 2964 O O . ALA B 1 112 ? -5.625 -16.391 -9.898 1 81.75 112 ALA B O 1
ATOM 2965 N N . ALA B 1 113 ? -7.289 -17.703 -9.094 1 88.94 113 ALA B N 1
ATOM 2966 C CA . ALA B 1 113 ? -8.289 -16.656 -9.32 1 88.94 113 ALA B CA 1
ATOM 2967 C C . ALA B 1 113 ? -8 -15.43 -8.461 1 88.94 113 ALA B C 1
ATOM 2969 O O . ALA B 1 113 ? -8.117 -14.297 -8.93 1 88.94 113 ALA B O 1
ATOM 2970 N N . ALA B 1 114 ? -7.641 -15.695 -7.246 1 87.31 114 ALA B N 1
ATOM 2971 C CA . ALA B 1 114 ? -7.316 -14.602 -6.332 1 87.31 114 ALA B CA 1
ATOM 2972 C C . ALA B 1 114 ? -6.113 -13.805 -6.832 1 87.31 114 ALA B C 1
ATOM 2974 O O . ALA B 1 114 ? -6.062 -12.578 -6.691 1 87.31 114 ALA B O 1
ATOM 2975 N N . ALA B 1 115 ? -5.191 -14.422 -7.336 1 80.94 115 ALA B N 1
ATOM 2976 C CA . ALA B 1 115 ? -4.008 -13.758 -7.871 1 80.94 115 ALA B CA 1
ATOM 2977 C C . ALA B 1 115 ? -4.367 -12.852 -9.039 1 80.94 115 ALA B C 1
ATOM 2979 O O . ALA B 1 115 ? -3.865 -11.727 -9.141 1 80.94 115 ALA B O 1
ATOM 2980 N N . LEU B 1 116 ? -5.203 -13.328 -9.953 1 83.56 116 LEU B N 1
ATOM 2981 C CA . LEU B 1 116 ? -5.648 -12.523 -11.086 1 83.56 116 LEU B CA 1
ATOM 2982 C C . LEU B 1 116 ? -6.445 -11.312 -10.609 1 83.56 116 LEU B C 1
ATOM 2984 O O . LEU B 1 116 ? -6.305 -10.219 -11.164 1 83.56 116 LEU B O 1
ATOM 2988 N N . LEU B 1 117 ? -7.207 -11.57 -9.578 1 90.38 117 LEU B N 1
ATOM 2989 C CA . LEU B 1 117 ? -7.984 -10.484 -8.992 1 90.38 117 LEU B CA 1
ATOM 2990 C C . LEU B 1 117 ? -7.066 -9.414 -8.414 1 90.38 117 LEU B C 1
ATOM 2992 O O . LEU B 1 117 ? -7.281 -8.219 -8.641 1 90.38 117 LEU B O 1
ATOM 2996 N N . ASP B 1 118 ? -6.094 -9.828 -7.68 1 86.12 118 ASP B N 1
ATOM 2997 C CA . ASP B 1 118 ? -5.16 -8.898 -7.059 1 86.12 118 ASP B CA 1
ATOM 2998 C C . ASP B 1 118 ? -4.473 -8.023 -8.109 1 86.12 118 ASP B C 1
ATOM 3000 O O . ASP B 1 118 ? -4.309 -6.82 -7.914 1 86.12 118 ASP B O 1
ATOM 3004 N N . LEU B 1 119 ? -4.137 -8.641 -9.156 1 82.19 119 LEU B N 1
ATOM 3005 C CA . LEU B 1 119 ? -3.455 -7.91 -10.227 1 82.19 119 LEU B CA 1
ATOM 3006 C C . LEU B 1 119 ? -4.371 -6.852 -10.828 1 82.19 119 LEU B C 1
ATOM 3008 O O . LEU B 1 119 ? -3.949 -5.711 -11.047 1 82.19 119 LEU B O 1
ATOM 3012 N N . TRP B 1 120 ? -5.57 -7.207 -11.008 1 88 120 TRP B N 1
ATOM 3013 C CA . TRP B 1 120 ? -6.52 -6.301 -11.641 1 88 120 TRP B CA 1
ATOM 3014 C C . TRP B 1 120 ? -6.93 -5.184 -10.688 1 88 120 TRP B C 1
ATOM 3016 O O . TRP B 1 120 ? -7.07 -4.031 -11.094 1 88 120 TRP B O 1
ATOM 3026 N N . THR B 1 121 ? -6.98 -5.484 -9.438 1 90 121 THR B N 1
ATOM 3027 C CA . THR B 1 121 ? -7.547 -4.527 -8.5 1 90 121 THR B CA 1
ATOM 3028 C C . THR B 1 121 ? -6.449 -3.682 -7.859 1 90 121 THR B C 1
ATOM 3030 O O . THR B 1 121 ? -6.73 -2.66 -7.227 1 90 121 THR B O 1
ATOM 3033 N N . MET B 1 122 ? -5.289 -3.938 -8.039 1 87.31 122 MET B N 1
ATOM 3034 C CA . MET B 1 122 ? -4.176 -3.297 -7.348 1 87.31 122 MET B CA 1
ATOM 3035 C C . MET B 1 122 ? -4.164 -1.794 -7.609 1 87.31 122 MET B C 1
ATOM 3037 O O . MET B 1 122 ? -4.012 -1 -6.68 1 87.31 122 MET B O 1
ATOM 3041 N N . ALA B 1 123 ? -4.305 -1.424 -8.828 1 82.94 123 ALA B N 1
ATOM 3042 C CA . ALA B 1 123 ? -4.27 -0.003 -9.164 1 82.94 123 ALA B CA 1
ATOM 3043 C C . ALA B 1 123 ? -5.449 0.739 -8.539 1 82.94 123 ALA B C 1
ATOM 3045 O O . ALA B 1 123 ? -5.285 1.835 -8 1 82.94 123 ALA B O 1
ATOM 3046 N N . SER B 1 124 ? -6.594 0.106 -8.625 1 88.62 124 SER B N 1
ATOM 3047 C CA . SER B 1 124 ? -7.793 0.765 -8.125 1 88.62 124 SER B CA 1
ATOM 3048 C C . SER B 1 124 ? -7.777 0.854 -6.598 1 88.62 124 SER B C 1
ATOM 3050 O O . SER B 1 124 ? -8.344 1.784 -6.02 1 88.62 124 SER B O 1
ATOM 3052 N N . GLN B 1 125 ? -7.07 -0.011 -5.984 1 87.62 125 GLN B N 1
ATOM 3053 C CA . GLN B 1 125 ? -6.98 0.022 -4.527 1 87.62 125 GLN B CA 1
ATOM 3054 C C . GLN B 1 125 ? -6.262 1.28 -4.051 1 87.62 125 GLN B C 1
ATOM 3056 O O . GLN B 1 125 ? -6.602 1.835 -3.002 1 87.62 125 GLN B O 1
ATOM 3061 N N . VAL B 1 126 ? -5.352 1.761 -4.746 1 83.06 126 VAL B N 1
ATOM 3062 C CA . VAL B 1 126 ? -4.621 2.973 -4.387 1 83.06 126 VAL B CA 1
ATOM 3063 C C . VAL B 1 126 ? -5.566 4.172 -4.406 1 83.06 126 VAL B C 1
ATOM 3065 O O . VAL B 1 126 ? -5.484 5.051 -3.547 1 83.06 126 VAL B O 1
ATOM 3068 N N . LEU B 1 127 ? -6.453 4.133 -5.367 1 85.25 127 LEU B N 1
ATOM 3069 C CA . LEU B 1 127 ? -7.445 5.199 -5.453 1 85.25 127 LEU B CA 1
ATOM 3070 C C . LEU B 1 127 ? -8.391 5.156 -4.258 1 85.25 127 LEU B C 1
ATOM 3072 O O . LEU B 1 127 ? -8.734 6.199 -3.695 1 85.25 127 LEU B O 1
ATOM 3076 N N . LEU B 1 128 ? -8.703 3.979 -3.879 1 90.19 128 LEU B N 1
ATOM 3077 C CA . LEU B 1 128 ? -9.664 3.811 -2.793 1 90.19 128 LEU B CA 1
ATOM 3078 C C . LEU B 1 128 ? -9.023 4.145 -1.448 1 90.19 128 LEU B C 1
ATOM 3080 O O . LEU B 1 128 ? -9.727 4.488 -0.494 1 90.19 128 LEU B O 1
ATOM 3084 N N . ASN B 1 129 ? -7.75 4.035 -1.377 1 87.38 129 ASN B N 1
ATOM 3085 C CA . ASN B 1 129 ? -7.051 4.379 -0.144 1 87.38 129 ASN B CA 1
ATOM 3086 C C . ASN B 1 129 ? -7.129 5.879 0.143 1 87.38 129 ASN B C 1
ATOM 3088 O O . ASN B 1 129 ? -7.168 6.289 1.303 1 87.38 129 ASN B O 1
ATOM 3092 N N . GLY B 1 130 ? -7.266 6.703 -0.826 1 87.44 130 GLY B N 1
ATOM 3093 C CA . GLY B 1 130 ? -7.496 8.125 -0.653 1 87.44 130 GLY B CA 1
ATOM 3094 C C . GLY B 1 130 ? -6.465 8.797 0.236 1 87.44 130 GLY B C 1
ATOM 3095 O O . GLY B 1 130 ? -6.82 9.5 1.184 1 87.44 130 GLY B O 1
ATOM 3096 N N . ARG B 1 131 ? -5.27 8.719 -0.052 1 84.19 131 ARG B N 1
ATOM 3097 C CA . ARG B 1 131 ? -4.207 9.203 0.82 1 84.19 131 ARG B CA 1
ATOM 3098 C C . ARG B 1 131 ? -4.117 10.719 0.782 1 84.19 131 ARG B C 1
ATOM 3100 O O . ARG B 1 131 ? -3.52 11.336 1.669 1 84.19 131 ARG B O 1
ATOM 3107 N N . ILE B 1 132 ? -4.746 11.336 -0.182 1 90 132 ILE B N 1
ATOM 3108 C CA . ILE B 1 132 ? -4.676 12.781 -0.365 1 90 132 ILE B CA 1
ATOM 3109 C C . ILE B 1 132 ? -5.281 13.484 0.847 1 90 132 ILE B C 1
ATOM 3111 O O . ILE B 1 132 ? -4.836 14.57 1.23 1 90 132 ILE B O 1
ATOM 3115 N N . LEU B 1 133 ? -6.293 12.875 1.383 1 93.88 133 LEU B N 1
ATOM 3116 C CA . LEU B 1 133 ? -6.949 13.484 2.533 1 93.88 133 LEU B CA 1
ATOM 3117 C C . LEU B 1 133 ? -5.953 13.727 3.662 1 93.88 133 LEU B C 1
ATOM 3119 O O . LEU B 1 133 ? -5.969 14.781 4.293 1 93.88 133 LEU B O 1
ATOM 3123 N N . GLY B 1 134 ? -5.102 12.797 3.895 1 93.69 134 GLY B N 1
ATOM 3124 C CA . GLY B 1 134 ? -4.109 12.945 4.949 1 93.69 134 GLY B CA 1
ATOM 3125 C C . GLY B 1 134 ? -3.234 14.172 4.781 1 93.69 134 GLY B C 1
ATOM 3126 O O . GLY B 1 134 ? -2.912 14.852 5.758 1 93.69 134 GLY B O 1
ATOM 3127 N N . VAL B 1 135 ? -2.914 14.438 3.623 1 90.44 135 VAL B N 1
ATOM 3128 C CA . VAL B 1 135 ? -2.055 15.578 3.312 1 90.44 135 VAL B CA 1
ATOM 3129 C C . VAL B 1 135 ? -2.797 16.875 3.6 1 90.44 135 VAL B C 1
ATOM 3131 O O . VAL B 1 135 ? -2.275 17.766 4.285 1 90.44 135 VAL B O 1
ATOM 3134 N N . LEU B 1 136 ? -3.984 16.953 3.105 1 93.25 136 LEU B N 1
ATOM 3135 C CA . LEU B 1 136 ? -4.762 18.188 3.238 1 93.25 136 LEU B CA 1
ATOM 3136 C C . LEU B 1 136 ? -5.129 18.438 4.695 1 93.25 136 LEU B C 1
ATOM 3138 O O . LEU B 1 136 ? -5.02 19.562 5.18 1 93.25 136 LEU B O 1
ATOM 3142 N N . VAL B 1 137 ? -5.504 17.375 5.352 1 95.38 137 VAL B N 1
ATOM 3143 C CA . VAL B 1 137 ? -5.906 17.516 6.746 1 95.38 137 VAL B CA 1
ATOM 3144 C C . VAL B 1 137 ? -4.691 17.859 7.609 1 95.38 137 VAL B C 1
ATOM 3146 O O . VAL B 1 137 ? -4.781 18.672 8.523 1 95.38 137 VAL B O 1
ATOM 3149 N N . GLY B 1 138 ? -3.59 17.25 7.359 1 93.62 138 GLY B N 1
ATOM 3150 C CA . GLY B 1 138 ? -2.379 17.562 8.094 1 93.62 138 GLY B CA 1
ATOM 3151 C C . GLY B 1 138 ? -2.006 19.031 8.023 1 93.62 138 GLY B C 1
ATOM 3152 O O . GLY B 1 138 ? -1.67 19.641 9.047 1 93.62 138 GLY B O 1
ATOM 3153 N N . GLY B 1 139 ? -2.078 19.578 6.883 1 92.38 139 GLY B N 1
ATOM 3154 C CA . GLY B 1 139 ? -1.805 21 6.711 1 92.38 139 GLY B CA 1
ATOM 3155 C C . GLY B 1 139 ? -2.797 21.891 7.434 1 92.38 139 GLY B C 1
ATOM 3156 O O . GLY B 1 139 ? -2.41 22.875 8.062 1 92.38 139 GLY B O 1
ATOM 3157 N N . ALA B 1 140 ? -4.051 21.5 7.266 1 94 140 ALA B N 1
ATOM 3158 C CA . ALA B 1 140 ? -5.098 22.297 7.902 1 94 140 ALA B CA 1
ATOM 3159 C C . ALA B 1 140 ? -4.945 22.297 9.422 1 94 140 ALA B C 1
ATOM 3161 O O . ALA B 1 140 ? -5.039 23.344 10.062 1 94 140 ALA B O 1
ATOM 3162 N N . ILE B 1 141 ? -4.727 21.141 9.961 1 94.25 141 ILE B N 1
ATOM 3163 C CA . ILE B 1 141 ? -4.566 21.016 11.406 1 94.25 141 ILE B CA 1
ATOM 3164 C C . ILE B 1 141 ? -3.301 21.734 11.852 1 94.25 141 ILE B C 1
ATOM 3166 O O . ILE B 1 141 ? -3.295 22.391 12.891 1 94.25 141 ILE B O 1
ATOM 3170 N N . GLY B 1 142 ? -2.27 21.609 11.141 1 91.06 142 GLY B N 1
ATOM 3171 C CA . GLY B 1 142 ? -1.047 22.344 11.438 1 91.06 142 GLY B CA 1
ATOM 3172 C C . GLY B 1 142 ? -1.239 23.844 11.461 1 91.06 142 GLY B C 1
ATOM 3173 O O . GLY B 1 142 ? -0.634 24.547 12.281 1 91.06 142 GLY B O 1
ATOM 3174 N N . ALA B 1 143 ? -2.062 24.312 10.648 1 92.38 143 ALA B N 1
ATOM 3175 C CA . ALA B 1 143 ? -2.355 25.75 10.555 1 92.38 143 ALA B CA 1
ATOM 3176 C C . ALA B 1 143 ? -3.352 26.172 11.633 1 92.38 143 ALA B C 1
ATOM 3178 O O . ALA B 1 143 ? -3.707 27.344 11.727 1 92.38 143 ALA B O 1
ATOM 3179 N N . GLY B 1 144 ? -3.854 25.219 12.32 1 93.62 144 GLY B N 1
ATOM 3180 C CA . GLY B 1 144 ? -4.809 25.5 13.383 1 93.62 144 GLY B CA 1
ATOM 3181 C C . GLY B 1 144 ? -6.23 25.641 12.883 1 93.62 144 GLY B C 1
ATOM 3182 O O . GLY B 1 144 ? -7.09 26.188 13.586 1 93.62 144 GLY B O 1
ATOM 3183 N N . ASN B 1 145 ? -6.527 25.281 11.648 1 93.25 145 ASN B N 1
ATOM 3184 C CA . ASN B 1 145 ? -7.859 25.375 11.062 1 93.25 145 ASN B CA 1
ATOM 3185 C C . ASN B 1 145 ? -8.586 24.031 11.117 1 93.25 145 ASN B C 1
ATOM 3187 O O . ASN B 1 145 ? -8.703 23.344 10.102 1 93.25 145 ASN B O 1
ATOM 3191 N N . ASN B 1 146 ? -9.211 23.703 12.148 1 93.69 146 ASN B N 1
ATOM 3192 C CA . ASN B 1 146 ? -9.867 22.422 12.359 1 93.69 146 ASN B CA 1
ATOM 3193 C C . ASN B 1 146 ? -11.141 22.297 11.523 1 93.69 146 ASN B C 1
ATOM 3195 O O . ASN B 1 146 ? -11.508 21.188 11.117 1 93.69 146 ASN B O 1
ATOM 3199 N N . MET B 1 147 ? -11.773 23.406 11.289 1 93.75 147 MET B N 1
ATOM 3200 C CA . MET B 1 147 ? -12.992 23.375 10.484 1 93.75 147 MET B CA 1
ATOM 3201 C C . MET B 1 147 ? -12.695 22.953 9.055 1 93.75 147 MET B C 1
ATOM 3203 O O . MET B 1 147 ? -13.438 22.156 8.469 1 93.75 147 MET B O 1
ATOM 3207 N N . LEU B 1 148 ? -11.602 23.5 8.586 1 93.12 148 LEU B N 1
ATOM 3208 C CA . LEU B 1 148 ? -11.203 23.141 7.23 1 93.12 148 LEU B CA 1
ATOM 3209 C C . LEU B 1 148 ? -10.875 21.656 7.137 1 93.12 148 LEU B C 1
ATOM 3211 O O . LEU B 1 148 ? -11.156 21.016 6.121 1 93.12 148 LEU B O 1
ATOM 3215 N N . ALA B 1 149 ? -10.305 21.094 8.156 1 95 149 ALA B N 1
ATOM 3216 C CA . ALA B 1 149 ? -10.016 19.672 8.195 1 95 149 ALA B CA 1
ATOM 3217 C C . ALA B 1 149 ? -11.297 18.844 8.062 1 95 149 ALA B C 1
ATOM 3219 O O . ALA B 1 149 ? -11.328 17.844 7.34 1 95 149 ALA B O 1
ATOM 3220 N N . GLY B 1 150 ? -12.312 19.234 8.758 1 95.25 150 GLY B N 1
ATOM 3221 C CA . GLY B 1 150 ? -13.602 18.562 8.648 1 95.25 150 GLY B CA 1
ATOM 3222 C C . GLY B 1 150 ? -14.219 18.672 7.27 1 95.25 150 GLY B C 1
ATOM 3223 O O . GLY B 1 150 ? -14.812 17.703 6.773 1 95.25 150 GLY B O 1
ATOM 3224 N N . ILE B 1 151 ? -14.078 19.844 6.652 1 95.19 151 ILE B N 1
ATOM 3225 C CA . ILE B 1 151 ? -14.602 20.078 5.309 1 95.19 151 ILE B CA 1
ATOM 3226 C C . ILE B 1 151 ? -13.883 19.156 4.32 1 95.19 151 ILE B C 1
ATOM 3228 O O . ILE B 1 151 ? -14.516 18.531 3.471 1 95.19 151 ILE B O 1
ATOM 3232 N N . TYR B 1 152 ? -12.555 19.047 4.477 1 94.94 152 TYR B N 1
ATOM 3233 C CA . TYR B 1 152 ? -11.789 18.156 3.605 1 94.94 152 TYR B CA 1
ATOM 3234 C C . TYR B 1 152 ? -12.273 16.719 3.727 1 94.94 152 TYR B C 1
ATOM 3236 O O . TYR B 1 152 ? -12.336 15.992 2.732 1 94.94 152 TYR B O 1
ATOM 3244 N N . LEU B 1 153 ? -12.594 16.328 4.938 1 96.5 153 LEU B N 1
ATOM 3245 C CA . LEU B 1 153 ? -13.094 14.977 5.133 1 96.5 153 LEU B CA 1
ATOM 3246 C C . LEU B 1 153 ? -14.398 14.758 4.375 1 96.5 153 LEU B C 1
ATOM 3248 O O . LEU B 1 153 ? -14.547 13.766 3.662 1 96.5 153 LEU B O 1
ATOM 3252 N N . GLN B 1 154 ? -15.281 15.68 4.461 1 96.62 154 GLN B N 1
ATOM 3253 C CA . GLN B 1 154 ? -16.578 15.555 3.801 1 96.62 154 GLN B CA 1
ATOM 3254 C C . GLN B 1 154 ? -16.422 15.578 2.283 1 96.62 154 GLN B C 1
ATOM 3256 O O . GLN B 1 154 ? -17.047 14.781 1.582 1 96.62 154 GLN B O 1
ATOM 3261 N N . VAL B 1 155 ? -15.648 16.484 1.811 1 95.5 155 VAL B N 1
ATOM 3262 C CA . VAL B 1 155 ? -15.438 16.594 0.371 1 95.5 155 VAL B CA 1
ATOM 3263 C C . VAL B 1 155 ? -14.742 15.336 -0.145 1 95.5 155 VAL B C 1
ATOM 3265 O O . VAL B 1 155 ? -15.062 14.836 -1.227 1 95.5 155 VAL B O 1
ATOM 3268 N N . SER B 1 156 ? -13.758 14.859 0.614 1 95.94 156 SER B N 1
ATOM 3269 C CA . SER B 1 156 ? -13.07 13.641 0.221 1 95.94 156 SER B CA 1
ATOM 3270 C C . SER B 1 156 ? -14.039 12.469 0.103 1 95.94 156 SER B C 1
ATOM 3272 O O . SER B 1 156 ? -13.93 11.656 -0.815 1 95.94 156 SER B O 1
ATOM 3274 N N . TYR B 1 157 ? -14.977 12.383 1.03 1 96.69 157 TYR B N 1
ATOM 3275 C CA . TYR B 1 157 ? -15.977 11.32 0.947 1 96.69 157 TYR B CA 1
ATOM 3276 C C . TYR B 1 157 ? -16.781 11.43 -0.344 1 96.69 157 TYR B C 1
ATOM 3278 O O . TYR B 1 157 ? -17 10.43 -1.034 1 96.69 157 TYR B O 1
ATOM 3286 N N . VAL B 1 158 ? -17.172 12.609 -0.688 1 96.12 158 VAL B N 1
ATOM 3287 C CA . VAL B 1 158 ? -17.984 12.82 -1.886 1 96.12 158 VAL B CA 1
ATOM 3288 C C . VAL B 1 158 ? -17.172 12.43 -3.125 1 96.12 158 VAL B C 1
ATOM 3290 O O . VAL B 1 158 ? -17.656 11.695 -3.986 1 96.12 158 VAL B O 1
ATOM 3293 N N . VAL B 1 159 ? -15.984 12.883 -3.201 1 94.69 159 VAL B N 1
ATOM 3294 C CA . VAL B 1 159 ? -15.133 12.625 -4.352 1 94.69 159 VAL B CA 1
ATOM 3295 C C . VAL B 1 159 ? -14.828 11.133 -4.445 1 94.69 159 VAL B C 1
ATOM 3297 O O . VAL B 1 159 ? -14.945 10.531 -5.52 1 94.69 159 VAL B O 1
ATOM 3300 N N . LEU B 1 160 ? -14.5 10.508 -3.32 1 96.06 160 LEU B N 1
ATOM 3301 C CA . LEU B 1 160 ? -14.078 9.117 -3.346 1 96.06 160 LEU B CA 1
ATOM 3302 C C . LEU B 1 160 ? -15.273 8.188 -3.559 1 96.06 160 LEU B C 1
ATOM 3304 O O . LEU B 1 160 ? -15.133 7.129 -4.18 1 96.06 160 LEU B O 1
ATOM 3308 N N . PHE B 1 161 ? -16.391 8.555 -3.094 1 96.56 161 PHE B N 1
ATOM 3309 C CA . PHE B 1 161 ? -17.578 7.75 -3.377 1 96.56 161 PHE B CA 1
ATOM 3310 C C . PHE B 1 161 ? -17.938 7.832 -4.855 1 96.56 161 PHE B C 1
ATOM 3312 O O . PHE B 1 161 ? -18.406 6.848 -5.438 1 96.56 161 PHE B O 1
ATOM 3319 N N . ALA B 1 162 ? -17.75 8.945 -5.457 1 95.44 162 ALA B N 1
ATOM 3320 C CA . ALA B 1 162 ? -17.953 9.062 -6.898 1 95.44 162 ALA B CA 1
ATOM 3321 C C . ALA B 1 162 ? -16.953 8.203 -7.664 1 95.44 162 ALA B C 1
ATOM 3323 O O . ALA B 1 162 ? -17.328 7.477 -8.586 1 95.44 162 ALA B O 1
ATOM 3324 N N . VAL B 1 163 ? -15.742 8.258 -7.27 1 92.94 163 VAL B N 1
ATOM 3325 C CA . VAL B 1 163 ? -14.688 7.469 -7.895 1 92.94 163 VAL B CA 1
ATOM 3326 C C . VAL B 1 163 ? -14.953 5.98 -7.672 1 92.94 163 VAL B C 1
ATOM 3328 O O . VAL B 1 163 ? -14.672 5.156 -8.547 1 92.94 163 VAL B O 1
ATOM 3331 N N . SER B 1 164 ? -15.484 5.668 -6.508 1 96.12 164 SER B N 1
ATOM 3332 C CA . SER B 1 164 ? -15.75 4.273 -6.164 1 96.12 164 SER B CA 1
ATOM 3333 C C . SER B 1 164 ? -16.766 3.656 -7.121 1 96.12 164 SER B C 1
ATOM 3335 O O . SER B 1 164 ? -16.719 2.455 -7.391 1 96.12 164 SER B O 1
ATOM 3337 N N . ILE B 1 165 ? -17.625 4.418 -7.668 1 96.12 165 ILE B N 1
ATOM 3338 C CA . ILE B 1 165 ? -18.578 3.922 -8.648 1 96.12 165 ILE B CA 1
ATOM 3339 C C . ILE B 1 165 ? -17.844 3.424 -9.891 1 96.12 165 ILE B C 1
ATOM 3341 O O . ILE B 1 165 ? -18.141 2.35 -10.414 1 96.12 165 ILE B O 1
ATOM 3345 N N . VAL B 1 166 ? -16.906 4.148 -10.289 1 94.56 166 VAL B N 1
ATOM 3346 C CA . VAL B 1 166 ? -16.094 3.758 -11.43 1 94.56 166 VAL B CA 1
ATOM 3347 C C . VAL B 1 166 ? -15.32 2.479 -11.109 1 94.56 166 VAL B C 1
ATOM 3349 O O . VAL B 1 166 ? -15.203 1.588 -11.953 1 94.56 166 VAL B O 1
ATOM 3352 N N . VAL B 1 167 ? -14.844 2.4 -9.914 1 95.06 167 VAL B N 1
ATOM 3353 C CA . VAL B 1 167 ? -14.07 1.239 -9.484 1 95.06 167 VAL B CA 1
ATOM 3354 C C . VAL B 1 167 ? -14.969 0.005 -9.445 1 95.06 167 VAL B C 1
ATOM 3356 O O . VAL B 1 167 ? -14.555 -1.084 -9.852 1 95.06 167 VAL B O 1
ATOM 3359 N N . VAL B 1 168 ? -16.188 0.167 -8.992 1 96.75 168 VAL B N 1
ATOM 3360 C CA . VAL B 1 168 ? -17.141 -0.941 -8.945 1 96.75 168 VAL B CA 1
ATOM 3361 C C . VAL B 1 168 ? -17.406 -1.455 -10.359 1 96.75 168 VAL B C 1
ATOM 3363 O O . VAL B 1 168 ? -17.422 -2.666 -10.594 1 96.75 168 VAL B O 1
ATOM 3366 N N . VAL B 1 169 ? -17.547 -0.576 -11.273 1 96.06 169 VAL B N 1
ATOM 3367 C CA . VAL B 1 169 ? -17.766 -0.955 -12.664 1 96.06 169 VAL B CA 1
ATOM 3368 C C . VAL B 1 169 ? -16.531 -1.659 -13.211 1 96.06 169 VAL B C 1
ATOM 3370 O O . VAL B 1 169 ? -16.641 -2.678 -13.898 1 96.06 169 VAL B O 1
ATOM 3373 N N . ALA B 1 170 ? -15.391 -1.132 -12.914 1 94.88 170 ALA B N 1
ATOM 3374 C CA . ALA B 1 170 ? -14.148 -1.751 -13.375 1 94.88 170 ALA B CA 1
ATOM 3375 C C . ALA B 1 170 ? -14 -3.16 -12.805 1 94.88 170 ALA B C 1
ATOM 3377 O O . ALA B 1 170 ? -13.562 -4.074 -13.516 1 94.88 170 ALA B O 1
ATOM 3378 N N . TRP B 1 171 ? -14.328 -3.305 -11.547 1 96.25 171 TRP B N 1
ATOM 3379 C CA . TRP B 1 171 ? -14.203 -4.609 -10.906 1 96.25 171 TRP B CA 1
ATOM 3380 C C . TRP B 1 171 ? -15.195 -5.605 -11.492 1 96.25 171 TRP B C 1
ATOM 3382 O O . TRP B 1 171 ? -14.922 -6.809 -11.539 1 96.25 171 TRP B O 1
ATOM 3392 N N . SER B 1 172 ? -16.359 -5.113 -11.969 1 95.31 172 SER B N 1
ATOM 3393 C CA . SER B 1 172 ? -17.359 -5.984 -12.57 1 95.31 172 SER B CA 1
ATOM 3394 C C . SER B 1 172 ? -16.891 -6.523 -13.914 1 95.31 172 SER B C 1
ATOM 3396 O O . SER B 1 172 ? -17.438 -7.512 -14.422 1 95.31 172 SER B O 1
ATOM 3398 N N . LEU B 1 173 ? -15.852 -5.945 -14.445 1 96.25 173 LEU B N 1
ATOM 3399 C CA . LEU B 1 173 ? -15.352 -6.359 -15.75 1 96.25 173 LEU B CA 1
ATOM 3400 C C . LEU B 1 173 ? -14.156 -7.301 -15.602 1 96.25 173 LEU B C 1
ATOM 3402 O O . LEU B 1 173 ? -13.5 -7.637 -16.594 1 96.25 173 LEU B O 1
ATOM 3406 N N . THR B 1 174 ? -13.891 -7.746 -14.477 1 95.5 174 THR B N 1
ATOM 3407 C CA . THR B 1 174 ? -12.719 -8.57 -14.195 1 95.5 174 THR B CA 1
ATOM 3408 C C . THR B 1 174 ? -12.734 -9.836 -15.047 1 95.5 174 THR B C 1
ATOM 3410 O O . THR B 1 174 ? -11.734 -10.18 -15.688 1 95.5 174 THR B O 1
ATOM 3413 N N . GLU B 1 175 ? -13.867 -10.516 -15.055 1 96.19 175 GLU B N 1
ATOM 3414 C CA . GLU B 1 175 ? -13.977 -11.758 -15.82 1 96.19 175 GLU B CA 1
ATOM 3415 C C . GLU B 1 175 ? -13.719 -11.516 -17.297 1 96.19 175 GLU B C 1
ATOM 3417 O O . GLU B 1 175 ? -12.945 -12.242 -17.922 1 96.19 175 GLU B O 1
ATOM 3422 N N . GLN B 1 176 ? -14.336 -10.5 -17.875 1 96.12 176 GLN B N 1
ATOM 3423 C CA . GLN B 1 176 ? -14.227 -10.195 -19.297 1 96.12 176 GLN B CA 1
ATOM 3424 C C . GLN B 1 176 ? -12.797 -9.828 -19.688 1 96.12 176 GLN B C 1
ATOM 3426 O O . GLN B 1 176 ? -12.312 -10.219 -20.75 1 96.12 176 GLN B O 1
ATOM 3431 N N . VAL B 1 177 ? -12.133 -9.117 -18.844 1 94.38 177 VAL B N 1
ATOM 3432 C CA . VAL B 1 177 ? -10.773 -8.68 -19.125 1 94.38 177 VAL B CA 1
ATOM 3433 C C . VAL B 1 177 ? -9.836 -9.883 -19.188 1 94.38 177 VAL B C 1
ATOM 3435 O O . VAL B 1 177 ? -9.039 -10.016 -20.109 1 94.38 177 VAL B O 1
ATOM 3438 N N . TRP B 1 178 ? -9.945 -10.773 -18.234 1 93.5 178 TRP B N 1
ATOM 3439 C CA . TRP B 1 178 ? -9.023 -11.898 -18.172 1 93.5 178 TRP B CA 1
ATOM 3440 C C . TRP B 1 178 ? -9.359 -12.938 -19.25 1 93.5 178 TRP B C 1
ATOM 3442 O O . TRP B 1 178 ? -8.469 -13.609 -19.766 1 93.5 178 TRP B O 1
ATOM 3452 N N . LEU B 1 179 ? -10.656 -13.055 -19.609 1 94.69 179 LEU B N 1
ATOM 3453 C CA . LEU B 1 179 ? -11.016 -13.906 -20.734 1 94.69 179 LEU B CA 1
ATOM 3454 C C . LEU B 1 179 ? -10.391 -13.383 -22.031 1 94.69 179 LEU B C 1
ATOM 3456 O O . LEU B 1 179 ? -9.891 -14.164 -22.844 1 94.69 179 LEU B O 1
ATOM 3460 N N . TRP B 1 180 ? -10.438 -12.086 -22.156 1 93.62 180 TRP B N 1
ATOM 3461 C CA . TRP B 1 180 ? -9.852 -11.461 -23.344 1 93.62 180 TRP B CA 1
ATOM 3462 C C . TRP B 1 180 ? -8.344 -11.656 -23.375 1 93.62 180 TRP B C 1
ATOM 3464 O O . TRP B 1 180 ? -7.75 -11.766 -24.453 1 93.62 180 TRP B O 1
ATOM 3474 N N . TYR B 1 181 ? -7.691 -11.664 -22.203 1 88.69 181 TYR B N 1
ATOM 3475 C CA . TYR B 1 181 ? -6.246 -11.867 -22.109 1 88.69 181 TYR B CA 1
ATOM 3476 C C . TYR B 1 181 ? -5.883 -13.328 -22.344 1 88.69 181 TYR B C 1
ATOM 3478 O O . TYR B 1 181 ? -4.703 -13.672 -22.469 1 88.69 181 TYR B O 1
ATOM 3486 N N . GLY B 1 182 ? -6.922 -14.258 -22.359 1 89.25 182 GLY B N 1
ATOM 3487 C CA . GLY B 1 182 ? -6.68 -15.656 -22.688 1 89.25 182 GLY B CA 1
ATOM 3488 C C . GLY B 1 182 ? -6.504 -16.531 -21.469 1 89.25 182 GLY B C 1
ATOM 3489 O O . GLY B 1 182 ? -5.938 -17.625 -21.562 1 89.25 182 GLY B O 1
ATOM 3490 N N . SER B 1 183 ? -6.992 -16.094 -20.375 1 87.06 183 SER B N 1
ATOM 3491 C CA . SER B 1 183 ? -6.902 -16.906 -19.172 1 87.06 183 SER B CA 1
ATOM 3492 C C . SER B 1 183 ? -7.961 -18 -19.156 1 87.06 183 SER B C 1
ATOM 3494 O O . SER B 1 183 ? -8.906 -17.969 -19.953 1 87.06 183 SER B O 1
ATOM 3496 N N . ASP B 1 184 ? -7.688 -19 -18.344 1 92.62 184 ASP B N 1
ATOM 3497 C CA . ASP B 1 184 ? -8.633 -20.094 -18.219 1 92.62 184 ASP B CA 1
ATOM 3498 C C . ASP B 1 184 ? -10.031 -19.578 -17.875 1 92.62 184 ASP B C 1
ATOM 3500 O O . ASP B 1 184 ? -10.18 -18.703 -17.031 1 92.62 184 ASP B O 1
ATOM 3504 N N . ALA B 1 185 ? -11.016 -20.141 -18.469 1 94.88 185 ALA B N 1
ATOM 3505 C CA . ALA B 1 185 ? -12.391 -19.672 -18.344 1 94.88 185 ALA B CA 1
ATOM 3506 C C . ALA B 1 185 ? -12.898 -19.844 -16.906 1 94.88 185 ALA B C 1
ATOM 3508 O O . ALA B 1 185 ? -13.555 -18.969 -16.359 1 94.88 185 ALA B O 1
ATOM 3509 N N . GLU B 1 186 ? -12.594 -21 -16.344 1 95.19 186 GLU B N 1
ATOM 3510 C CA . GLU B 1 186 ? -13.047 -21.266 -14.992 1 95.19 186 GLU B CA 1
ATOM 3511 C C . GLU B 1 186 ? -12.391 -20.312 -13.992 1 95.19 186 GLU B C 1
ATOM 3513 O O . GLU B 1 186 ? -13.07 -19.75 -13.125 1 95.19 186 GLU B O 1
ATOM 3518 N N . ILE B 1 187 ? -11.156 -20.094 -14.125 1 92.69 187 ILE B N 1
ATOM 3519 C CA . ILE B 1 187 ? -10.406 -19.203 -13.242 1 92.69 187 ILE B CA 1
ATOM 3520 C C . ILE B 1 187 ? -10.875 -17.766 -13.422 1 92.69 187 ILE B C 1
ATOM 3522 O O . ILE B 1 187 ? -11.047 -17.031 -12.438 1 92.69 187 ILE B O 1
ATOM 3526 N N . SER B 1 188 ? -11.109 -17.453 -14.648 1 95.81 188 SER B N 1
ATOM 3527 C CA . SER B 1 188 ? -11.609 -16.109 -14.938 1 95.81 188 SER B CA 1
ATOM 3528 C C . SER B 1 188 ? -12.992 -15.891 -14.328 1 95.81 188 SER B C 1
ATOM 3530 O O . SER B 1 188 ? -13.281 -14.812 -13.812 1 95.81 188 SER B O 1
ATOM 3532 N N . HIS B 1 189 ? -13.789 -16.891 -14.414 1 96.06 189 HIS B N 1
ATOM 3533 C CA . HIS B 1 189 ? -15.125 -16.797 -13.828 1 96.06 189 HIS B CA 1
ATOM 3534 C C . HIS B 1 189 ? -15.055 -16.656 -12.312 1 96.06 189 HIS B C 1
ATOM 3536 O O . HIS B 1 189 ? -15.781 -15.844 -11.727 1 96.06 189 HIS B O 1
ATOM 3542 N N . MET B 1 190 ? -14.227 -17.375 -11.711 1 95.62 190 MET B N 1
ATOM 3543 C CA . MET B 1 190 ? -14.047 -17.297 -10.266 1 95.62 190 MET B CA 1
ATOM 3544 C C . MET B 1 190 ? -13.539 -15.922 -9.859 1 95.62 190 MET B C 1
ATOM 3546 O O . MET B 1 190 ? -14.023 -15.336 -8.891 1 95.62 190 MET B O 1
ATOM 3550 N N . ALA B 1 191 ? -12.57 -15.414 -10.57 1 95.19 191 ALA B N 1
ATOM 3551 C CA . ALA B 1 191 ? -12.031 -14.086 -10.297 1 95.19 191 ALA B CA 1
ATOM 3552 C C . ALA B 1 191 ? -13.117 -13.016 -10.438 1 95.19 191 ALA B C 1
ATOM 3554 O O . ALA B 1 191 ? -13.188 -12.094 -9.625 1 95.19 191 ALA B O 1
ATOM 3555 N N . GLY B 1 192 ? -13.875 -13.211 -11.461 1 96.88 192 GLY B N 1
ATOM 3556 C CA . GLY B 1 192 ? -14.969 -12.273 -11.68 1 96.88 192 GLY B CA 1
ATOM 3557 C C . GLY B 1 192 ? -15.992 -12.289 -10.555 1 96.88 192 GLY B C 1
ATOM 3558 O O . GLY B 1 192 ? -16.438 -11.227 -10.102 1 96.88 192 GLY B O 1
ATOM 3559 N N . PHE B 1 193 ? -16.375 -13.461 -10.172 1 96.31 193 PHE B N 1
ATOM 3560 C CA . PHE B 1 193 ? -17.312 -13.578 -9.062 1 96.31 193 PHE B CA 1
ATOM 3561 C C . PHE B 1 193 ? -16.75 -12.93 -7.809 1 96.31 193 PHE B C 1
ATOM 3563 O O . PHE B 1 193 ? -17.453 -12.195 -7.113 1 96.31 193 PHE B O 1
ATOM 3570 N N . TYR B 1 194 ? -15.547 -13.219 -7.555 1 96.06 194 TYR B N 1
ATOM 3571 C CA . TYR B 1 194 ? -14.875 -12.664 -6.383 1 96.06 194 TYR B CA 1
ATOM 3572 C C . TYR B 1 194 ? -14.891 -11.141 -6.426 1 96.06 194 TYR B C 1
ATOM 3574 O O . TYR B 1 194 ? -15.203 -10.484 -5.434 1 96.06 194 TYR B O 1
ATOM 3582 N N . ALA B 1 195 ? -14.555 -10.641 -7.527 1 96.62 195 ALA B N 1
ATOM 3583 C CA . ALA B 1 195 ? -14.492 -9.188 -7.688 1 96.62 195 ALA B CA 1
ATOM 3584 C C . ALA B 1 195 ? -15.859 -8.555 -7.449 1 96.62 195 ALA B C 1
ATOM 3586 O O . ALA B 1 195 ? -15.961 -7.535 -6.762 1 96.62 195 ALA B O 1
ATOM 3587 N N . LYS B 1 196 ? -16.859 -9.102 -8.008 1 96.81 196 LYS B N 1
ATOM 3588 C CA . LYS B 1 196 ? -18.219 -8.562 -7.875 1 96.81 196 LYS B CA 1
ATOM 3589 C C . LYS B 1 196 ? -18.688 -8.617 -6.426 1 96.81 196 LYS B C 1
ATOM 3591 O O . LYS B 1 196 ? -19.25 -7.648 -5.914 1 96.81 196 LYS B O 1
ATOM 3596 N N . ALA B 1 197 ? -18.453 -9.742 -5.789 1 96.5 197 ALA B N 1
ATOM 3597 C CA . ALA B 1 197 ? -18.844 -9.883 -4.387 1 96.5 197 ALA B CA 1
ATOM 3598 C C . ALA B 1 197 ? -18.047 -8.922 -3.504 1 96.5 197 ALA B C 1
ATOM 3600 O O . ALA B 1 197 ? -18.594 -8.305 -2.594 1 96.5 197 ALA B O 1
ATOM 3601 N N . LEU B 1 198 ? -16.828 -8.758 -3.826 1 95.88 198 LEU B N 1
ATOM 3602 C CA . LEU B 1 198 ? -15.945 -7.895 -3.047 1 95.88 198 LEU B CA 1
ATOM 3603 C C . LEU B 1 198 ? -16.312 -6.426 -3.246 1 95.88 198 LEU B C 1
ATOM 3605 O O . LEU B 1 198 ? -16.047 -5.594 -2.379 1 95.88 198 LEU B O 1
ATOM 3609 N N . SER B 1 199 ? -16.859 -6.145 -4.375 1 96.94 199 SER B N 1
ATOM 3610 C CA . SER B 1 199 ? -17.219 -4.762 -4.691 1 96.94 199 SER B CA 1
ATOM 3611 C C . SER B 1 199 ? -18.203 -4.195 -3.674 1 96.94 199 SER B C 1
ATOM 3613 O O . SER B 1 199 ? -18.234 -2.986 -3.441 1 96.94 199 SER B O 1
ATOM 3615 N N . ILE B 1 200 ? -18.938 -5.027 -2.986 1 96.88 200 ILE B N 1
ATOM 3616 C CA . ILE B 1 200 ? -19.891 -4.613 -1.955 1 96.88 200 ILE B CA 1
ATOM 3617 C C . ILE B 1 200 ? -19.125 -4.008 -0.774 1 96.88 200 ILE B C 1
ATOM 3619 O O . ILE B 1 200 ? -19.672 -3.199 -0.024 1 96.88 200 ILE B O 1
ATOM 3623 N N . ALA B 1 201 ? -17.875 -4.32 -0.649 1 96.44 201 ALA B N 1
ATOM 3624 C CA . ALA B 1 201 ? -17.062 -3.848 0.467 1 96.44 201 ALA B CA 1
ATOM 3625 C C . ALA B 1 201 ? -16.5 -2.457 0.186 1 96.44 201 ALA B C 1
ATOM 3627 O O . ALA B 1 201 ? -16.016 -1.781 1.096 1 96.44 201 ALA B O 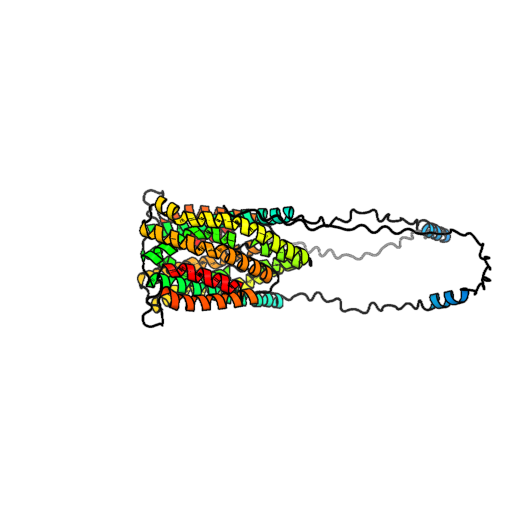1
ATOM 3628 N N . ILE B 1 202 ? -16.562 -1.978 -1.004 1 96.94 202 ILE B N 1
ATOM 3629 C CA . ILE B 1 202 ? -15.852 -0.779 -1.448 1 96.94 202 ILE B CA 1
ATOM 3630 C C . ILE B 1 202 ? -16.328 0.425 -0.634 1 96.94 202 ILE B C 1
ATOM 3632 O O . ILE B 1 202 ? -15.508 1.181 -0.105 1 96.94 202 ILE B O 1
ATOM 3636 N N . PRO B 1 203 ? -17.688 0.604 -0.441 1 96.75 203 PRO B N 1
ATOM 3637 C CA . PRO B 1 203 ? -18.094 1.743 0.386 1 96.75 203 PRO B CA 1
ATOM 3638 C C . PRO B 1 203 ? -17.531 1.665 1.809 1 96.75 203 PRO B C 1
ATOM 3640 O O . PRO B 1 203 ? -17.172 2.689 2.389 1 96.75 203 PRO B O 1
ATOM 3643 N N . GLY B 1 204 ? -17.516 0.506 2.354 1 96 204 GLY B N 1
ATOM 3644 C CA . GLY B 1 204 ? -16.938 0.325 3.676 1 96 204 GLY B CA 1
ATOM 3645 C C . GLY B 1 204 ? -15.438 0.59 3.713 1 96 204 GLY B C 1
ATOM 3646 O O . GLY B 1 204 ? -14.938 1.221 4.648 1 96 204 GLY B O 1
ATOM 3647 N N . ILE B 1 205 ? -14.773 0.17 2.717 1 94.94 205 ILE B N 1
ATOM 3648 C CA . ILE B 1 205 ? -13.328 0.364 2.615 1 94.94 205 ILE B CA 1
ATOM 3649 C C . ILE B 1 205 ? -13.016 1.855 2.525 1 94.94 205 ILE B C 1
ATOM 3651 O O . ILE B 1 205 ? -12.148 2.357 3.244 1 94.94 205 ILE B O 1
ATOM 3655 N N . VAL B 1 206 ? -13.711 2.508 1.685 1 96.38 206 VAL B N 1
ATOM 3656 C CA . VAL B 1 206 ? -13.5 3.941 1.505 1 96.38 206 VAL B CA 1
ATOM 3657 C C . VAL B 1 206 ? -13.773 4.672 2.816 1 96.38 206 VAL B C 1
ATOM 3659 O O . VAL B 1 206 ? -12.977 5.512 3.244 1 96.38 206 VAL B O 1
ATOM 3662 N N . SER B 1 207 ? -14.867 4.309 3.404 1 96.81 207 SER B N 1
ATOM 3663 C CA . SER B 1 207 ? -15.234 4.957 4.66 1 96.81 207 SER B CA 1
ATOM 3664 C C . SER B 1 207 ? -14.18 4.715 5.734 1 96.81 207 SER B C 1
ATOM 3666 O O . SER B 1 207 ? -13.773 5.645 6.434 1 96.81 207 SER B O 1
ATOM 3668 N N . PHE B 1 208 ? -13.758 3.604 5.836 1 94.25 208 PHE B N 1
ATOM 3669 C CA . PHE B 1 208 ? -12.766 3.25 6.84 1 94.25 208 PHE B CA 1
ATOM 3670 C C . PHE B 1 208 ? -11.438 3.951 6.562 1 94.25 208 PHE B C 1
ATOM 3672 O O . PHE B 1 208 ? -10.836 4.531 7.469 1 94.25 208 PHE B O 1
ATOM 3679 N N . ASN B 1 209 ? -11.016 3.92 5.398 1 93.81 209 ASN B N 1
ATOM 3680 C CA . ASN B 1 209 ? -9.727 4.504 5.039 1 93.81 209 ASN B CA 1
ATOM 3681 C C . ASN B 1 209 ? -9.711 6.012 5.266 1 93.81 209 ASN B C 1
ATOM 3683 O O . ASN B 1 209 ? -8.711 6.566 5.727 1 93.81 209 ASN B O 1
ATOM 3687 N N . GLN B 1 210 ? -10.781 6.641 4.891 1 96.06 210 GLN B N 1
ATOM 3688 C CA . GLN B 1 210 ? -10.828 8.086 5.062 1 96.06 210 GLN B CA 1
ATOM 3689 C C . GLN B 1 210 ? -10.828 8.461 6.543 1 96.06 210 GLN B C 1
ATOM 3691 O O . GLN B 1 210 ? -10.172 9.43 6.941 1 96.06 210 GLN B O 1
ATOM 3696 N N . LEU B 1 211 ? -11.547 7.676 7.32 1 95.44 211 LEU B N 1
ATOM 3697 C CA . LEU B 1 211 ? -11.516 7.93 8.758 1 95.44 211 LEU B CA 1
ATOM 3698 C C . LEU B 1 211 ? -10.125 7.684 9.328 1 95.44 211 LEU B C 1
ATOM 3700 O O . LEU B 1 211 ? -9.641 8.461 10.148 1 95.44 211 LEU B O 1
ATOM 3704 N N . ALA B 1 212 ? -9.531 6.68 8.852 1 92.5 212 ALA B N 1
ATOM 3705 C CA . ALA B 1 212 ? -8.18 6.355 9.297 1 92.5 212 ALA B CA 1
ATOM 3706 C C . ALA B 1 212 ? -7.203 7.469 8.938 1 92.5 212 ALA B C 1
ATOM 3708 O O . ALA B 1 212 ? -6.387 7.879 9.766 1 92.5 212 ALA B O 1
ATOM 3709 N N . GLN B 1 213 ? -7.328 7.965 7.754 1 93.06 213 GLN B N 1
ATOM 3710 C CA . GLN B 1 213 ? -6.469 9.055 7.309 1 93.06 213 GLN B CA 1
ATOM 3711 C C . GLN B 1 213 ? -6.719 10.32 8.125 1 93.06 213 GLN B C 1
ATOM 3713 O O . GLN B 1 213 ? -5.777 11.047 8.453 1 93.06 213 GLN B O 1
ATOM 3718 N N . PHE B 1 214 ? -7.988 10.578 8.359 1 95.75 214 PHE B N 1
ATOM 3719 C CA . PHE B 1 214 ? -8.375 11.758 9.125 1 95.75 214 PHE B CA 1
ATOM 3720 C C . PHE B 1 214 ? -7.766 11.727 10.523 1 95.75 214 PHE B C 1
ATOM 3722 O O . PHE B 1 214 ? -7.184 12.711 10.977 1 95.75 214 PHE B O 1
ATOM 3729 N N . PHE B 1 215 ? -7.773 10.562 11.18 1 94 215 PHE B N 1
ATOM 3730 C CA . PHE B 1 215 ? -7.219 10.406 12.523 1 94 215 PHE B CA 1
ATOM 3731 C C . PHE B 1 215 ? -5.695 10.398 12.477 1 94 215 PHE B C 1
ATOM 3733 O O . PHE B 1 215 ? -5.043 11.039 13.305 1 94 215 PHE B O 1
ATOM 3740 N N . SER B 1 216 ? -5.172 9.75 11.516 1 90.62 216 SER B N 1
ATOM 3741 C CA . SER B 1 216 ? -3.725 9.641 11.398 1 90.62 216 SER B CA 1
ATOM 3742 C C . SER B 1 216 ? -3.082 11.008 11.172 1 90.62 216 SER B C 1
ATOM 3744 O O . SER B 1 216 ? -2.021 11.297 11.734 1 90.62 216 SER B O 1
ATOM 3746 N N . ALA B 1 217 ? -3.729 11.805 10.367 1 92.25 217 ALA B N 1
ATOM 3747 C CA . ALA B 1 217 ? -3.209 13.141 10.078 1 92.25 217 ALA B CA 1
ATOM 3748 C C . ALA B 1 217 ? -3.148 13.992 11.344 1 92.25 217 ALA B C 1
ATOM 3750 O O . ALA B 1 217 ? -2.428 14.992 11.391 1 92.25 217 ALA B O 1
ATOM 3751 N N . GLN B 1 218 ? -3.902 13.539 12.32 1 92.12 218 GLN B N 1
ATOM 3752 C CA . GLN B 1 218 ? -3.926 14.242 13.602 1 92.12 218 GLN B CA 1
ATOM 3753 C C . GLN B 1 218 ? -3.08 13.508 14.641 1 92.12 218 GLN B C 1
ATOM 3755 O O . GLN B 1 218 ? -3.205 13.766 15.836 1 92.12 218 GLN B O 1
ATOM 3760 N N . LYS B 1 219 ? -2.303 12.57 14.172 1 90.38 219 LYS B N 1
ATOM 3761 C CA . LYS B 1 219 ? -1.375 11.797 15 1 90.38 219 LYS B CA 1
ATOM 3762 C C . LYS B 1 219 ? -2.125 10.883 15.961 1 90.38 219 LYS B C 1
ATOM 3764 O O . LYS B 1 219 ? -1.646 10.609 17.062 1 90.38 219 LYS B O 1
ATOM 3769 N N . ILE B 1 220 ? -3.332 10.594 15.664 1 91.56 220 ILE B N 1
ATOM 3770 C CA . ILE B 1 220 ? -4.129 9.633 16.422 1 91.56 220 ILE B CA 1
ATOM 3771 C C . ILE B 1 220 ? -4.211 8.312 15.656 1 91.56 220 ILE B C 1
ATOM 3773 O O . ILE B 1 220 ? -5.055 8.156 14.766 1 91.56 220 ILE B O 1
ATOM 3777 N N . MET B 1 221 ? -3.398 7.367 16.047 1 88.62 221 MET B N 1
ATOM 3778 C CA . MET B 1 221 ? -3.283 6.145 15.258 1 88.62 221 MET B CA 1
ATOM 3779 C C . MET B 1 221 ? -4.055 5 15.914 1 88.62 221 MET B C 1
ATOM 3781 O O . MET B 1 221 ? -4.336 3.988 15.266 1 88.62 221 MET B O 1
ATOM 3785 N N . HIS B 1 222 ? -4.488 5.078 17.125 1 88.62 222 HIS B N 1
ATOM 3786 C CA . HIS B 1 222 ? -5.004 3.951 17.891 1 88.62 222 HIS B CA 1
ATOM 3787 C C . HIS B 1 222 ? -6.316 3.439 17.312 1 88.62 222 HIS B C 1
ATOM 3789 O O . HIS B 1 222 ? -6.543 2.229 17.25 1 88.62 222 HIS B O 1
ATOM 3795 N N . PRO B 1 223 ? -7.121 4.348 16.828 1 88.94 223 PRO B N 1
ATOM 3796 C CA . PRO B 1 223 ? -8.367 3.805 16.297 1 88.94 223 PRO B CA 1
ATOM 3797 C C . PRO B 1 223 ? -8.141 2.881 15.094 1 88.94 223 PRO B C 1
ATOM 3799 O O . PRO B 1 223 ? -8.758 1.82 15 1 88.94 223 PRO B O 1
ATOM 3802 N N . GLU B 1 224 ? -7.301 3.285 14.164 1 87.69 224 GLU B N 1
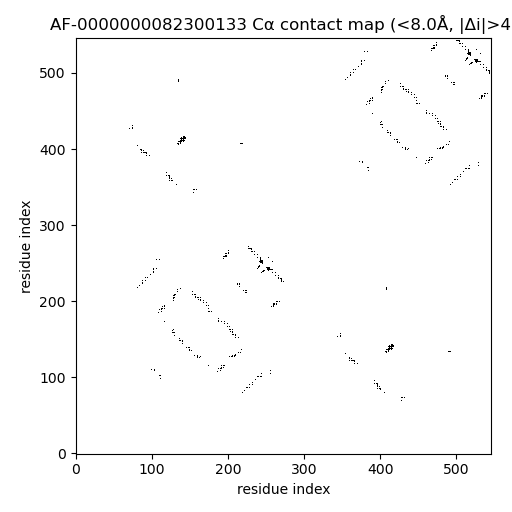ATOM 3803 C CA . GLU B 1 224 ? -7.023 2.459 12.992 1 87.69 224 GLU B CA 1
ATOM 3804 C C . GLU B 1 224 ? -6.355 1.146 13.391 1 87.69 224 GLU B C 1
ATOM 3806 O O . GLU B 1 224 ? -6.738 0.078 12.906 1 87.69 224 GLU B O 1
ATOM 3811 N N . VAL B 1 225 ? -5.43 1.228 14.289 1 87.81 225 VAL B N 1
ATOM 3812 C CA . VAL B 1 225 ? -4.648 0.06 14.688 1 87.81 225 VAL B CA 1
ATOM 3813 C C . VAL B 1 225 ? -5.543 -0.938 15.414 1 87.81 225 VAL B C 1
ATOM 3815 O O . VAL B 1 225 ? -5.547 -2.129 15.094 1 87.81 225 VAL B O 1
ATOM 3818 N N . ASN B 1 226 ? -6.301 -0.5 16.344 1 89.75 226 ASN B N 1
ATOM 3819 C CA . ASN B 1 226 ? -7.18 -1.368 17.109 1 89.75 226 ASN B CA 1
ATOM 3820 C C . ASN B 1 226 ? -8.273 -1.977 16.25 1 89.75 226 ASN B C 1
ATOM 3822 O O . ASN B 1 226 ? -8.578 -3.166 16.359 1 89.75 226 ASN B O 1
ATOM 3826 N N . THR B 1 227 ? -8.82 -1.142 15.398 1 90.44 227 THR B N 1
ATOM 3827 C CA . THR B 1 227 ? -9.906 -1.624 14.547 1 90.44 227 THR B CA 1
ATOM 3828 C C . THR B 1 227 ? -9.375 -2.623 13.523 1 90.44 227 THR B C 1
ATOM 3830 O O . THR B 1 227 ? -10.055 -3.602 13.195 1 90.44 227 THR B O 1
ATOM 3833 N N . SER B 1 228 ? -8.227 -2.336 12.984 1 88.31 228 SER B N 1
ATOM 3834 C CA . SER B 1 228 ? -7.645 -3.256 12.008 1 88.31 228 SER B CA 1
ATOM 3835 C C . SER B 1 228 ? -7.281 -4.59 12.656 1 88.31 228 SER B C 1
ATOM 3837 O O . SER B 1 228 ? -7.516 -5.648 12.07 1 88.31 228 SER B O 1
ATOM 3839 N N . ALA B 1 229 ? -6.652 -4.547 13.812 1 86.94 229 ALA B N 1
ATOM 3840 C CA . ALA B 1 229 ? -6.324 -5.777 14.531 1 86.94 229 ALA B CA 1
ATOM 3841 C C . ALA B 1 229 ? -7.578 -6.594 14.828 1 86.94 229 ALA B C 1
ATOM 3843 O O . ALA B 1 229 ? -7.598 -7.809 14.633 1 86.94 229 ALA B O 1
ATOM 3844 N N . PHE B 1 230 ? -8.516 -5.941 15.273 1 90 230 PHE B N 1
ATOM 3845 C CA . PHE B 1 230 ? -9.797 -6.586 15.562 1 90 230 PHE B CA 1
ATOM 3846 C C . PHE B 1 230 ? -10.406 -7.164 14.289 1 90 230 PHE B C 1
ATOM 3848 O O . PHE B 1 230 ? -10.922 -8.281 14.297 1 90 230 PHE B O 1
ATOM 3855 N N . GLY B 1 231 ? -10.43 -6.363 13.281 1 89.94 231 GLY B N 1
ATOM 3856 C CA . GLY B 1 231 ? -10.953 -6.828 12.008 1 89.94 231 GLY B CA 1
ATOM 3857 C C . GLY B 1 231 ? -10.258 -8.07 11.492 1 89.94 231 GLY B C 1
ATOM 3858 O O . GLY B 1 231 ? -10.914 -9 11.008 1 89.94 231 GLY B O 1
ATOM 3859 N N . HIS B 1 232 ? -9 -8.125 11.609 1 87.62 232 HIS B N 1
ATOM 3860 C CA . HIS B 1 232 ? -8.25 -9.289 11.141 1 87.62 232 HIS B CA 1
ATOM 3861 C C . HIS B 1 232 ? -8.539 -10.508 12 1 87.62 232 HIS B C 1
ATOM 3863 O O . HIS B 1 232 ? -8.555 -11.641 11.5 1 87.62 232 HIS B O 1
ATOM 3869 N N . PHE B 1 233 ? -8.656 -10.312 13.242 1 90.25 233 PHE B N 1
ATOM 3870 C CA . PHE B 1 233 ? -9.047 -11.398 14.125 1 90.25 233 PHE B CA 1
ATOM 3871 C C . PHE B 1 233 ? -10.406 -11.961 13.727 1 90.25 233 PHE B C 1
ATOM 3873 O O . PHE B 1 233 ? -10.586 -13.18 13.656 1 90.25 233 PHE B O 1
ATOM 3880 N N . VAL B 1 234 ? -11.312 -11.086 13.477 1 92.69 234 VAL B N 1
ATOM 3881 C CA . VAL B 1 234 ? -12.641 -11.5 13.047 1 92.69 234 VAL B CA 1
ATOM 3882 C C . VAL B 1 234 ? -12.555 -12.227 11.711 1 92.69 234 VAL B C 1
ATOM 3884 O O . VAL B 1 234 ? -13.266 -13.211 11.492 1 92.69 234 VAL B O 1
ATOM 3887 N N . TYR B 1 235 ? -11.727 -11.734 10.859 1 92.88 235 TYR B N 1
ATOM 3888 C CA . TYR B 1 235 ? -11.539 -12.391 9.57 1 92.88 235 TYR B CA 1
ATOM 3889 C C . TYR B 1 235 ? -11.094 -13.836 9.75 1 92.88 235 TYR B C 1
ATOM 3891 O O . TYR B 1 235 ? -11.594 -14.734 9.062 1 92.88 235 TYR B O 1
ATOM 3899 N N . LEU B 1 236 ? -10.148 -14.016 10.609 1 90.69 236 LEU B N 1
ATOM 3900 C CA . LEU B 1 236 ? -9.641 -15.352 10.867 1 90.69 236 LEU B CA 1
ATOM 3901 C C . LEU B 1 236 ? -10.75 -16.266 11.367 1 90.69 236 LEU B C 1
ATOM 3903 O O . LEU B 1 236 ? -10.906 -17.391 10.883 1 90.69 236 LEU B O 1
ATOM 3907 N N . VAL B 1 237 ? -11.5 -15.812 12.258 1 92.69 237 VAL B N 1
ATOM 3908 C CA . VAL B 1 237 ? -12.578 -16.609 12.852 1 92.69 237 VAL B CA 1
ATOM 3909 C C . VAL B 1 237 ? -13.648 -16.891 11.805 1 92.69 237 VAL B C 1
ATOM 3911 O O . VAL B 1 237 ? -14.055 -18.031 11.617 1 92.69 237 VAL B O 1
ATOM 3914 N N . PHE B 1 238 ? -14.094 -15.852 11.062 1 93.88 238 PHE B N 1
ATOM 3915 C CA . PHE B 1 238 ? -15.125 -16.016 10.055 1 93.88 238 PHE B CA 1
ATOM 3916 C C . PHE B 1 238 ? -14.641 -16.906 8.922 1 93.88 238 PHE B C 1
ATOM 3918 O O . PHE B 1 238 ? -15.406 -17.703 8.375 1 93.88 238 PHE B O 1
ATOM 3925 N N . GLY B 1 239 ? -13.398 -16.766 8.586 1 92.75 239 GLY B N 1
ATOM 3926 C CA . GLY B 1 239 ? -12.836 -17.609 7.547 1 92.75 239 GLY B CA 1
ATOM 3927 C C . GLY B 1 239 ? -12.836 -19.078 7.914 1 92.75 239 GLY B C 1
ATOM 3928 O O . GLY B 1 239 ? -13.234 -19.938 7.105 1 92.75 239 GLY B O 1
ATOM 3929 N N . LEU B 1 240 ? -12.422 -19.391 9.094 1 90.88 240 LEU B N 1
ATOM 3930 C CA . LEU B 1 240 ? -12.367 -20.781 9.547 1 90.88 240 LEU B CA 1
ATOM 3931 C C . LEU B 1 240 ? -13.773 -21.375 9.648 1 90.88 240 LEU B C 1
ATOM 3933 O O . LEU B 1 240 ? -13.984 -22.531 9.281 1 90.88 240 LEU B O 1
ATOM 3937 N N . VAL B 1 241 ? -14.68 -20.531 10.031 1 92.19 241 VAL B N 1
ATOM 3938 C CA . VAL B 1 241 ? -16.031 -21.031 10.266 1 92.19 241 VAL B CA 1
ATOM 3939 C C . VAL B 1 241 ? -16.797 -21.078 8.945 1 92.19 241 VAL B C 1
ATOM 3941 O O . VAL B 1 241 ? -17.344 -22.125 8.586 1 92.19 241 VAL B O 1
ATOM 3944 N N . PHE B 1 242 ? -16.781 -20.016 8.164 1 92.75 242 PHE B N 1
ATOM 3945 C CA . PHE B 1 242 ? -17.672 -19.922 7.008 1 92.75 242 PHE B CA 1
ATOM 3946 C C . PHE B 1 242 ? -17.016 -20.5 5.77 1 92.75 242 PHE B C 1
ATOM 3948 O O . PHE B 1 242 ? -17.688 -21 4.871 1 92.75 242 PHE B O 1
ATOM 3955 N N . VAL B 1 243 ? -15.758 -20.469 5.711 1 90.56 243 VAL B N 1
ATOM 3956 C CA . VAL B 1 243 ? -15.094 -20.984 4.516 1 90.56 243 VAL B CA 1
ATOM 3957 C C . VAL B 1 243 ? -14.758 -22.453 4.699 1 90.56 243 VAL B C 1
ATOM 3959 O O . VAL B 1 243 ? -15.039 -23.281 3.826 1 90.56 243 VAL B O 1
ATOM 3962 N N . LEU B 1 244 ? -14.18 -22.844 5.812 1 89.62 244 LEU B N 1
ATOM 3963 C CA . LEU B 1 244 ? -13.727 -24.219 6.023 1 89.62 244 LEU B CA 1
ATOM 3964 C C . LEU B 1 244 ? -14.75 -25.016 6.816 1 89.62 244 LEU B C 1
ATOM 3966 O O . LEU B 1 244 ? -14.711 -26.25 6.836 1 89.62 244 LEU B O 1
ATOM 3970 N N . GLY B 1 245 ? -15.617 -24.359 7.441 1 86 245 GLY B N 1
ATOM 3971 C CA . GLY B 1 245 ? -16.625 -25.047 8.234 1 86 245 GLY B CA 1
ATOM 3972 C C . GLY B 1 245 ? -16.125 -25.531 9.57 1 86 245 GLY B C 1
ATOM 3973 O O . GLY B 1 245 ? -16.734 -26.391 10.203 1 86 245 GLY B O 1
ATOM 3974 N N . TRP B 1 246 ? -15.023 -25.016 9.93 1 78.69 246 TRP B N 1
ATOM 3975 C CA . TRP B 1 246 ? -14.461 -25.438 11.211 1 78.69 246 TRP B CA 1
ATOM 3976 C C . TRP B 1 246 ? -15.094 -24.641 12.359 1 78.69 246 TRP B C 1
ATOM 3978 O O . TRP B 1 246 ? -15.312 -23.438 12.242 1 78.69 246 TRP B O 1
ATOM 3988 N N . PRO B 1 247 ? -15.438 -25.156 13.453 1 71.56 247 PRO B N 1
ATOM 3989 C CA . PRO B 1 247 ? -15.281 -26.516 13.977 1 71.56 247 PRO B CA 1
ATOM 3990 C C . PRO B 1 247 ? -16.594 -27.281 14.016 1 71.56 247 PRO B C 1
ATOM 3992 O O . PRO B 1 247 ? -16.688 -28.328 14.648 1 71.56 247 PRO B O 1
ATOM 3995 N N . PHE B 1 248 ? -17.547 -26.734 13.414 1 72.44 248 PHE B N 1
ATOM 3996 C CA . PHE B 1 248 ? -18.859 -27.344 13.547 1 72.44 248 PHE B CA 1
ATOM 3997 C C . PHE B 1 248 ? -18.938 -28.672 12.789 1 72.44 248 PHE B C 1
ATOM 3999 O O . PHE B 1 248 ? -18.656 -28.719 11.586 1 72.44 248 PHE B O 1
ATOM 4006 N N . PRO B 1 249 ? -19.234 -29.734 13.602 1 77.19 249 PRO B N 1
ATOM 4007 C CA . PRO B 1 249 ? -19.406 -31.047 12.953 1 77.19 249 PRO B CA 1
ATOM 4008 C C . PRO B 1 249 ? -20.547 -31.062 11.938 1 77.19 249 PRO B C 1
ATOM 4010 O O . PRO B 1 249 ? -21.609 -30.516 12.203 1 77.19 249 PRO B O 1
ATOM 4013 N N . GLY B 1 250 ? -20.219 -31.328 10.648 1 76.25 250 GLY B N 1
ATOM 4014 C CA . GLY B 1 250 ? -21.219 -31.453 9.602 1 76.25 250 GLY B CA 1
ATOM 4015 C C . GLY B 1 250 ? -21.266 -30.25 8.672 1 76.25 250 GLY B C 1
ATOM 4016 O O . GLY B 1 250 ? -21.922 -30.297 7.629 1 76.25 250 GLY B O 1
ATOM 4017 N N . PHE B 1 251 ? -20.734 -29.172 9.055 1 78.19 251 PHE B N 1
ATOM 4018 C CA . PHE B 1 251 ? -20.734 -27.969 8.227 1 78.19 251 PHE B CA 1
ATOM 4019 C C . PHE B 1 251 ? -19.469 -27.906 7.383 1 78.19 251 PHE B C 1
ATOM 4021 O O . PHE B 1 251 ? -18.375 -27.812 7.918 1 78.19 251 PHE B O 1
ATOM 4028 N N . GLU B 1 252 ? -19.562 -28.141 6.109 1 79.94 252 GLU B N 1
ATOM 4029 C CA . GLU B 1 252 ? -18.406 -28.172 5.207 1 79.94 252 GLU B CA 1
ATOM 4030 C C . GLU B 1 252 ? -18 -26.766 4.777 1 79.94 252 GLU B C 1
ATOM 4032 O O . GLU B 1 252 ? -16.969 -26.578 4.145 1 79.94 252 GLU B O 1
ATOM 4037 N N . GLY B 1 253 ? -18.688 -25.766 5.344 1 82.12 253 GLY B N 1
ATOM 4038 C CA . GLY B 1 253 ? -18.359 -24.406 4.93 1 82.12 253 GLY B CA 1
ATOM 4039 C C . GLY B 1 253 ? -18.906 -24.062 3.559 1 82.12 253 GLY B C 1
ATOM 4040 O O . GLY B 1 253 ? -19.359 -24.938 2.82 1 82.12 253 GLY B O 1
ATOM 4041 N N . TYR B 1 254 ? -19.016 -22.859 3.209 1 90.81 254 TYR B N 1
ATOM 4042 C CA . TYR B 1 254 ? -19.531 -22.406 1.927 1 90.81 254 TYR B CA 1
ATOM 4043 C C . TYR B 1 254 ? -18.422 -22.344 0.88 1 90.81 254 TYR B C 1
ATOM 4045 O O . TYR B 1 254 ? -18.688 -22.078 -0.295 1 90.81 254 TYR B O 1
ATOM 4053 N N . GLY B 1 255 ? -17.172 -22.656 1.307 1 90.56 255 GLY B N 1
ATOM 4054 C CA . GLY B 1 255 ? -16.047 -22.781 0.397 1 90.56 255 GLY B CA 1
ATOM 4055 C C . GLY B 1 255 ? -15.633 -21.469 -0.225 1 90.56 255 GLY B C 1
ATOM 4056 O O . GLY B 1 255 ? -15.562 -20.453 0.463 1 90.56 255 GLY B O 1
ATOM 4057 N N . PHE B 1 256 ? -15.477 -21.438 -1.558 1 92 256 PHE B N 1
ATOM 4058 C CA . PHE B 1 256 ? -14.938 -20.297 -2.287 1 92 256 PHE B CA 1
ATOM 4059 C C . PHE B 1 256 ? -15.898 -19.125 -2.254 1 92 256 PHE B C 1
ATOM 4061 O O . PHE B 1 256 ? -15.484 -17.969 -2.139 1 92 256 PHE B O 1
ATOM 4068 N N . THR B 1 257 ? -17.156 -19.406 -2.232 1 91.94 257 THR B N 1
ATOM 4069 C CA . THR B 1 257 ? -18.156 -18.344 -2.334 1 91.94 257 THR B CA 1
ATOM 4070 C C . THR B 1 257 ? -18.203 -17.516 -1.054 1 91.94 257 THR B C 1
ATOM 4072 O O . THR B 1 257 ? -18.656 -16.375 -1.068 1 91.94 257 THR B O 1
ATOM 4075 N N . ALA B 1 258 ? -17.688 -18.047 0.028 1 93.06 258 ALA B N 1
ATOM 4076 C CA . ALA B 1 258 ? -17.734 -17.359 1.311 1 93.06 258 ALA B CA 1
ATOM 4077 C C . ALA B 1 258 ? -16.547 -16.422 1.469 1 93.06 258 ALA B C 1
ATOM 4079 O O . ALA B 1 258 ? -16.578 -15.5 2.287 1 93.06 258 ALA B O 1
ATOM 4080 N N . CYS B 1 259 ? -15.555 -16.609 0.732 1 91.19 259 CYS B N 1
ATOM 4081 C CA . CYS B 1 259 ? -14.312 -15.883 0.927 1 91.19 259 CYS B CA 1
ATOM 4082 C C . CYS B 1 259 ? -14.523 -14.383 0.752 1 91.19 259 CYS B C 1
ATOM 4084 O O . CYS B 1 259 ? -14.25 -13.602 1.663 1 91.19 259 CYS B O 1
ATOM 4086 N N . PRO B 1 260 ? -15.055 -13.961 -0.406 1 93.06 260 PRO B N 1
ATOM 4087 C CA . PRO B 1 260 ? -15.258 -12.516 -0.55 1 93.06 260 PRO B CA 1
ATOM 4088 C C . PRO B 1 260 ? -16.312 -11.969 0.413 1 93.06 260 PRO B C 1
ATOM 4090 O O . PRO B 1 260 ? -16.203 -10.82 0.852 1 93.06 260 PRO B O 1
ATOM 4093 N N . LEU B 1 261 ? -17.219 -12.75 0.809 1 94.94 261 LEU B N 1
ATOM 4094 C CA . LEU B 1 261 ? -18.281 -12.297 1.701 1 94.94 261 LEU B CA 1
ATOM 4095 C C . LEU B 1 261 ? -17.75 -12.094 3.117 1 94.94 261 LEU B C 1
ATOM 4097 O O . LEU B 1 261 ? -18.203 -11.203 3.836 1 94.94 261 LEU B O 1
ATOM 4101 N N . VAL B 1 262 ? -16.859 -12.961 3.459 1 94.75 262 VAL B N 1
ATOM 4102 C CA . VAL B 1 262 ? -16.219 -12.789 4.758 1 94.75 262 VAL B CA 1
ATOM 4103 C C . VAL B 1 262 ? -15.469 -11.461 4.793 1 94.75 262 VAL B C 1
ATOM 4105 O O . VAL B 1 262 ? -15.547 -10.727 5.781 1 94.75 262 VAL B O 1
ATOM 4108 N N . THR B 1 263 ? -14.805 -11.148 3.727 1 92.69 263 THR B N 1
ATOM 4109 C CA . THR B 1 263 ? -14.102 -9.875 3.635 1 92.69 263 THR B CA 1
ATOM 4110 C C . THR B 1 263 ? -15.086 -8.711 3.736 1 92.69 263 THR B C 1
ATOM 4112 O O . THR B 1 263 ? -14.812 -7.715 4.414 1 92.69 263 THR B O 1
ATOM 4115 N N . VAL B 1 264 ? -16.188 -8.82 3.072 1 96 264 VAL B N 1
ATOM 4116 C CA . VAL B 1 264 ? -17.203 -7.785 3.107 1 96 264 VAL B CA 1
ATOM 4117 C C . VAL B 1 264 ? -17.688 -7.59 4.539 1 96 264 VAL B C 1
ATOM 4119 O O . VAL B 1 264 ? -17.75 -6.461 5.039 1 96 264 VAL B O 1
ATOM 4122 N N . ASP B 1 265 ? -17.984 -8.641 5.18 1 96.19 265 ASP B N 1
ATOM 4123 C CA . ASP B 1 265 ? -18.484 -8.586 6.547 1 96.19 265 ASP B CA 1
ATOM 4124 C C . ASP B 1 265 ? -17.469 -7.949 7.488 1 96.19 265 ASP B C 1
ATOM 4126 O O . ASP B 1 265 ? -17.812 -7.078 8.289 1 96.19 265 ASP B O 1
ATOM 4130 N N . VAL B 1 266 ? -16.312 -8.367 7.355 1 93.88 266 VAL B N 1
ATOM 4131 C CA . VAL B 1 266 ? -15.242 -7.883 8.227 1 93.88 266 VAL B CA 1
ATOM 4132 C C . VAL B 1 266 ? -15.047 -6.383 8.016 1 93.88 266 VAL B C 1
ATOM 4134 O O . VAL B 1 266 ? -14.828 -5.637 8.969 1 93.88 266 VAL B O 1
ATOM 4137 N N . THR B 1 267 ? -15.148 -5.953 6.797 1 94.38 267 THR B N 1
ATOM 4138 C CA . THR B 1 267 ? -14.977 -4.543 6.473 1 94.38 267 THR B CA 1
ATOM 4139 C C . THR B 1 267 ? -16.031 -3.693 7.172 1 94.38 267 THR B C 1
ATOM 4141 O O . THR B 1 267 ? -15.711 -2.666 7.773 1 94.38 267 THR B O 1
ATOM 4144 N N . TYR B 1 268 ? -17.203 -4.121 7.152 1 95.81 268 TYR B N 1
ATOM 4145 C CA . TYR B 1 268 ? -18.266 -3.348 7.773 1 95.81 268 TYR B CA 1
ATOM 4146 C C . TYR B 1 268 ? -18.234 -3.498 9.289 1 95.81 268 TYR B C 1
ATOM 4148 O O . TYR B 1 268 ? -18.609 -2.576 10.016 1 95.81 268 TYR B O 1
ATOM 4156 N N . PHE B 1 269 ? -17.75 -4.648 9.781 1 93.88 269 PHE B N 1
ATOM 4157 C CA . PHE B 1 269 ? -17.516 -4.801 11.211 1 93.88 269 PHE B CA 1
ATOM 4158 C C . PHE B 1 269 ? -16.469 -3.812 11.695 1 93.88 269 PHE B C 1
ATOM 4160 O O . PHE B 1 269 ? -16.609 -3.23 12.773 1 93.88 269 PHE B O 1
ATOM 4167 N N . GLN B 1 270 ? -15.445 -3.678 10.906 1 90.88 270 GLN B N 1
ATOM 4168 C CA . GLN B 1 270 ? -14.383 -2.736 11.242 1 90.88 270 GLN B CA 1
ATOM 4169 C C . GLN B 1 270 ? -14.906 -1.304 11.273 1 90.88 270 GLN B C 1
ATOM 4171 O O . GLN B 1 270 ? -14.547 -0.523 12.156 1 90.88 270 GLN B O 1
ATOM 4176 N N . LEU B 1 271 ? -15.742 -0.962 10.328 1 92 271 LEU B N 1
ATOM 4177 C CA . LEU B 1 271 ? -16.328 0.373 10.266 1 92 271 LEU B CA 1
ATOM 4178 C C . LEU B 1 271 ? -17.234 0.62 11.469 1 92 271 LEU B C 1
ATOM 4180 O O . LEU B 1 271 ? -17.25 1.716 12.031 1 92 271 LEU B O 1
ATOM 4184 N N . GLY B 1 272 ? -17.906 -0.409 11.836 1 90.06 272 GLY B N 1
ATOM 4185 C CA . GLY B 1 272 ? -18.797 -0.288 12.977 1 90.06 272 GLY B CA 1
ATOM 4186 C C . GLY B 1 272 ? -18.062 -0.161 14.297 1 90.06 272 GLY B C 1
ATOM 4187 O O . GLY B 1 272 ? -18.5 0.557 15.195 1 90.06 272 GLY B O 1
ATOM 4188 N N . PHE B 1 273 ? -16.969 -0.804 14.367 1 84.5 273 PHE B N 1
ATOM 4189 C CA . PHE B 1 273 ? -16.188 -0.791 15.602 1 84.5 273 PHE B CA 1
ATOM 4190 C C . PHE B 1 273 ? -15.539 0.571 15.812 1 84.5 273 PHE B C 1
ATOM 4192 O O . PHE B 1 273 ? -15.477 1.062 16.938 1 84.5 273 PHE B O 1
#

Sequence (546 aa):
MASSNDTSRTSYPTKTIHEDHKTESTGTMTTLPSKDRHHPIETQRLLASNKRAISVDESDEPAESKKEQSIKDDVVDILKLGFPIFLSSLSWVGKKTTDTALLGHVSQEALAAAALLDLWTMASQVLLNGRILGVLVGGAIGAGNNMLAGIYLQVSYVVLFAVSIVVVVAWSLTEQVWLWYGSDAEISHMAGFYAKALSIAIPGIVSFNQLAQFFSAQKIMHPEVNTSAFGHFVYLVFGLVFVLGWPFPGFEGYGFTACPLVTVDVTYFQLGFMASSNDTSRTSYPTKTIHEDHKTESTGTMTTLPSKDRHHPIETQRLLASNKRAISVDESDEPAESKKEQSIKDDVVDILKLGFPIFLSSLSWVGKKTTDTALLGHVSQEALAAAALLDLWTMASQVLLNGRILGVLVGGAIGAGNNMLAGIYLQVSYVVLFAVSIVVVVAWSLTEQVWLWYGSDAEISHMAGFYAKALSIAIPGIVSFNQLAQFFSAQKIMHPEVNTSAFGHFVYLVFGLVFVLGWPFPGFEGYGFTACPLVTVDVTYFQLGF

Solvent-accessible surface area (backbone atoms only — not comparable to full-atom values): 29862 Å² total; per-residue (Å²): 129,91,86,78,96,76,94,77,91,88,85,91,83,92,79,88,82,86,85,86,86,82,84,89,81,82,77,80,78,76,78,74,78,80,75,77,75,71,75,66,61,68,64,50,54,58,59,55,59,67,56,55,74,70,64,68,66,77,58,74,57,70,64,78,62,75,64,72,74,44,72,64,53,52,49,47,51,51,48,66,59,41,50,50,51,49,53,34,31,46,31,51,42,51,42,53,51,49,52,50,50,53,31,49,70,66,31,70,57,48,39,54,11,50,52,55,38,49,63,67,43,49,38,56,48,58,61,48,44,45,66,60,54,26,33,56,29,4,24,26,47,29,53,68,36,61,66,57,28,54,50,49,52,54,50,48,50,55,53,48,55,56,51,45,53,56,48,44,55,56,34,61,39,42,24,61,52,36,48,72,74,64,45,58,65,69,36,23,49,50,22,18,52,42,33,48,52,35,44,72,23,46,67,37,46,36,52,41,33,47,51,38,31,57,34,38,28,69,74,43,53,62,66,50,28,53,32,45,42,50,26,35,54,49,37,53,53,46,42,40,33,42,25,57,10,48,83,50,88,88,44,67,36,60,34,75,74,30,52,35,50,42,52,28,51,31,38,47,48,34,58,71,100,123,93,86,79,91,80,89,81,89,80,67,96,68,74,79,71,71,71,71,76,72,76,77,77,82,83,83,77,75,78,78,78,77,77,78,74,76,71,72,69,61,66,61,50,54,56,57,55,57,69,54,53,75,71,62,66,65,74,57,74,56,69,65,78,61,75,62,72,74,44,72,65,53,53,48,49,51,51,48,65,56,40,49,50,51,47,54,35,32,47,33,52,42,50,40,52,51,49,51,51,51,53,31,48,71,66,30,67,57,48,40,54,11,50,51,55,38,49,63,68,42,50,38,57,48,56,58,48,45,44,64,62,54,26,33,56,31,4,25,26,47,28,53,67,35,59,66,57,27,53,49,47,52,54,50,48,49,55,53,48,54,56,51,46,52,55,48,45,55,55,34,61,39,41,24,61,52,36,46,72,74,64,46,58,64,68,35,22,49,50,22,18,51,42,33,46,52,35,45,71,23,46,67,38,47,36,52,42,34,46,52,37,30,58,34,36,27,68,74,44,53,62,66,50,28,54,33,45,42,50,25,35,52,50,37,52,53,44,42,39,32,42,25,57,11,48,84,49,87,90,43,67,36,61,35,74,75,30,50,33,50,43,53,29,50,28,37,45,50,33,60,69,100

Foldseek 3Di:
DDDDDDDDDDDDDDDDDDDDDDDDDDDPDDPPPDCPVPPCPVVVVVVVVVVPCPVPPPPCPVPVPPPPCDPVNVVCLCCVLVVLVVLLVVLVVLLVVLLLVLQVVLHPLSNLLVVLLCVQCVVVVVLLLLLVLLVQLLVCVVVVNNVVNVVSLVVSLVVSVVSLVVSLVSLLCQLVVVVVVPDDNSSSVLSNLLSNLLSLQSNLSSLLSSVCSSCVSVSRRVLVSVLSNVLSVQLNVQSCCAACVPPDPPGRHPHSNCSSVSVSVSSVVSVVD/DDDDDDDDDDDPDDCCVVPPPPDDDDPPPDDDPDPPPPPCPVVVVVVVVVVPCPVPPPPCPVPVPPPPCDPVNVVCLCCVLVVLVVLLVVLVVLLVVLLLVLQVVLHPLSNLLVVLLCVQCVVVVVLLLLLVLLVQLLVCVVVVNNVVNVVSLVVSLVVSVVSLVVSLVSLLCQLVVVVVVPDDNSSSVLSNLLSNLLSLQSNLSSLLSSVCSSCVSVSRRVLVSVLSNVLSVQLNVQSCCAACVPPDPPGRHPHSNCSSVSVSVSSVSSVVD

Organism: NCBI:txid303405

InterPro domains:
  IPR002528 Multi antimicrobial extrusion protein [PF01554] (84-239)

pLDDT: mean 74.34, std 28.08, range [15.99, 96.94]

Nearest PDB structures (foldseek):
  7php-assembly1_A  TM=8.880E-01  e=2.185E-06  Vibrio cholerae RC385
  5xjj-assembly1_A  TM=9.166E-01  e=4.287E-05  Camelina sativa
  7dqk-assembly1_A  TM=8.940E-01  e=4.103E-05  Nicotiana tabacum
  5y50-assembly1_A  TM=8.795E-01  e=5.335E-05  Arabidopsis thaliana
  3vvs-assembly1_A  TM=9.032E-01  e=8.050E-04  Pyrococcus furiosus

Radius of gyration: 38.66 Å; Cα contacts (8 Å, |Δi|>4): 576; chains: 2; bounding box: 139×109×74 Å

Secondary structure (DSSP, 8-state):
---------------------------------------THHHHHHHHHT--------------------HHHHHHHHHHHHHHHHHHHHHHHHHHHHHHHHHHHH-HHHHHHHHHHHHHHHHHHHHHH-THHHHHHHHHHHTT-HHHHHHHHHHHHHHHHHHHHHHHHHHHTHHHHHHHTT--HHHHHHHHHHHHHHHTTHHHHHHHHHHHHHHHTTT--HHHHHHHHHHHHHHHHHIIIIIS--SSTT----GGGHHHHHHHHHHHHHHH-/---------------------------------------THHHHHHHHHT--------------------HHHHHHHHHHHHHHHHHHHHHHHHHHHHHHHHHHHH-HHHHHHHHHHHHHHHHHHHHHH-THHHHHHHHHHHTT-HHHHHHHHHHHHHHHHHHHHHHHHHHHTHHHHHHHTT--HHHHHHHHHHHHHHHTTHHHHHHHHHHHHHHHTTT--HHHHHHHHHHHHHHHHHIIIIIS--SSTT----GGGHHHHHHHHHHHHHHH-